Protein AF-A0A7V2NHL2-F1 (afdb_monomer_lit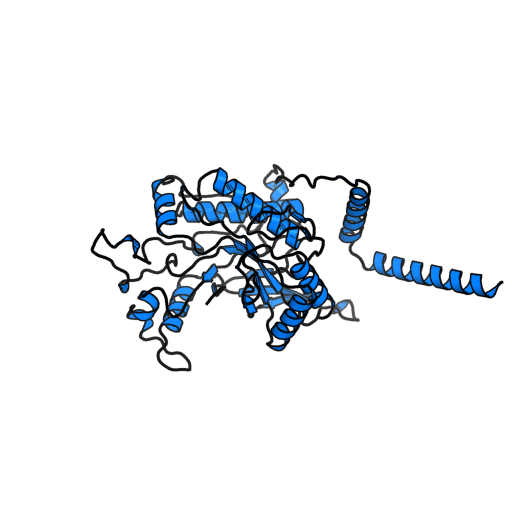e)

Foldseek 3Di:
DVVVVVVVVVVVVVVVVVVVVCVVPDDPVVVVVVVVVVVVVVDPDPPVPLDDQDPDDLVRLLVLLVQFAEAWAAFFQFIWGWDFDDDPPPVPTDIDTHTDDQDFEEDQQDDPPDDSLDRDDALVNLLVVQVVGVVVVGQEYEYQADYALSNLVSLLVNCVVVVVRHYAYAYHQEQDDDPDDACPDPVSLVVSLVSLSQSLCQLQQRDAADDDGSHHGGRRNRNNNNRYQEYAYYEEDQLVRQVVQCVVCVVQQWADASWKIQHGHGSVLNSVRVVVRSSQSSCSRPPSYAHEYHYEYEQLADPDDFPVLDDPDPVCCSVRSVNHHDYPVSMDTDPSRGNYYAYEYQYDCPDDPSLPPGPQQQPDADPVGRGSSVSVVVVSVVSDGRHHYHHPHD

Secondary structure (DSSP, 8-state):
-HHHHHHHHHHHHHHHHHHHHHHHHS-HHHHHHHHHHHHHTT-TT----PPPPP---HHHHHHHHHH-EESEEEETTEEEEEEEE--SSGGG-EEEEEE----EEEE-SPPTTS-TT-----HHHHHHHHHHHHHTT--EEEESSPPPHHHHHHHHHHHHH-TTSPPEEEEEEPPPP-SSS-TTSHHHHHHHHHHHHHHHHHHBT-EEE---TTS--EEE--B-GGGEEEEEE-----HHHHHHHHHH-TT---EE-SSEEESS--HHHHHHHHHHHHHHHHHHHHHSEE-EEEEEEEGGG-SS--GGG----GGGGGG-TTS----GGG-EE-TT--S-B-EEEE-BTTBSTHHHH-HHHHT-EETTEE-HHHHHHHHHHHHSTTS-EEEEE-

Structure (mmCIF, N/CA/C/O backbone):
data_AF-A0A7V2NHL2-F1
#
_entry.id   AF-A0A7V2NHL2-F1
#
loop_
_atom_site.group_PDB
_atom_site.id
_atom_site.type_symbol
_atom_site.label_atom_id
_atom_site.label_alt_id
_atom_site.label_comp_id
_atom_site.label_asym_id
_atom_site.label_entity_id
_atom_site.label_seq_id
_atom_site.pdbx_PDB_ins_code
_atom_site.Cartn_x
_atom_site.Cartn_y
_atom_site.Cartn_z
_atom_site.occupancy
_atom_site.B_iso_or_equiv
_atom_site.auth_seq_id
_atom_site.auth_comp_id
_atom_site.auth_asym_id
_atom_site.auth_atom_id
_atom_site.pdbx_PDB_model_num
ATOM 1 N N . MET A 1 1 ? -46.361 21.235 39.637 1.00 55.91 1 MET A N 1
ATOM 2 C CA . MET A 1 1 ? -44.879 21.254 39.729 1.00 55.91 1 MET A CA 1
ATOM 3 C C . MET A 1 1 ? -44.241 19.885 40.005 1.00 55.91 1 MET A C 1
ATOM 5 O O . MET A 1 1 ? -43.147 19.671 39.516 1.00 55.91 1 MET A O 1
ATOM 9 N N . LYS A 1 2 ? -44.884 18.934 40.708 1.00 56.03 2 LYS A N 1
ATOM 10 C CA . LYS A 1 2 ? -44.253 17.653 41.109 1.00 56.03 2 LYS A CA 1
ATOM 11 C C . LYS A 1 2 ? -43.974 16.641 39.975 1.00 56.03 2 LYS A C 1
ATOM 13 O O . LYS A 1 2 ? -43.009 15.897 40.071 1.00 56.03 2 LYS A O 1
ATOM 18 N N . GLY A 1 3 ? -44.750 16.649 38.887 1.00 65.44 3 GLY A N 1
ATOM 19 C CA . GLY A 1 3 ? -44.557 15.710 37.766 1.00 65.44 3 GLY A CA 1
ATOM 20 C C . GLY A 1 3 ? -43.307 15.968 36.913 1.00 65.44 3 GLY A C 1
ATOM 21 O O . GLY A 1 3 ? -42.711 15.025 36.411 1.00 65.44 3 GLY A O 1
ATOM 22 N N . LYS A 1 4 ? -42.858 17.227 36.798 1.00 61.69 4 LYS A N 1
ATOM 23 C CA . LYS A 1 4 ? -41.660 17.578 36.010 1.00 61.69 4 LYS A CA 1
ATOM 24 C C . LYS A 1 4 ? -40.377 17.045 36.652 1.00 61.69 4 LYS A C 1
ATOM 26 O O . LYS A 1 4 ? -39.519 16.530 35.950 1.00 61.69 4 LYS A O 1
ATOM 31 N N . TYR A 1 5 ? -40.284 17.104 37.981 1.00 77.00 5 TYR A N 1
ATOM 32 C CA . TYR A 1 5 ? -39.135 16.565 38.708 1.00 77.00 5 TYR A CA 1
ATOM 33 C C . TYR A 1 5 ? -39.067 15.039 38.622 1.00 77.00 5 TYR A C 1
ATOM 35 O O . TYR A 1 5 ? -37.983 14.510 38.444 1.00 77.00 5 TYR A O 1
ATOM 43 N N . LEU A 1 6 ? -40.210 14.341 38.637 1.00 80.25 6 LEU A N 1
ATOM 44 C CA . LEU A 1 6 ? -40.248 12.884 38.474 1.00 80.25 6 LEU A CA 1
ATOM 45 C C . LEU A 1 6 ? -39.692 12.440 37.110 1.00 80.25 6 LEU A C 1
ATOM 47 O O . LEU A 1 6 ? -38.892 11.514 37.052 1.00 80.25 6 LEU A O 1
ATOM 51 N N . VAL A 1 7 ? -40.082 13.126 36.029 1.00 81.19 7 VAL A N 1
ATOM 52 C CA . VAL A 1 7 ? -39.609 12.824 34.666 1.00 81.19 7 VAL A CA 1
ATOM 53 C C . VAL A 1 7 ? -38.116 13.119 34.522 1.00 81.19 7 VAL A C 1
ATOM 55 O O . VAL A 1 7 ? -37.387 12.296 33.980 1.00 81.19 7 VAL A O 1
ATOM 58 N N . ILE A 1 8 ? -37.640 14.246 35.060 1.00 79.06 8 ILE A N 1
ATOM 59 C CA . ILE A 1 8 ? -36.210 14.590 35.045 1.00 79.06 8 ILE A CA 1
ATOM 60 C C . ILE A 1 8 ? -35.401 13.548 35.823 1.00 79.06 8 ILE A C 1
ATOM 62 O O . ILE A 1 8 ? -34.383 13.077 35.331 1.00 79.06 8 ILE A O 1
ATOM 66 N N . THR A 1 9 ? -35.866 13.133 37.003 1.00 81.81 9 THR A N 1
ATOM 67 C CA . THR A 1 9 ? -35.193 12.096 37.793 1.00 81.81 9 THR A CA 1
ATOM 68 C C . THR A 1 9 ? -35.135 10.767 37.036 1.00 81.81 9 THR A C 1
ATOM 70 O O . THR A 1 9 ? -34.076 10.150 36.987 1.00 81.81 9 THR A O 1
ATOM 73 N N . LEU A 1 10 ? -36.225 10.357 36.380 1.00 82.69 10 LEU A N 1
ATOM 74 C CA . LEU A 1 10 ? -36.262 9.142 35.557 1.00 82.69 10 LEU A CA 1
ATOM 75 C C . LEU A 1 10 ? -35.280 9.199 34.381 1.00 82.69 10 LEU A C 1
ATOM 77 O O . LEU A 1 10 ? -34.568 8.229 34.142 1.00 82.69 10 LEU A O 1
ATOM 81 N N . LEU A 1 11 ? -35.193 10.339 33.692 1.00 73.81 11 LEU A N 1
ATOM 82 C CA . LEU A 1 11 ? -34.256 10.540 32.584 1.00 73.81 11 LEU A CA 1
ATOM 83 C C . LEU A 1 11 ? -32.795 10.533 33.050 1.00 73.81 11 LEU A C 1
ATOM 85 O O . LEU A 1 11 ? -31.953 9.946 32.379 1.00 73.81 11 LEU A O 1
ATOM 89 N N . VAL A 1 12 ? -32.492 11.118 34.213 1.00 81.75 12 VAL A N 1
ATOM 90 C CA . VAL A 1 12 ? -31.138 11.096 34.793 1.00 81.75 12 VAL A CA 1
ATOM 91 C C . VAL A 1 12 ? -30.730 9.679 35.195 1.00 81.75 12 VAL A C 1
ATOM 93 O O . VAL A 1 12 ? -29.604 9.275 34.919 1.00 81.75 12 VAL A O 1
ATOM 96 N N . PHE A 1 13 ? -31.632 8.894 35.794 1.00 83.56 13 PHE A N 1
ATOM 97 C CA . PHE A 1 13 ? -31.349 7.491 36.115 1.00 83.56 13 PHE A CA 1
ATOM 98 C C . PHE A 1 13 ? -31.206 6.625 34.866 1.00 83.56 13 PHE A C 1
ATOM 100 O O . PHE A 1 13 ? -30.344 5.750 34.839 1.00 83.56 13 PHE A O 1
ATOM 107 N N . MET A 1 14 ? -32.012 6.881 33.833 1.00 74.94 14 MET A N 1
ATOM 108 C CA . MET A 1 14 ? -31.895 6.178 32.561 1.00 74.94 14 MET A CA 1
ATOM 109 C C . MET A 1 14 ? -30.544 6.493 31.910 1.00 74.94 14 MET A C 1
ATOM 111 O O . MET A 1 14 ? -29.808 5.562 31.624 1.00 74.94 14 MET A O 1
ATOM 115 N N . LEU A 1 15 ? -30.160 7.773 31.815 1.00 71.50 15 LEU A N 1
ATOM 116 C CA . LEU A 1 15 ? -28.863 8.212 31.288 1.00 71.50 15 LEU A CA 1
ATOM 117 C C . LEU A 1 15 ? -27.683 7.641 32.087 1.00 71.50 15 LEU A C 1
ATOM 119 O O . LEU A 1 15 ? -26.737 7.132 31.497 1.00 71.50 15 LEU A O 1
ATOM 123 N N . ALA A 1 16 ? -27.740 7.677 33.420 1.00 72.25 16 ALA A N 1
ATOM 124 C CA . ALA A 1 16 ? -26.711 7.084 34.273 1.00 72.25 16 ALA A CA 1
ATOM 125 C C . ALA A 1 16 ? -26.619 5.563 34.076 1.00 72.25 16 ALA A C 1
ATOM 127 O O . ALA A 1 16 ? -25.520 5.008 34.066 1.00 72.25 16 ALA A O 1
ATOM 128 N N . GLY A 1 17 ? -27.759 4.896 33.871 1.00 79.44 17 GLY A N 1
ATOM 129 C CA . GLY A 1 17 ? -27.835 3.489 33.495 1.00 79.44 17 GLY A CA 1
ATOM 130 C C . GLY A 1 17 ? -27.153 3.220 32.157 1.00 79.44 17 GLY A C 1
ATOM 131 O O . GLY A 1 17 ? -26.291 2.349 32.097 1.00 79.44 17 GLY A O 1
ATOM 132 N N . THR A 1 18 ? -27.461 4.005 31.119 1.00 67.06 18 THR A N 1
ATOM 133 C CA . THR A 1 18 ? -26.853 3.873 29.786 1.00 67.06 18 THR A CA 1
ATOM 134 C C . THR A 1 18 ? -25.354 4.133 29.828 1.00 67.06 18 THR A C 1
ATOM 136 O O . THR A 1 18 ? -24.596 3.335 29.296 1.00 67.06 18 THR A O 1
ATOM 139 N N . VAL A 1 19 ? -24.906 5.185 30.519 1.00 64.19 19 VAL A N 1
ATOM 140 C CA . VAL A 1 19 ? -23.478 5.500 30.685 1.00 64.19 19 VAL A CA 1
ATOM 141 C C . VAL A 1 19 ? -22.766 4.392 31.452 1.00 64.19 19 VAL A C 1
ATOM 143 O O . VAL A 1 19 ? -21.692 3.974 31.050 1.00 64.19 19 VAL A O 1
ATOM 146 N N . THR A 1 20 ? -23.365 3.848 32.513 1.00 61.62 20 THR A N 1
ATOM 147 C CA . THR A 1 20 ? -22.765 2.731 33.261 1.00 61.62 20 THR A CA 1
ATOM 148 C C . THR A 1 20 ? -22.700 1.458 32.419 1.00 61.62 20 THR A C 1
ATOM 150 O O . THR A 1 20 ? -21.745 0.697 32.546 1.00 61.62 20 THR A O 1
ATOM 153 N N . LEU A 1 21 ? -23.692 1.223 31.554 1.00 62.06 21 LEU A N 1
ATOM 154 C CA . LEU A 1 21 ? -23.690 0.114 30.602 1.00 62.06 21 LEU A CA 1
ATOM 155 C C . LEU A 1 21 ? -22.569 0.313 29.577 1.00 62.06 21 LEU A C 1
ATOM 157 O O . LEU A 1 21 ? -21.704 -0.543 29.454 1.00 62.06 21 LEU A O 1
ATOM 161 N N . VAL A 1 22 ? -22.510 1.480 28.939 1.00 56.62 22 VAL A N 1
ATOM 162 C CA . VAL A 1 22 ? -21.466 1.854 27.978 1.00 56.62 22 VAL A CA 1
ATOM 163 C C . VAL A 1 22 ? -20.073 1.748 28.606 1.00 56.62 22 VAL A C 1
ATOM 165 O O . VAL A 1 22 ? -19.203 1.127 28.021 1.00 56.62 22 VAL A O 1
ATOM 168 N N . VAL A 1 23 ? -19.872 2.226 29.837 1.00 55.81 23 VAL A N 1
ATOM 169 C CA . VAL A 1 23 ? -18.597 2.134 30.577 1.00 55.81 23 VAL A CA 1
ATOM 170 C C . VAL A 1 23 ? -18.262 0.697 31.002 1.00 55.81 23 VAL A C 1
ATOM 172 O O . VAL A 1 23 ? -17.090 0.345 31.073 1.00 55.81 23 VAL A O 1
ATOM 175 N N . ARG A 1 24 ? -19.259 -0.155 31.281 1.00 56.88 24 ARG A N 1
ATOM 176 C CA . ARG A 1 24 ? -19.043 -1.590 31.559 1.00 56.88 24 ARG A CA 1
ATOM 177 C C . ARG A 1 24 ? -18.735 -2.407 30.306 1.00 56.88 24 ARG A C 1
ATOM 179 O O . ARG A 1 24 ? -18.129 -3.465 30.438 1.00 56.88 24 ARG A O 1
ATOM 186 N N . PHE A 1 25 ? -19.192 -1.950 29.142 1.00 55.31 25 PHE A N 1
ATOM 187 C CA . PHE A 1 25 ? -19.049 -2.635 27.856 1.00 55.31 25 PHE A CA 1
ATOM 188 C C . PHE A 1 25 ? -17.965 -2.027 26.951 1.00 55.31 25 PHE A C 1
ATOM 190 O O . PHE A 1 25 ? -17.611 -2.639 25.946 1.00 55.31 25 PHE A O 1
ATOM 197 N N . MET A 1 26 ? -17.418 -0.862 27.302 1.00 45.28 26 MET A N 1
ATOM 198 C CA . MET A 1 26 ? -16.240 -0.276 26.670 1.00 45.28 26 MET A CA 1
ATOM 199 C C . MET A 1 26 ? -14.964 -0.818 27.304 1.00 45.28 26 MET A C 1
ATOM 201 O O . MET A 1 26 ? -14.820 -0.877 28.525 1.00 45.28 26 MET A O 1
ATOM 205 N N . ASP A 1 27 ? -14.028 -1.176 26.435 1.00 56.56 27 ASP A N 1
ATOM 206 C CA . ASP A 1 27 ? -12.662 -1.532 26.785 1.00 56.56 27 ASP A CA 1
ATOM 207 C C . ASP A 1 27 ? -11.991 -0.394 27.589 1.00 56.56 27 ASP A C 1
ATOM 209 O O . ASP A 1 27 ? -12.213 0.794 27.330 1.00 56.56 27 ASP A O 1
ATOM 213 N N . ARG A 1 28 ? -11.166 -0.744 28.585 1.00 51.50 28 ARG A N 1
ATOM 214 C CA . ARG A 1 28 ? -10.428 0.232 29.411 1.00 51.50 28 ARG A CA 1
ATOM 215 C C . ARG A 1 28 ? -9.490 1.096 28.564 1.00 51.50 28 ARG A C 1
ATOM 217 O O . ARG A 1 28 ? -9.218 2.231 28.950 1.00 51.50 28 ARG A O 1
ATOM 224 N N . SER A 1 29 ? -9.057 0.586 27.411 1.00 46.56 29 SER A N 1
ATOM 225 C CA . SER A 1 29 ? -8.306 1.323 26.391 1.00 46.56 29 SER A CA 1
ATOM 226 C C . SER A 1 29 ? -9.085 2.535 25.857 1.00 46.56 29 SER A C 1
ATOM 228 O O . SER A 1 29 ? -8.548 3.638 25.828 1.00 46.56 29 SER A O 1
ATOM 230 N N . LEU A 1 30 ? -10.381 2.381 25.553 1.00 45.69 30 LEU A N 1
ATOM 231 C CA . LEU A 1 30 ? -11.233 3.454 25.027 1.00 45.69 30 LEU A CA 1
ATOM 232 C C . LEU A 1 30 ? -11.524 4.529 26.084 1.00 45.69 30 LEU A C 1
ATOM 234 O O . LEU A 1 30 ? -11.630 5.708 25.767 1.00 45.69 30 LEU A O 1
ATOM 238 N N . LEU A 1 31 ? -11.640 4.140 27.358 1.00 47.00 31 LEU A N 1
ATOM 239 C CA . LEU A 1 31 ? -11.819 5.091 28.463 1.00 47.00 31 LEU A CA 1
ATOM 240 C C . LEU A 1 31 ? -10.561 5.925 28.722 1.00 47.00 31 LEU A C 1
ATOM 242 O O . LEU A 1 31 ? -10.678 7.109 29.036 1.00 47.00 31 LEU A O 1
ATOM 246 N N . ASN A 1 32 ? -9.379 5.323 28.577 1.00 49.69 32 ASN A N 1
ATOM 247 C CA . ASN A 1 32 ? -8.117 6.055 28.632 1.00 49.69 32 ASN A CA 1
ATOM 248 C C . ASN A 1 32 ? -7.975 6.976 27.412 1.00 49.69 32 ASN A C 1
ATOM 250 O O . ASN A 1 32 ? -7.719 8.158 27.599 1.00 49.69 32 ASN A O 1
ATOM 254 N N . ALA A 1 33 ? -8.301 6.499 26.206 1.00 46.59 33 ALA A N 1
ATOM 255 C CA . ALA A 1 33 ? -8.308 7.318 24.994 1.00 46.59 33 ALA A CA 1
ATOM 256 C C . ALA A 1 33 ? -9.261 8.523 25.101 1.00 46.59 33 ALA A C 1
ATOM 258 O O . ALA A 1 33 ? -8.871 9.645 24.806 1.00 46.59 33 ALA A O 1
ATOM 259 N N . ILE A 1 34 ? -10.483 8.340 25.616 1.00 46.28 34 ILE A N 1
ATOM 260 C CA . ILE A 1 34 ? -11.432 9.447 25.842 1.00 46.28 34 ILE A CA 1
ATOM 261 C C . ILE A 1 34 ? -10.906 10.432 26.890 1.00 46.28 34 ILE A C 1
ATOM 263 O O . ILE A 1 34 ? -11.128 11.636 26.772 1.00 46.28 34 ILE A O 1
ATOM 267 N N . ARG A 1 35 ? -10.223 9.943 27.930 1.00 44.44 35 ARG A N 1
ATOM 268 C CA . ARG A 1 35 ? -9.617 10.797 28.957 1.00 44.44 35 ARG A CA 1
ATOM 269 C C . ARG A 1 35 ? -8.451 11.612 28.396 1.00 44.44 35 ARG A C 1
ATOM 271 O O . ARG A 1 35 ? -8.345 12.788 28.737 1.00 44.44 35 ARG A O 1
ATOM 278 N N . ASP A 1 36 ? -7.629 11.013 27.546 1.00 46.69 36 ASP A N 1
ATOM 279 C CA . ASP A 1 36 ? -6.490 11.675 26.913 1.00 46.69 36 ASP A CA 1
ATOM 280 C C . ASP A 1 36 ? -6.970 12.677 25.847 1.00 46.69 36 ASP A C 1
ATOM 282 O O . ASP A 1 36 ? -6.542 13.829 25.855 1.00 46.69 36 ASP A O 1
ATOM 286 N N . MET A 1 37 ? -7.993 12.327 25.055 1.00 45.56 37 MET A N 1
ATOM 287 C CA . MET A 1 37 ? -8.689 13.262 24.158 1.00 45.56 37 MET A CA 1
ATOM 288 C C . MET A 1 37 ? -9.327 14.431 24.924 1.00 45.56 37 MET A C 1
ATOM 290 O O . MET A 1 37 ? -9.249 15.579 24.495 1.00 45.56 37 MET A O 1
ATOM 294 N N . ALA A 1 38 ? -9.946 14.179 26.082 1.00 39.78 38 ALA A N 1
ATOM 295 C CA . ALA A 1 38 ? -10.534 15.236 26.906 1.00 39.78 38 ALA A CA 1
ATOM 296 C C . ALA A 1 38 ? -9.480 16.167 27.532 1.00 39.78 38 ALA A C 1
ATOM 298 O O . ALA A 1 38 ? -9.792 17.327 27.809 1.00 39.78 38 ALA A O 1
ATOM 299 N N . ALA A 1 39 ? -8.252 15.684 27.748 1.00 42.97 39 ALA A N 1
ATOM 300 C CA . ALA A 1 39 ? -7.135 16.526 28.160 1.00 42.97 39 ALA A CA 1
ATOM 301 C C . ALA A 1 39 ? -6.678 17.444 27.009 1.00 42.97 39 ALA A C 1
ATOM 303 O O . ALA A 1 39 ? -6.485 18.639 27.240 1.00 42.97 39 ALA A O 1
ATOM 304 N N . ASP A 1 40 ? -6.626 16.930 25.775 1.00 41.53 40 ASP A N 1
ATOM 305 C CA . ASP A 1 40 ? -6.198 17.674 24.577 1.00 41.53 40 ASP A CA 1
ATOM 306 C C . ASP A 1 40 ? -7.219 18.724 24.092 1.00 41.53 40 ASP A C 1
ATOM 308 O O . ASP A 1 40 ? -6.852 19.813 23.644 1.00 41.53 40 ASP A O 1
ATOM 312 N N . ILE A 1 41 ? -8.523 18.470 24.269 1.00 39.66 41 ILE A N 1
ATOM 313 C CA . ILE A 1 41 ? -9.607 19.394 23.869 1.00 39.66 41 ILE A CA 1
ATOM 314 C C . ILE A 1 41 ? -9.567 20.726 24.651 1.00 39.66 41 ILE A C 1
ATOM 316 O O . ILE A 1 41 ? -10.138 21.729 24.216 1.00 39.66 41 ILE A O 1
ATOM 320 N N . THR A 1 42 ? -8.874 20.789 25.795 1.00 35.62 42 THR A N 1
ATOM 321 C CA . THR A 1 42 ? -8.785 22.025 26.597 1.00 35.62 42 THR A CA 1
ATOM 322 C C . THR A 1 42 ? -7.723 23.023 26.127 1.00 35.62 42 THR A C 1
ATOM 324 O O . THR A 1 42 ? -7.652 24.130 26.668 1.00 35.62 42 THR A O 1
ATOM 327 N N . THR A 1 43 ? -6.959 22.702 25.081 1.00 32.53 43 THR A N 1
ATOM 328 C CA . THR A 1 43 ? -5.966 23.602 24.475 1.00 32.53 43 THR A CA 1
ATOM 329 C C . THR A 1 43 ? -6.340 23.953 23.032 1.00 32.53 43 THR A C 1
ATOM 331 O O . THR A 1 43 ? -6.049 23.183 22.124 1.00 32.53 43 THR A O 1
ATOM 334 N N . PRO A 1 44 ? -6.912 25.146 22.764 1.00 34.72 44 PRO A N 1
ATOM 335 C CA . PRO A 1 44 ? -7.358 25.557 21.424 1.00 34.72 44 PRO A CA 1
ATOM 336 C C . PRO A 1 44 ? -6.240 25.783 20.386 1.00 34.72 44 PRO A C 1
ATOM 338 O O . PRO A 1 44 ? -6.513 26.346 19.337 1.00 34.72 44 PRO A O 1
ATOM 341 N N . ASN A 1 45 ? -4.992 25.417 20.692 1.00 33.50 45 ASN A N 1
ATOM 342 C CA . ASN A 1 45 ? -3.797 25.641 19.871 1.00 33.50 45 ASN A CA 1
ATOM 343 C C . ASN A 1 45 ? -2.765 24.510 20.041 1.00 33.50 45 ASN A C 1
ATOM 345 O O . ASN A 1 45 ? -1.562 24.757 19.936 1.00 33.50 45 ASN A O 1
ATOM 349 N N . ALA A 1 46 ? -3.192 23.282 20.351 1.00 35.34 46 ALA A N 1
ATOM 350 C CA . ALA A 1 46 ? -2.282 22.149 20.261 1.00 35.34 46 ALA A CA 1
ATOM 351 C C . ALA A 1 46 ? -1.946 21.940 18.777 1.00 35.34 46 ALA A C 1
ATOM 353 O O . ALA A 1 46 ? -2.675 21.289 18.036 1.00 35.34 46 ALA A O 1
ATOM 354 N N . VAL A 1 47 ? -0.851 22.558 18.327 1.00 36.78 47 VAL A N 1
ATOM 355 C CA . VAL A 1 47 ? -0.094 22.058 17.183 1.00 36.78 47 VAL A CA 1
ATOM 356 C C . VAL A 1 47 ? 0.123 20.586 17.497 1.00 36.78 47 VAL A C 1
ATOM 358 O O . VAL A 1 47 ? 0.802 20.282 18.479 1.00 36.78 47 VAL A O 1
ATOM 361 N N . VAL A 1 48 ? -0.499 19.685 16.737 1.00 43.62 48 VAL A N 1
ATOM 362 C CA . VAL A 1 48 ? -0.160 18.266 16.803 1.00 43.62 48 VAL A CA 1
ATOM 363 C C . VAL A 1 48 ? 1.294 18.193 16.355 1.00 43.62 48 VAL A C 1
ATOM 365 O O . VAL A 1 48 ? 1.604 18.205 15.168 1.00 43.62 48 VAL A O 1
ATOM 368 N N . THR A 1 49 ? 2.223 18.258 17.308 1.00 46.72 49 THR A N 1
ATOM 369 C CA . THR A 1 49 ? 3.634 18.000 17.048 1.00 46.72 49 THR A CA 1
ATOM 370 C C . THR A 1 49 ? 3.698 16.601 16.466 1.00 46.72 49 THR A C 1
ATOM 372 O O . THR A 1 49 ? 3.386 15.647 17.183 1.00 46.72 49 THR A O 1
ATOM 375 N N . LYS A 1 50 ? 4.045 16.494 15.172 1.00 58.00 50 LYS A N 1
ATOM 376 C CA . LYS A 1 50 ? 4.223 15.207 14.491 1.00 58.00 50 LYS A CA 1
ATOM 377 C C . LYS A 1 50 ? 5.106 14.337 15.382 1.00 58.00 50 LYS A C 1
ATOM 379 O O . LYS A 1 50 ? 6.230 14.722 15.713 1.00 58.00 50 LYS A O 1
ATOM 384 N N . ARG A 1 51 ? 4.547 13.225 15.864 1.00 71.81 51 ARG A N 1
ATOM 385 C CA . ARG A 1 51 ? 5.222 12.347 16.824 1.00 71.81 51 ARG A CA 1
ATOM 386 C C . ARG A 1 51 ? 6.415 11.706 16.122 1.00 71.81 51 ARG A C 1
ATOM 388 O O . ARG A 1 51 ? 6.296 11.249 14.991 1.00 71.81 51 ARG A O 1
ATOM 395 N N . SER A 1 52 ? 7.574 11.704 16.766 1.00 80.69 52 SER A N 1
ATOM 396 C CA . SER A 1 52 ? 8.730 10.943 16.294 1.00 80.69 52 SER A CA 1
ATOM 397 C C . SER A 1 52 ? 8.642 9.513 16.813 1.00 80.69 52 SER A C 1
ATOM 399 O O . SER A 1 52 ? 8.168 9.297 17.931 1.00 80.69 52 SER A O 1
ATOM 401 N N . ILE A 1 53 ? 9.155 8.550 16.047 1.00 91.00 53 ILE A N 1
ATOM 402 C CA . ILE A 1 53 ? 9.338 7.185 16.549 1.00 91.00 53 ILE A CA 1
ATOM 403 C C . ILE A 1 53 ? 10.314 7.253 17.738 1.00 91.00 53 ILE A C 1
ATOM 405 O O . ILE A 1 53 ? 11.383 7.855 17.592 1.00 91.00 53 ILE A O 1
ATOM 409 N N . PRO A 1 54 ? 9.959 6.712 18.915 1.00 89.56 54 PRO A N 1
ATOM 410 C CA . PRO A 1 54 ? 10.859 6.692 20.059 1.00 89.56 54 PRO A CA 1
ATOM 411 C C . PRO A 1 54 ? 12.088 5.822 19.772 1.00 89.56 54 PRO A C 1
ATOM 413 O O . PRO A 1 54 ? 12.007 4.823 19.057 1.00 89.56 54 PRO A O 1
ATOM 416 N N . ASP A 1 55 ? 13.222 6.198 20.359 1.00 91.62 55 ASP A N 1
ATOM 417 C CA . ASP A 1 55 ? 14.419 5.359 20.371 1.00 91.62 55 ASP A CA 1
ATOM 418 C C . ASP A 1 55 ? 14.231 4.268 21.435 1.00 91.62 55 ASP A C 1
ATOM 420 O O . ASP A 1 55 ? 14.295 4.549 22.633 1.00 91.62 55 ASP A O 1
ATOM 424 N N . LEU A 1 56 ? 13.883 3.059 20.989 1.00 93.62 56 LEU A N 1
ATOM 425 C CA . LEU A 1 56 ? 13.576 1.906 21.836 1.00 93.62 56 LEU A CA 1
ATOM 426 C C . LEU A 1 56 ? 14.619 0.808 21.642 1.00 93.62 56 LEU A C 1
ATOM 428 O O . LEU A 1 56 ? 15.089 0.546 20.533 1.00 93.62 56 LEU A O 1
ATOM 432 N N . THR A 1 57 ? 14.929 0.114 22.728 1.00 94.25 57 THR A N 1
ATOM 433 C CA . THR A 1 57 ? 15.729 -1.110 22.714 1.00 94.25 57 THR A CA 1
ATOM 434 C C . THR A 1 57 ? 14.981 -2.264 22.039 1.00 94.25 57 THR A C 1
ATOM 436 O O . THR A 1 57 ? 13.761 -2.236 21.874 1.00 94.25 57 THR A O 1
ATOM 439 N N . THR A 1 58 ? 15.704 -3.327 21.675 1.00 92.06 58 THR A N 1
ATOM 440 C CA . THR A 1 58 ? 15.103 -4.546 21.108 1.00 92.06 58 THR A CA 1
ATOM 441 C C . THR A 1 58 ? 14.030 -5.137 22.025 1.00 92.06 58 THR A C 1
ATOM 443 O O . THR A 1 58 ? 12.947 -5.461 21.556 1.00 92.06 58 THR A O 1
ATOM 446 N N . GLU A 1 59 ? 14.291 -5.217 23.331 1.00 95.19 59 GLU A N 1
ATOM 447 C CA . GLU A 1 59 ? 13.358 -5.776 24.324 1.00 95.19 59 GLU A CA 1
ATOM 448 C C . GLU A 1 59 ? 12.072 -4.936 24.441 1.00 95.19 59 GLU A C 1
ATOM 450 O O . GLU A 1 59 ? 10.974 -5.474 24.590 1.00 95.19 59 GLU A O 1
ATOM 455 N N . GLU A 1 60 ? 12.189 -3.610 24.329 1.00 96.69 60 GLU A N 1
ATOM 456 C CA . GLU A 1 60 ? 11.037 -2.702 24.314 1.00 96.69 60 GLU A CA 1
ATOM 457 C C . GLU A 1 60 ? 10.205 -2.867 23.038 1.00 96.69 60 GLU A C 1
ATOM 459 O O . GLU A 1 60 ? 8.976 -2.913 23.122 1.00 96.69 60 GLU A O 1
ATOM 464 N N . TRP A 1 61 ? 10.848 -3.024 21.874 1.00 96.81 61 TRP A N 1
ATOM 465 C CA . TRP A 1 61 ? 10.150 -3.335 20.623 1.00 96.81 61 TRP A CA 1
ATOM 466 C C . TRP A 1 61 ? 9.448 -4.689 20.668 1.00 96.81 61 TRP A C 1
ATOM 468 O O . TRP A 1 61 ? 8.301 -4.786 20.238 1.00 96.81 61 TRP A O 1
ATOM 478 N N . GLU A 1 62 ? 10.096 -5.719 21.213 1.00 95.31 62 GLU A N 1
ATOM 479 C CA . GLU A 1 62 ? 9.492 -7.042 21.390 1.00 95.31 62 GLU A CA 1
ATOM 480 C C . GLU A 1 62 ? 8.239 -6.968 22.267 1.00 95.31 62 GLU A C 1
ATOM 482 O O . GLU A 1 62 ? 7.194 -7.504 21.894 1.00 95.31 62 GLU A O 1
ATOM 487 N N . SER A 1 63 ? 8.319 -6.262 23.401 1.00 95.88 63 SER A N 1
ATOM 488 C CA . SER A 1 63 ? 7.173 -6.064 24.291 1.00 95.88 63 SER A CA 1
ATOM 489 C C . SER A 1 63 ? 6.042 -5.329 23.577 1.00 95.88 63 SER A C 1
ATOM 491 O O . SER A 1 63 ? 4.904 -5.796 23.592 1.00 95.88 63 SER A O 1
ATOM 493 N N . LEU A 1 64 ? 6.345 -4.206 22.926 1.00 96.06 64 LEU A N 1
ATOM 494 C CA . LEU A 1 64 ? 5.339 -3.365 22.287 1.00 96.06 64 LEU A CA 1
ATOM 495 C C . LEU A 1 64 ? 4.662 -4.073 21.107 1.00 96.06 64 LEU A C 1
ATOM 497 O O . LEU A 1 64 ? 3.440 -4.079 21.003 1.00 96.06 64 LEU A O 1
ATOM 501 N N . ALA A 1 65 ? 5.442 -4.743 20.259 1.00 95.56 65 ALA A N 1
ATOM 502 C CA . ALA A 1 65 ? 4.921 -5.522 19.142 1.00 95.56 65 ALA A CA 1
ATOM 503 C C . ALA A 1 65 ? 4.088 -6.729 19.602 1.00 95.56 65 ALA A C 1
ATOM 505 O O . ALA A 1 65 ? 3.133 -7.114 18.930 1.00 95.56 65 ALA A O 1
ATOM 506 N N . SER A 1 66 ? 4.417 -7.329 20.753 1.00 93.06 66 SER A N 1
ATOM 507 C CA . SER A 1 66 ? 3.647 -8.455 21.297 1.00 93.06 66 SER A CA 1
ATOM 508 C C . SER A 1 66 ? 2.238 -8.061 21.755 1.00 93.06 66 SER A C 1
ATOM 510 O O . SER A 1 66 ? 1.316 -8.874 21.647 1.00 93.06 66 SER A O 1
ATOM 512 N N . ASP A 1 67 ? 2.072 -6.814 22.201 1.00 93.50 67 ASP A N 1
ATOM 513 C CA . ASP A 1 67 ? 0.805 -6.244 22.664 1.00 93.50 67 ASP A CA 1
ATOM 514 C C . ASP A 1 67 ? 0.040 -5.501 21.552 1.00 93.50 67 ASP A C 1
ATOM 516 O O . ASP A 1 67 ? -1.121 -5.115 21.749 1.00 93.50 67 ASP A O 1
ATOM 520 N N . ALA A 1 68 ? 0.661 -5.295 20.386 1.00 96.06 68 ALA A N 1
ATOM 521 C CA . ALA A 1 68 ? 0.056 -4.580 19.273 1.00 96.06 68 ALA A CA 1
ATOM 522 C C . ALA A 1 68 ? -1.126 -5.361 18.674 1.00 96.06 68 ALA A C 1
ATOM 524 O O . ALA A 1 68 ? -1.057 -6.562 18.391 1.00 96.06 68 ALA A O 1
ATOM 525 N N . GLY A 1 69 ? -2.250 -4.673 18.469 1.00 96.31 69 GLY A N 1
ATOM 526 C CA . GLY A 1 69 ? -3.420 -5.263 17.822 1.00 96.31 69 GLY A CA 1
ATOM 527 C C . GLY A 1 69 ? -3.284 -5.293 16.298 1.00 96.31 69 GLY A C 1
ATOM 528 O O . GLY A 1 69 ? -2.680 -4.412 15.703 1.00 96.31 69 GLY A O 1
ATOM 529 N N . TYR A 1 70 ? -3.904 -6.279 15.655 1.00 96.31 70 TYR A N 1
ATOM 530 C CA . TYR A 1 70 ? -3.937 -6.398 14.197 1.00 96.31 70 TYR A CA 1
ATOM 531 C C . TYR A 1 70 ? -5.256 -7.018 13.729 1.00 96.31 70 TYR A C 1
ATOM 533 O O . TYR A 1 70 ? -5.877 -7.808 14.455 1.00 96.31 70 TYR A O 1
ATOM 541 N N . LEU A 1 71 ? -5.719 -6.607 12.547 1.00 95.12 71 LEU A N 1
ATOM 542 C CA . LEU A 1 71 ? -6.982 -7.054 11.947 1.00 95.12 71 LEU A CA 1
ATOM 543 C C . LEU A 1 71 ? -6.782 -8.208 10.965 1.00 95.12 71 LEU A C 1
ATOM 545 O O . LEU A 1 71 ? -7.579 -9.143 10.948 1.00 95.12 71 LEU A O 1
ATOM 549 N N . THR A 1 72 ? -5.740 -8.128 10.151 1.00 96.44 72 THR A N 1
ATOM 550 C CA . THR A 1 72 ? -5.403 -9.093 9.106 1.00 96.44 72 THR A CA 1
ATOM 551 C C . THR A 1 72 ? -4.162 -9.867 9.501 1.00 96.44 72 THR A C 1
ATOM 553 O O . THR A 1 72 ? -3.400 -9.400 10.336 1.00 96.44 72 THR A O 1
ATOM 556 N N . ARG A 1 73 ? -3.972 -11.063 8.949 1.00 95.62 73 ARG A N 1
ATOM 557 C CA . ARG A 1 73 ? -2.702 -11.790 9.013 1.00 95.62 73 ARG A CA 1
ATOM 558 C C . ARG A 1 73 ? -2.436 -12.501 7.694 1.00 95.62 73 ARG A C 1
ATOM 560 O O . ARG A 1 73 ? -3.370 -13.061 7.118 1.00 95.62 73 ARG A O 1
ATOM 567 N N . VAL A 1 74 ? -1.183 -12.540 7.264 1.00 95.75 74 VAL A N 1
ATOM 568 C CA . VAL A 1 74 ? -0.739 -13.374 6.144 1.00 95.75 74 VAL A CA 1
ATOM 569 C C . VAL A 1 74 ? -0.238 -14.712 6.677 1.00 95.75 74 VAL A C 1
ATOM 571 O O . VAL A 1 74 ? 0.587 -14.763 7.588 1.00 95.75 74 VAL A O 1
ATOM 574 N N . ILE A 1 75 ? -0.762 -15.811 6.138 1.00 92.69 75 ILE A N 1
ATOM 575 C CA . ILE A 1 75 ? -0.262 -17.163 6.390 1.00 92.69 75 ILE A CA 1
ATOM 576 C C . ILE A 1 75 ? -0.135 -17.862 5.044 1.00 92.69 75 ILE A C 1
ATOM 578 O O . ILE A 1 75 ? -1.148 -18.119 4.396 1.00 92.69 75 ILE A O 1
ATOM 582 N N . GLN A 1 76 ? 1.099 -18.214 4.672 1.00 88.75 76 GLN A N 1
ATOM 583 C CA . GLN A 1 76 ? 1.404 -18.798 3.363 1.00 88.75 76 GLN A CA 1
ATOM 584 C C . GLN A 1 76 ? 0.867 -17.887 2.245 1.00 88.75 76 GLN A C 1
ATOM 586 O O . GLN A 1 76 ? 1.082 -16.682 2.278 1.00 88.75 76 GLN A O 1
ATOM 591 N N . ASP A 1 77 ? 0.118 -18.439 1.299 1.00 87.25 77 ASP A N 1
ATOM 592 C CA . ASP A 1 77 ? -0.502 -17.746 0.172 1.00 87.25 77 ASP A CA 1
ATOM 593 C C . ASP A 1 77 ? -1.865 -17.105 0.508 1.00 87.25 77 ASP A C 1
ATOM 595 O O . ASP A 1 77 ? -2.608 -16.718 -0.394 1.00 87.25 77 ASP A O 1
ATOM 599 N N . GLN A 1 78 ? -2.232 -16.988 1.792 1.00 93.19 78 GLN A N 1
ATOM 600 C CA . GLN A 1 78 ? -3.552 -16.507 2.207 1.00 93.19 78 GLN A CA 1
ATOM 601 C C . GLN A 1 78 ? -3.496 -15.296 3.132 1.00 93.19 78 GLN A C 1
ATOM 603 O O . GLN A 1 78 ? -2.829 -15.295 4.168 1.00 93.19 78 GLN A O 1
ATOM 608 N N . ILE A 1 79 ? -4.328 -14.306 2.813 1.00 96.44 79 ILE A N 1
ATOM 609 C CA . ILE A 1 79 ? -4.708 -13.237 3.734 1.00 96.44 79 ILE A CA 1
ATOM 610 C C . ILE A 1 79 ? -5.918 -13.720 4.535 1.00 96.44 79 ILE A C 1
ATOM 612 O O . ILE A 1 79 ? -6.915 -14.183 3.978 1.00 96.44 79 ILE A O 1
ATOM 616 N N . GLN A 1 80 ? -5.838 -13.626 5.858 1.00 96.69 80 GLN A N 1
ATOM 617 C CA . GLN A 1 80 ? -6.933 -13.938 6.771 1.00 96.69 80 GLN A CA 1
ATOM 618 C C . GLN A 1 80 ? -7.344 -12.692 7.537 1.00 96.69 80 GLN A C 1
ATOM 620 O O . GLN A 1 80 ? -6.501 -11.880 7.914 1.00 96.69 80 GLN A O 1
ATOM 625 N N . ILE A 1 81 ? -8.635 -12.577 7.826 1.00 94.81 81 ILE A N 1
ATOM 626 C CA . ILE A 1 81 ? -9.189 -11.482 8.610 1.00 94.81 81 ILE A CA 1
ATOM 627 C C . ILE A 1 81 ? -9.735 -11.973 9.943 1.00 94.81 81 ILE A C 1
ATOM 629 O O . ILE A 1 81 ? -10.246 -13.088 10.072 1.00 94.81 81 ILE A O 1
ATOM 633 N N . ARG A 1 82 ? -9.589 -11.133 10.963 1.00 92.88 82 ARG A N 1
ATOM 634 C CA . ARG A 1 82 ? -10.039 -11.414 12.316 1.00 92.88 82 ARG A CA 1
ATOM 635 C C . ARG A 1 82 ? -11.520 -11.091 12.467 1.00 92.88 82 ARG A C 1
ATOM 637 O O . ARG A 1 82 ? -11.891 -9.929 12.635 1.00 92.88 82 ARG A O 1
ATOM 644 N N . THR A 1 83 ? -12.352 -12.121 12.532 1.00 85.31 83 THR A N 1
ATOM 645 C CA . THR A 1 83 ? -13.792 -11.973 12.769 1.00 85.31 83 THR A CA 1
ATOM 646 C C . THR A 1 83 ? -14.099 -12.172 14.246 1.00 85.31 83 THR A C 1
ATOM 648 O O . THR A 1 83 ? -13.670 -13.149 14.863 1.00 85.31 83 THR A O 1
ATOM 651 N N . THR A 1 84 ? -14.852 -11.247 14.844 1.00 81.62 84 THR A N 1
ATOM 652 C CA . THR A 1 84 ? -15.343 -11.405 16.220 1.00 81.62 84 THR A CA 1
ATOM 653 C C . THR A 1 84 ? -16.797 -11.847 16.193 1.00 81.62 84 THR A C 1
ATOM 655 O O . THR A 1 84 ? -17.687 -11.062 15.874 1.00 81.62 84 THR A O 1
ATOM 658 N N . HIS A 1 85 ? -17.046 -13.084 16.601 1.00 75.50 85 HIS A N 1
ATOM 659 C CA . HIS A 1 85 ? -18.389 -13.631 16.732 1.00 75.50 85 HIS A CA 1
ATOM 660 C C . HIS A 1 85 ? -18.936 -13.287 18.110 1.00 75.50 85 HIS A C 1
ATOM 662 O O . HIS A 1 85 ? -18.342 -13.629 19.137 1.00 75.50 85 HIS A O 1
ATOM 668 N N . ARG A 1 86 ? -20.079 -12.599 18.146 1.00 70.69 86 ARG A N 1
ATOM 669 C CA . ARG A 1 86 ? -20.804 -12.311 19.387 1.00 70.69 86 ARG A CA 1
ATOM 670 C C . ARG A 1 86 ? -22.082 -13.130 19.422 1.00 70.69 86 ARG A C 1
ATOM 672 O O . ARG A 1 86 ? -22.943 -12.990 18.561 1.00 70.69 86 ARG A O 1
ATOM 679 N N . SER A 1 87 ? -22.210 -13.953 20.453 1.00 71.50 87 SER A N 1
ATOM 680 C CA . SER A 1 87 ? -23.406 -14.741 20.734 1.00 71.50 87 SER A CA 1
ATOM 681 C C . SER A 1 87 ? -24.019 -14.311 22.065 1.00 71.50 87 SER A C 1
ATOM 683 O O . SER A 1 87 ? -23.318 -13.853 22.968 1.00 71.50 87 SER A O 1
ATOM 685 N N . GLN A 1 88 ? -25.341 -14.464 22.202 1.00 75.94 88 GLN A N 1
ATOM 686 C CA . GLN A 1 88 ? -26.025 -14.274 23.489 1.00 75.94 88 GLN A CA 1
ATOM 687 C C . GLN A 1 88 ? -25.514 -15.258 24.549 1.00 75.94 88 GLN A C 1
ATOM 689 O O . GLN A 1 88 ? -25.519 -14.942 25.738 1.00 75.94 88 GLN A O 1
ATOM 694 N N . ASP A 1 89 ? -25.040 -16.428 24.117 1.00 77.56 89 ASP A N 1
ATOM 695 C CA . ASP A 1 89 ? -24.235 -17.306 24.951 1.00 77.56 89 ASP A CA 1
ATOM 696 C C . ASP A 1 89 ? -22.766 -16.864 24.871 1.00 77.56 89 ASP A C 1
ATOM 698 O O . ASP A 1 89 ? -22.097 -17.028 23.849 1.00 77.56 89 ASP A O 1
ATOM 702 N N . LEU A 1 90 ? -22.255 -16.296 25.966 1.00 71.31 90 LEU A N 1
ATOM 703 C CA . LEU A 1 90 ? -20.871 -15.825 26.059 1.00 71.31 90 LEU A CA 1
ATOM 704 C C . LEU A 1 90 ? -19.846 -16.946 25.830 1.00 71.31 90 LEU A C 1
ATOM 706 O O . LEU A 1 90 ? -18.735 -16.647 25.408 1.00 71.31 90 LEU A O 1
ATOM 710 N N . SER A 1 91 ? -20.207 -18.216 26.058 1.00 73.00 91 SER A N 1
ATOM 711 C CA . SER A 1 91 ? -19.326 -19.358 25.774 1.00 73.00 91 SER A CA 1
ATOM 712 C C . SER A 1 91 ? -19.159 -19.642 24.276 1.00 73.00 91 SER A C 1
ATOM 714 O O . SER A 1 91 ? -18.204 -20.308 23.885 1.00 73.00 91 SER A O 1
ATOM 716 N N . LEU A 1 92 ? -20.060 -19.107 23.444 1.00 68.25 92 LEU A N 1
ATOM 717 C CA . LEU A 1 92 ? -20.025 -19.193 21.982 1.00 68.25 92 LEU A CA 1
ATOM 718 C C . LEU A 1 92 ? -19.486 -17.912 21.330 1.00 68.25 92 LEU A C 1
ATOM 720 O O . LEU A 1 92 ? -19.388 -17.843 20.108 1.00 68.25 92 LEU A O 1
ATOM 724 N N . SER A 1 93 ? -19.168 -16.888 22.127 1.00 73.44 93 SER A N 1
ATOM 725 C CA . SER A 1 93 ? -18.487 -15.695 21.630 1.00 73.44 93 SER A CA 1
ATOM 726 C C . SER A 1 93 ? -16.994 -15.974 21.519 1.00 73.44 93 SER A C 1
ATOM 728 O O . SER A 1 93 ? -16.393 -16.554 22.423 1.00 73.44 93 SER A O 1
ATOM 730 N N . GLY A 1 94 ? -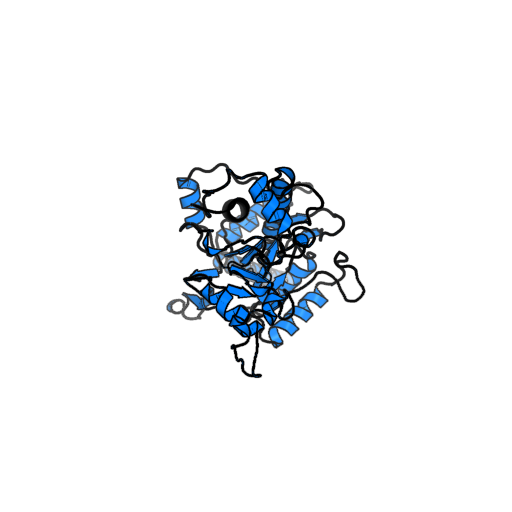16.382 -15.550 20.424 1.00 80.06 94 GLY A N 1
ATOM 731 C CA . GLY A 1 94 ? -14.981 -15.836 20.170 1.00 80.06 94 GLY A CA 1
ATOM 732 C C . GLY A 1 94 ? -14.454 -15.106 18.952 1.00 80.06 94 GLY A C 1
ATOM 733 O O . GLY A 1 94 ? -15.182 -14.393 18.263 1.00 80.06 94 GLY A O 1
ATOM 734 N N . THR A 1 95 ? -13.171 -15.306 18.700 1.00 85.94 95 THR A N 1
ATOM 735 C CA . THR A 1 95 ? -12.479 -14.734 17.553 1.00 85.94 95 THR A CA 1
ATOM 736 C C . THR A 1 95 ? -12.056 -15.860 16.625 1.00 85.94 95 THR A C 1
ATOM 738 O O . THR A 1 95 ? -11.428 -16.819 17.079 1.00 85.94 95 THR A O 1
ATOM 741 N N . SER A 1 96 ? -12.390 -15.745 15.344 1.00 90.44 96 SER A N 1
ATOM 742 C CA . SER A 1 96 ? -11.884 -16.615 14.282 1.00 90.44 96 SER A CA 1
ATOM 743 C C . SER A 1 96 ? -10.963 -15.839 13.349 1.00 90.44 96 SER A C 1
ATOM 745 O O . SER A 1 96 ? -10.948 -14.607 13.332 1.00 90.44 96 SER A O 1
ATOM 747 N N . TRP A 1 97 ? -10.174 -16.596 12.598 1.00 94.62 97 TRP A N 1
ATOM 748 C CA . TRP A 1 97 ? -9.383 -16.103 11.484 1.00 94.62 97 TRP A CA 1
ATOM 749 C C . TRP A 1 97 ? -9.922 -16.762 10.230 1.00 94.62 97 TRP A C 1
ATOM 751 O O . TRP A 1 97 ? -9.759 -17.971 10.060 1.00 94.62 97 TRP A O 1
ATOM 761 N N . ASP A 1 98 ? -10.588 -15.972 9.401 1.00 93.06 98 ASP A N 1
ATOM 762 C CA . ASP A 1 98 ? -11.284 -16.461 8.220 1.00 93.06 98 ASP A CA 1
ATOM 763 C C . ASP A 1 98 ? -10.507 -16.028 6.969 1.00 93.06 98 ASP A C 1
ATOM 765 O O . ASP A 1 98 ? -10.050 -14.882 6.914 1.00 93.06 98 ASP A O 1
ATOM 769 N N . PRO A 1 99 ? -10.309 -16.908 5.969 1.00 94.44 99 PRO A N 1
ATOM 770 C CA . PRO A 1 99 ? -9.696 -16.517 4.705 1.00 94.44 99 PRO A CA 1
ATOM 771 C C . PRO A 1 99 ? -10.456 -15.361 4.049 1.00 94.44 99 PRO A C 1
ATOM 773 O O . PRO A 1 99 ? -11.678 -15.412 3.906 1.00 94.44 99 PRO A O 1
ATOM 776 N N . MET A 1 100 ? -9.723 -14.335 3.625 1.00 93.69 100 MET A N 1
ATOM 777 C CA . MET A 1 100 ? -10.253 -13.178 2.920 1.00 93.69 100 MET A CA 1
ATOM 778 C C . MET A 1 100 ? -9.690 -13.156 1.503 1.00 93.69 100 MET A C 1
ATOM 780 O O . MET A 1 100 ? -8.525 -12.838 1.283 1.00 93.69 100 MET A O 1
ATOM 784 N N . PHE A 1 101 ? -10.546 -13.454 0.530 1.00 95.56 101 PHE A N 1
ATOM 785 C CA . PHE A 1 101 ? -10.258 -13.120 -0.859 1.00 95.56 101 PHE A CA 1
ATOM 786 C C . PHE A 1 101 ? -10.589 -11.642 -1.071 1.00 95.56 101 PHE A C 1
ATOM 788 O O . PHE A 1 101 ? -11.754 -11.257 -0.944 1.00 95.56 101 PHE A O 1
ATOM 795 N N . ILE A 1 102 ? -9.577 -10.816 -1.336 1.00 96.44 102 ILE A N 1
ATOM 796 C CA . ILE A 1 102 ? -9.757 -9.382 -1.586 1.00 96.44 102 ILE A CA 1
ATOM 797 C C . ILE A 1 102 ? -10.499 -9.214 -2.914 1.00 96.44 102 ILE A C 1
ATOM 799 O O . ILE A 1 102 ? -10.015 -9.636 -3.962 1.00 96.44 102 ILE A O 1
ATOM 803 N N . LYS A 1 103 ? -11.681 -8.601 -2.865 1.00 95.94 103 LYS A N 1
ATOM 804 C CA . LYS A 1 103 ? -12.484 -8.267 -4.043 1.00 95.94 103 LYS A CA 1
ATOM 805 C C . LYS A 1 103 ? -13.079 -6.883 -3.852 1.00 95.94 103 LYS A C 1
ATOM 807 O O . LYS A 1 103 ? -13.901 -6.670 -2.962 1.00 95.94 103 LYS A O 1
ATOM 812 N N . GLY A 1 104 ? -12.677 -5.945 -4.699 1.00 96.88 104 GLY A N 1
ATOM 813 C CA . GLY A 1 104 ? -13.162 -4.588 -4.557 1.00 96.88 104 GLY A CA 1
ATOM 814 C C . GLY A 1 104 ? -12.716 -3.630 -5.634 1.00 96.88 104 GLY A C 1
ATOM 815 O O . GLY A 1 104 ? -12.356 -4.032 -6.737 1.00 96.88 104 GLY A O 1
ATOM 816 N N . PHE A 1 105 ? -12.793 -2.348 -5.294 1.00 97.56 105 PHE A N 1
ATOM 817 C CA . PHE A 1 105 ? -12.639 -1.248 -6.235 1.00 97.56 105 PHE A CA 1
ATOM 818 C C . PHE A 1 105 ? -11.472 -0.348 -5.844 1.00 97.56 105 PHE A C 1
ATOM 820 O O . PHE A 1 105 ? -11.284 -0.046 -4.665 1.00 97.56 105 PHE A O 1
ATOM 827 N N . ASN A 1 106 ? -10.738 0.135 -6.844 1.00 97.12 106 ASN A N 1
ATOM 828 C CA . ASN A 1 106 ? -9.867 1.295 -6.693 1.00 97.12 106 ASN A CA 1
ATOM 829 C C . ASN A 1 106 ? -10.703 2.573 -6.791 1.00 97.12 106 ASN A C 1
ATOM 831 O O . ASN A 1 106 ? -11.489 2.737 -7.726 1.00 97.12 106 ASN A O 1
ATOM 835 N N . LEU A 1 107 ? -10.524 3.488 -5.842 1.00 95.56 107 LEU A N 1
ATOM 836 C CA . LEU A 1 107 ? -11.203 4.775 -5.801 1.00 95.56 107 LEU A CA 1
ATOM 837 C C . LEU A 1 107 ? -10.191 5.913 -5.965 1.00 95.56 107 LEU A C 1
ATOM 839 O O . LEU A 1 107 ? -9.381 6.197 -5.080 1.00 95.56 107 LEU A O 1
ATOM 843 N N . GLY A 1 108 ? -10.272 6.582 -7.114 1.00 91.00 108 GLY A N 1
ATOM 844 C CA . GLY A 1 108 ? -9.571 7.836 -7.370 1.00 91.00 108 GLY A CA 1
ATOM 845 C C . GLY A 1 108 ? -10.233 9.036 -6.680 1.00 91.00 108 GLY A C 1
ATOM 846 O O . GLY A 1 108 ? -11.366 8.971 -6.208 1.00 91.00 108 GLY A O 1
ATOM 847 N N . ALA A 1 109 ? -9.523 10.163 -6.645 1.00 88.31 109 ALA A N 1
ATOM 848 C CA . ALA A 1 109 ? -9.956 11.362 -5.924 1.00 88.31 109 ALA A CA 1
ATOM 849 C C . ALA A 1 109 ? -10.983 12.238 -6.668 1.00 88.31 109 ALA A C 1
ATOM 851 O O . ALA A 1 109 ? -11.755 12.965 -6.037 1.00 88.31 109 ALA A O 1
ATOM 852 N N . ALA A 1 110 ? -10.968 12.218 -8.001 1.00 89.88 110 ALA A N 1
ATOM 853 C CA . ALA A 1 110 ? -11.653 13.217 -8.813 1.00 89.88 110 ALA A CA 1
ATOM 854 C C . ALA A 1 110 ? -13.006 12.744 -9.346 1.00 89.88 110 ALA A C 1
ATOM 856 O O . ALA A 1 110 ? -13.162 11.622 -9.825 1.00 89.88 110 ALA A O 1
ATOM 857 N N . LEU A 1 111 ? -13.971 13.664 -9.346 1.00 93.44 111 LEU A N 1
ATOM 858 C CA . LEU A 1 111 ? -15.228 13.483 -10.065 1.00 93.44 111 LEU A CA 1
ATOM 859 C C . LEU A 1 111 ? -15.018 13.599 -11.583 1.00 93.44 111 LEU A C 1
ATOM 861 O O . LEU A 1 111 ? -14.130 14.338 -12.023 1.00 93.44 111 LEU A O 1
ATOM 865 N N . PRO A 1 112 ? -15.876 12.964 -12.406 1.00 91.81 112 PRO A N 1
ATOM 866 C CA . PRO A 1 112 ? -15.870 13.173 -13.848 1.00 91.81 112 PRO A CA 1
ATOM 867 C C . PRO A 1 112 ? -15.880 14.665 -14.217 1.00 91.81 112 PRO A C 1
ATOM 869 O O . PRO A 1 112 ? -16.717 15.435 -13.743 1.00 91.81 112 PRO A O 1
ATOM 872 N N . GLY A 1 113 ? -14.937 15.074 -15.069 1.00 92.75 113 GLY A N 1
ATOM 873 C CA . GLY A 1 113 ? -14.761 16.471 -15.481 1.00 92.75 113 GLY A CA 1
ATOM 874 C C . GLY A 1 113 ? -13.927 17.339 -14.530 1.00 92.75 113 GLY A C 1
ATOM 875 O O . GLY A 1 113 ? -13.820 18.540 -14.771 1.00 92.75 113 GLY A O 1
ATOM 876 N N . CYS A 1 114 ? -13.334 16.762 -13.481 1.00 91.62 114 CYS A N 1
ATOM 877 C CA . CYS A 1 114 ? -12.400 17.438 -12.577 1.00 91.62 114 CYS A CA 1
ATOM 878 C C . CYS A 1 114 ? -10.968 16.915 -12.767 1.00 91.62 114 CYS A C 1
ATOM 880 O O . CYS A 1 114 ? -10.760 15.792 -13.228 1.00 91.62 114 CYS A O 1
ATOM 882 N N . PHE A 1 115 ? -9.971 17.723 -12.406 1.00 89.69 115 PHE A N 1
ATOM 883 C CA . PHE A 1 115 ? -8.581 17.266 -12.362 1.00 89.69 115 PHE A CA 1
ATOM 884 C C . PHE A 1 115 ? -8.369 16.258 -11.219 1.00 89.69 115 PHE A C 1
ATOM 886 O O . PHE A 1 115 ? -9.044 16.372 -10.197 1.00 89.69 115 PHE A O 1
ATOM 893 N N . PRO A 1 116 ? -7.385 15.339 -11.317 1.00 84.38 116 PRO A N 1
ATOM 894 C CA . PRO A 1 116 ? -7.065 14.364 -10.262 1.00 84.38 116 PRO A CA 1
ATOM 895 C C . PRO A 1 116 ? -6.810 14.963 -8.868 1.00 84.38 116 PRO A C 1
ATOM 897 O O . PRO A 1 116 ? -6.962 14.280 -7.866 1.00 84.38 116 PRO A O 1
ATOM 900 N N . SER A 1 117 ? -6.446 16.245 -8.802 1.00 83.62 117 SER A N 1
ATOM 901 C CA . SER A 1 117 ? -6.194 17.001 -7.572 1.00 83.62 117 SER A CA 1
ATOM 902 C C . SER A 1 117 ? -7.401 17.785 -7.038 1.00 83.62 117 SER A C 1
ATOM 904 O O . SER A 1 117 ? -7.266 18.534 -6.069 1.00 83.62 117 SER A O 1
ATOM 906 N N . GLU A 1 118 ? -8.565 17.682 -7.682 1.00 87.19 118 GLU A N 1
ATOM 907 C CA . GLU A 1 118 ? -9.788 18.384 -7.294 1.00 87.19 118 GLU A CA 1
ATOM 908 C C . GLU A 1 118 ? -10.734 17.470 -6.512 1.00 87.19 118 GLU A C 1
ATOM 910 O O . GLU A 1 118 ? -11.581 16.762 -7.061 1.00 87.19 118 GLU A O 1
ATOM 915 N N . PHE A 1 119 ? -10.627 17.566 -5.194 1.00 90.81 119 PHE A N 1
ATOM 916 C CA . PHE A 1 119 ? -11.413 16.809 -4.234 1.00 90.81 119 PHE A CA 1
ATOM 917 C C . PHE A 1 119 ? -12.813 17.411 -4.022 1.00 90.81 119 PHE A C 1
ATOM 919 O O . PHE A 1 119 ? -13.012 18.254 -3.148 1.00 90.81 119 PHE A O 1
ATOM 926 N N . LYS A 1 120 ? -13.783 17.034 -4.865 1.00 92.69 120 LYS A N 1
ATOM 927 C CA . LYS A 1 120 ? -15.146 17.616 -4.859 1.00 92.69 120 LYS A CA 1
ATOM 928 C C . LYS A 1 120 ? -16.266 16.661 -4.439 1.00 92.69 120 LYS A C 1
ATOM 930 O O . LYS A 1 120 ? -17.411 17.100 -4.356 1.00 92.69 120 LYS A O 1
ATOM 935 N N . ALA A 1 121 ? -15.971 15.381 -4.234 1.00 96.00 121 ALA A N 1
ATOM 936 C CA . ALA A 1 121 ? -16.966 14.419 -3.768 1.00 96.00 121 ALA A CA 1
ATOM 937 C C . ALA A 1 121 ? -17.377 14.729 -2.317 1.00 96.00 121 ALA A C 1
ATOM 939 O O . ALA A 1 121 ? -16.531 15.096 -1.501 1.00 96.00 121 ALA A O 1
ATOM 940 N N . THR A 1 122 ? -18.671 14.611 -2.012 1.00 96.94 122 THR A N 1
ATOM 941 C CA . THR A 1 122 ? -19.208 14.826 -0.657 1.00 96.94 122 THR A CA 1
ATOM 942 C C . THR A 1 122 ? -19.287 13.513 0.121 1.00 96.94 122 THR A C 1
ATOM 944 O O . THR A 1 122 ? -19.197 12.433 -0.465 1.00 96.94 122 THR A O 1
ATOM 947 N N . GLU A 1 123 ? -19.497 13.593 1.439 1.00 97.75 123 GLU A N 1
ATOM 948 C CA . GLU A 1 123 ? -19.694 12.412 2.293 1.00 97.75 123 GLU A CA 1
ATOM 949 C C . GLU A 1 123 ? -20.865 11.549 1.797 1.00 97.75 123 GLU A C 1
ATOM 951 O O . GLU A 1 123 ? -20.742 10.330 1.720 1.00 97.75 123 GLU A O 1
ATOM 956 N N . GLU A 1 124 ? -21.973 12.169 1.377 1.00 98.50 124 GLU A N 1
ATOM 957 C CA . GLU A 1 124 ? -23.141 11.450 0.857 1.00 98.50 124 GLU A CA 1
ATOM 958 C C . GLU A 1 124 ? -22.824 10.687 -0.430 1.00 98.50 124 GLU A C 1
ATOM 960 O O . GLU A 1 124 ? -23.290 9.564 -0.601 1.00 98.50 124 GLU A O 1
ATOM 965 N N . MET A 1 125 ? -22.010 11.269 -1.318 1.00 98.25 125 MET A N 1
ATOM 966 C CA . MET A 1 125 ? -21.595 10.599 -2.553 1.00 98.25 125 MET A CA 1
ATOM 967 C C . MET A 1 125 ? -20.717 9.385 -2.251 1.00 98.25 125 MET A C 1
ATOM 969 O O . MET A 1 125 ? -20.936 8.317 -2.816 1.00 98.25 125 MET A O 1
ATOM 973 N N . TYR A 1 126 ? -19.749 9.530 -1.340 1.00 98.38 126 TYR A N 1
ATOM 974 C CA . TYR A 1 126 ? -18.915 8.407 -0.914 1.00 98.38 126 TYR A CA 1
ATOM 975 C C . TYR A 1 126 ? -19.743 7.307 -0.245 1.00 98.38 126 TYR A C 1
ATOM 977 O O . TYR A 1 126 ? -19.528 6.133 -0.535 1.00 98.38 126 TYR A O 1
ATOM 985 N N . TYR A 1 127 ? -20.701 7.669 0.612 1.00 98.56 127 TYR A N 1
ATOM 986 C CA . TYR A 1 127 ? -21.586 6.706 1.265 1.00 98.56 127 TYR A CA 1
ATOM 987 C C . TYR A 1 127 ? -22.431 5.938 0.240 1.00 98.56 127 TYR A C 1
ATOM 989 O O . TYR A 1 127 ? -22.474 4.712 0.286 1.00 98.56 127 TYR A O 1
ATOM 997 N N . GLU A 1 128 ? -23.035 6.638 -0.726 1.00 98.31 128 GLU A N 1
ATOM 998 C CA . GLU A 1 128 ? -23.812 6.013 -1.804 1.00 98.31 128 GLU A CA 1
ATOM 999 C C . GLU A 1 128 ? -22.949 5.048 -2.635 1.00 98.31 128 GLU A C 1
ATOM 1001 O O . GLU A 1 128 ? -23.383 3.945 -2.963 1.00 98.31 128 GLU A O 1
ATOM 1006 N N . TRP A 1 129 ? -21.705 5.419 -2.955 1.00 98.25 129 TRP A N 1
ATOM 1007 C CA . TRP A 1 129 ? -20.798 4.520 -3.672 1.00 98.25 129 TRP A CA 1
ATOM 1008 C C . TRP A 1 129 ? -20.412 3.294 -2.848 1.00 98.25 129 TRP A C 1
ATOM 1010 O O . TRP A 1 129 ? -20.338 2.208 -3.411 1.00 98.25 129 TRP A O 1
ATOM 1020 N N . LEU A 1 130 ? -20.200 3.432 -1.536 1.00 98.44 130 LEU A N 1
ATOM 1021 C CA . LEU A 1 130 ? -19.938 2.290 -0.656 1.00 98.44 130 LEU A CA 1
ATOM 1022 C C . LEU A 1 130 ? -21.127 1.318 -0.634 1.00 98.44 130 LEU A C 1
ATOM 1024 O O . LEU A 1 130 ? -20.912 0.113 -0.747 1.00 98.44 130 LEU A O 1
ATOM 1028 N N . GLU A 1 131 ? -22.366 1.819 -0.585 1.00 97.94 131 GLU A N 1
ATOM 1029 C CA . GLU A 1 131 ? -23.566 0.978 -0.718 1.00 97.94 131 GLU A CA 1
ATOM 1030 C C . GLU A 1 131 ? -23.592 0.242 -2.066 1.00 97.94 131 GLU A C 1
ATOM 1032 O O . GLU A 1 131 ? -23.761 -0.974 -2.103 1.00 97.94 131 GLU A O 1
ATOM 1037 N N . GLN A 1 132 ? -23.322 0.942 -3.172 1.00 97.94 132 GLN A N 1
ATOM 1038 C CA . GLN A 1 132 ? -23.275 0.325 -4.504 1.00 97.94 132 GLN A CA 1
ATOM 1039 C C . GLN A 1 132 ? -22.169 -0.735 -4.631 1.00 97.94 132 GLN A C 1
ATOM 1041 O O . GLN A 1 132 ? -22.361 -1.760 -5.284 1.00 97.94 132 GLN A O 1
ATOM 1046 N N . MET A 1 133 ? -21.003 -0.509 -4.021 1.00 97.38 133 MET A N 1
ATOM 1047 C CA . MET A 1 133 ? -19.913 -1.487 -4.003 1.00 97.38 133 MET A CA 1
ATOM 1048 C C . MET A 1 133 ? -20.300 -2.733 -3.199 1.00 97.38 133 MET A C 1
ATOM 1050 O O . MET A 1 133 ? -20.004 -3.849 -3.627 1.00 97.38 133 MET A O 1
ATOM 1054 N N . ALA A 1 134 ? -20.975 -2.558 -2.063 1.00 96.19 134 ALA A N 1
ATOM 1055 C CA . ALA A 1 134 ? -21.458 -3.661 -1.242 1.00 96.19 134 ALA A CA 1
ATOM 1056 C C . ALA A 1 134 ? -22.564 -4.472 -1.928 1.00 96.19 134 ALA A C 1
ATOM 1058 O O . ALA A 1 134 ? -22.534 -5.699 -1.867 1.00 96.19 134 ALA A O 1
ATOM 1059 N N . ASP A 1 135 ? -23.472 -3.815 -2.656 1.00 96.94 135 ASP A N 1
ATOM 1060 C CA . ASP A 1 135 ? -24.490 -4.475 -3.487 1.00 96.94 135 ASP A CA 1
ATOM 1061 C C . ASP A 1 135 ? -23.868 -5.365 -4.584 1.00 96.94 135 ASP A C 1
ATOM 1063 O O . ASP A 1 135 ? -24.493 -6.314 -5.064 1.00 96.94 135 ASP A O 1
ATOM 1067 N N . LEU A 1 136 ? -22.620 -5.079 -4.975 1.00 96.69 136 LEU A N 1
ATOM 1068 C CA . LEU A 1 136 ? -21.805 -5.893 -5.885 1.00 96.69 136 LEU A CA 1
ATOM 1069 C C . LEU A 1 136 ? -20.935 -6.926 -5.152 1.00 96.69 136 LEU A C 1
ATOM 1071 O O . LEU A 1 136 ? -20.032 -7.512 -5.751 1.00 96.69 136 LEU A O 1
ATOM 1075 N N . GLU A 1 137 ? -21.209 -7.169 -3.870 1.00 95.94 137 GLU A N 1
ATOM 1076 C CA . GLU A 1 137 ? -20.500 -8.113 -3.007 1.00 95.94 137 GLU A CA 1
ATOM 1077 C C . GLU A 1 137 ? -19.011 -7.766 -2.825 1.00 95.94 137 GLU A C 1
ATOM 1079 O O . GLU A 1 137 ? -18.192 -8.658 -2.573 1.00 95.94 137 GLU A O 1
ATOM 1084 N N . SER A 1 138 ? -18.633 -6.490 -2.964 1.00 96.88 138 SER A N 1
ATOM 1085 C CA . SER A 1 138 ? -17.287 -6.019 -2.626 1.00 96.88 138 SER A CA 1
ATOM 1086 C C . SER A 1 138 ? -17.046 -6.119 -1.126 1.00 96.88 138 SER A C 1
ATOM 1088 O O . SER A 1 138 ? -17.910 -5.766 -0.327 1.00 96.88 138 SER A O 1
ATOM 1090 N N . ASN A 1 139 ? -15.850 -6.555 -0.737 1.00 96.81 139 ASN A N 1
ATOM 1091 C CA . ASN A 1 139 ? -15.411 -6.532 0.659 1.00 96.81 139 ASN A CA 1
ATOM 1092 C C . ASN A 1 139 ? -14.282 -5.531 0.907 1.00 96.81 139 ASN A C 1
ATOM 1094 O O . ASN A 1 139 ? -13.826 -5.403 2.042 1.00 96.81 139 ASN A O 1
ATOM 1098 N N . SER A 1 140 ? -13.821 -4.827 -0.127 1.00 97.94 140 SER A N 1
ATOM 1099 C CA . SER A 1 140 ? -12.704 -3.904 0.005 1.00 97.94 140 SER A CA 1
ATOM 1100 C C . SER A 1 140 ? -12.812 -2.676 -0.887 1.00 97.94 140 SER A C 1
ATOM 1102 O O . SER A 1 140 ? -13.439 -2.684 -1.946 1.00 97.94 140 SER A O 1
ATOM 1104 N N . ILE A 1 141 ? -12.132 -1.616 -0.478 1.00 98.50 141 ILE A N 1
ATOM 1105 C CA . ILE A 1 141 ? -11.910 -0.423 -1.285 1.00 98.50 141 ILE A CA 1
ATOM 1106 C C . ILE A 1 141 ? -10.454 0.002 -1.150 1.00 98.50 141 ILE A C 1
ATOM 1108 O O . ILE A 1 141 ? -9.938 0.098 -0.039 1.00 98.50 141 ILE A O 1
ATOM 1112 N N . ARG A 1 142 ? -9.783 0.244 -2.275 1.00 98.44 142 ARG A N 1
ATOM 1113 C CA . ARG A 1 142 ? -8.421 0.776 -2.297 1.00 98.44 142 ARG A CA 1
ATOM 1114 C C . ARG A 1 142 ? -8.442 2.257 -2.636 1.00 98.44 142 ARG A C 1
ATOM 1116 O O . ARG A 1 142 ? -9.091 2.667 -3.594 1.00 98.44 142 ARG A O 1
ATOM 1123 N N . THR A 1 143 ? -7.701 3.051 -1.877 1.00 98.00 143 THR A N 1
ATOM 1124 C CA . THR A 1 143 ? -7.399 4.449 -2.205 1.00 98.00 143 THR A CA 1
ATOM 1125 C C . THR A 1 143 ? -5.907 4.576 -2.486 1.00 98.00 143 THR A C 1
ATOM 1127 O O . THR A 1 143 ? -5.096 3.900 -1.866 1.00 98.00 143 THR A O 1
ATOM 1130 N N . TYR A 1 144 ? -5.521 5.429 -3.432 1.00 96.12 144 TYR A N 1
ATOM 1131 C CA . TYR A 1 144 ? -4.112 5.605 -3.822 1.00 96.12 144 TYR A CA 1
ATOM 1132 C C . TYR A 1 144 ? -3.320 6.496 -2.861 1.00 96.12 144 TYR A C 1
ATOM 1134 O O . TYR A 1 144 ? -2.098 6.428 -2.779 1.00 96.12 144 TYR A O 1
ATOM 1142 N N . THR A 1 145 ? -4.032 7.390 -2.184 1.00 95.88 145 THR A N 1
ATOM 1143 C CA . THR A 1 145 ? -3.498 8.471 -1.360 1.00 95.88 145 THR A CA 1
ATOM 1144 C C . THR A 1 145 ? -4.541 8.842 -0.304 1.00 95.88 145 THR A C 1
ATOM 1146 O O . THR A 1 145 ? -5.613 8.228 -0.222 1.00 95.88 145 THR A O 1
ATOM 1149 N N . ILE A 1 146 ? -4.245 9.855 0.502 1.00 97.44 146 ILE A N 1
ATOM 1150 C CA . ILE A 1 146 ? -5.188 10.450 1.441 1.00 97.44 146 ILE A CA 1
ATOM 1151 C C . ILE A 1 146 ? -6.328 11.114 0.653 1.00 97.44 146 ILE A C 1
ATOM 1153 O O . ILE A 1 146 ? -6.103 11.990 -0.185 1.00 97.44 146 ILE A O 1
ATOM 1157 N N . LEU A 1 147 ? -7.563 10.691 0.924 1.00 97.50 147 LEU A N 1
ATOM 1158 C CA . LEU A 1 147 ? -8.777 11.342 0.420 1.00 97.50 147 LEU A CA 1
ATOM 1159 C C . LEU A 1 147 ? -9.269 12.420 1.405 1.00 97.50 147 LEU A C 1
ATOM 1161 O O . LEU A 1 147 ? -8.722 12.550 2.493 1.00 97.50 147 LEU A O 1
ATOM 1165 N N . PRO A 1 148 ? -10.274 13.241 1.066 1.00 97.25 148 PRO A N 1
ATOM 1166 C CA . PRO A 1 148 ? -10.816 14.230 1.997 1.00 97.25 148 PRO A CA 1
ATOM 1167 C C . PRO A 1 148 ? -11.428 13.586 3.248 1.00 97.25 148 PRO A C 1
ATOM 1169 O O . PRO A 1 148 ? -11.861 12.430 3.181 1.00 97.25 148 PRO A O 1
ATOM 1172 N N . PRO A 1 149 ? -11.538 14.316 4.376 1.00 98.38 149 PRO A N 1
ATOM 1173 C CA . PRO A 1 149 ? -12.167 13.809 5.599 1.00 98.38 149 PRO A CA 1
ATOM 1174 C C . PRO A 1 149 ? -13.555 13.182 5.382 1.00 98.38 149 PRO A C 1
ATOM 1176 O O . PRO A 1 149 ? -13.908 12.221 6.066 1.00 98.38 149 PRO A O 1
ATOM 1179 N N . GLU A 1 150 ? -14.315 13.689 4.410 1.00 98.31 150 GLU A N 1
ATOM 1180 C CA . GLU A 1 150 ? -15.627 13.199 3.986 1.00 98.31 150 GLU A CA 1
ATOM 1181 C C . GLU A 1 150 ? -15.614 11.709 3.614 1.00 98.31 150 GLU A C 1
ATOM 1183 O O . GLU A 1 150 ? -16.544 10.984 3.961 1.00 98.31 150 GLU A O 1
ATOM 1188 N N . PHE A 1 151 ? -14.554 11.225 2.959 1.00 98.69 151 PHE A N 1
ATOM 1189 C CA . PHE A 1 151 ? -14.421 9.810 2.604 1.00 98.69 151 PHE A CA 1
ATOM 1190 C C . PHE A 1 151 ? -14.333 8.925 3.851 1.00 98.69 151 PHE A C 1
ATOM 1192 O O . PHE A 1 151 ? -15.051 7.933 3.980 1.00 98.69 151 PHE A O 1
ATOM 1199 N N . TYR A 1 152 ? -13.470 9.299 4.798 1.00 98.75 152 TYR A N 1
ATOM 1200 C CA . TYR A 1 152 ? -13.248 8.519 6.014 1.00 98.75 152 TYR A CA 1
ATOM 1201 C C . TYR A 1 152 ? -14.476 8.538 6.931 1.00 98.75 152 TYR A C 1
ATOM 1203 O O . TYR A 1 152 ? -14.788 7.526 7.563 1.00 98.75 152 TYR A O 1
ATOM 1211 N N . GLN A 1 153 ? -15.219 9.652 6.965 1.00 98.75 153 GLN A N 1
ATOM 1212 C CA . GLN A 1 153 ? -16.506 9.711 7.661 1.00 98.75 153 GLN A CA 1
ATOM 1213 C C . GLN A 1 153 ? -17.550 8.810 7.003 1.00 98.75 153 GLN A C 1
ATOM 1215 O O . GLN A 1 153 ? -18.193 8.032 7.710 1.00 98.75 153 GLN A O 1
ATOM 1220 N N . ALA A 1 154 ? -17.666 8.832 5.673 1.00 98.75 154 ALA A N 1
ATOM 1221 C CA . ALA A 1 154 ? -18.565 7.940 4.948 1.00 98.75 154 ALA A CA 1
ATOM 1222 C C . ALA A 1 154 ? -18.234 6.464 5.211 1.00 98.75 154 ALA A C 1
ATOM 1224 O O . ALA A 1 154 ? -19.131 5.696 5.555 1.00 98.75 154 ALA A O 1
ATOM 1225 N N . LEU A 1 155 ? -16.955 6.076 5.144 1.00 98.75 155 LEU A N 1
ATOM 1226 C CA . LEU A 1 155 ? -16.503 4.706 5.410 1.00 98.75 155 LEU A CA 1
ATOM 1227 C C . LEU A 1 155 ? -16.827 4.259 6.840 1.00 98.75 155 LEU A C 1
ATOM 1229 O O . LEU A 1 155 ? -17.364 3.169 7.056 1.00 98.75 155 LEU A O 1
ATOM 1233 N N . LYS A 1 156 ? -16.540 5.113 7.829 1.00 98.44 156 LYS A N 1
ATOM 1234 C CA . LYS A 1 156 ? -16.867 4.850 9.234 1.00 98.44 156 LYS A CA 1
ATOM 1235 C C . LYS A 1 156 ? -18.373 4.690 9.438 1.00 98.44 156 LYS A C 1
ATOM 1237 O O . LYS A 1 156 ? -18.797 3.747 10.107 1.00 98.44 156 LYS A O 1
ATOM 1242 N N . SER A 1 157 ? -19.168 5.599 8.873 1.00 98.31 157 SER A N 1
ATOM 1243 C CA . SER A 1 157 ? -20.632 5.595 8.962 1.00 98.31 157 SER A CA 1
ATOM 1244 C C . SER A 1 157 ? -21.230 4.354 8.305 1.00 98.31 157 SER A C 1
ATOM 1246 O O . SER A 1 157 ? -22.070 3.686 8.907 1.00 98.31 157 SER A O 1
ATOM 1248 N N . TYR A 1 158 ? -20.757 4.011 7.105 1.00 98.50 158 TYR A N 1
ATOM 1249 C CA . TYR A 1 158 ? -21.185 2.832 6.358 1.00 98.50 158 TYR A CA 1
ATOM 1250 C C . TYR A 1 158 ? -20.922 1.551 7.159 1.00 98.50 158 TYR A C 1
ATOM 1252 O O . TYR A 1 158 ? -21.855 0.796 7.430 1.00 98.50 158 TYR A O 1
ATOM 1260 N N . ASN A 1 159 ? -19.689 1.335 7.627 1.00 97.56 159 ASN A N 1
ATOM 1261 C CA . ASN A 1 159 ? -19.333 0.116 8.358 1.00 97.56 159 ASN A CA 1
ATOM 1262 C C . ASN A 1 159 ? -19.977 0.035 9.752 1.00 97.56 159 ASN A C 1
ATOM 1264 O O . ASN A 1 159 ? -20.238 -1.056 10.256 1.00 97.56 159 ASN A O 1
ATOM 1268 N N . PHE A 1 160 ? -20.265 1.174 10.390 1.00 95.44 160 PHE A N 1
ATOM 1269 C CA . PHE A 1 160 ? -21.037 1.193 11.635 1.00 95.44 160 PHE A CA 1
ATOM 1270 C C . PHE A 1 160 ? -22.475 0.694 11.426 1.00 95.44 160 PHE A C 1
ATOM 1272 O O . PHE A 1 160 ? -23.009 -0.006 12.289 1.00 95.44 160 PHE A O 1
ATOM 1279 N N . ASN A 1 161 ? -23.085 1.036 10.288 1.00 96.06 161 ASN A N 1
ATOM 1280 C CA . ASN A 1 161 ? -24.446 0.629 9.941 1.00 96.06 161 ASN A CA 1
ATOM 1281 C C . ASN A 1 161 ? -24.524 -0.790 9.346 1.00 96.06 161 ASN A C 1
ATOM 1283 O O . ASN A 1 161 ? -25.575 -1.415 9.461 1.00 96.06 161 ASN A O 1
ATOM 1287 N N . ASN A 1 162 ? -23.428 -1.304 8.774 1.00 94.25 162 ASN A N 1
ATOM 1288 C CA . ASN A 1 162 ? -23.351 -2.587 8.060 1.00 94.25 162 ASN A CA 1
ATOM 1289 C C . ASN A 1 162 ? -22.253 -3.492 8.651 1.00 94.25 162 ASN A C 1
ATOM 1291 O O . ASN A 1 162 ? -21.289 -3.870 7.987 1.00 94.25 162 ASN A O 1
ATOM 1295 N N . ASN A 1 163 ? -22.357 -3.796 9.945 1.00 86.88 163 ASN A N 1
ATOM 1296 C CA . ASN A 1 163 ? -21.306 -4.502 10.689 1.00 86.88 163 ASN A CA 1
ATOM 1297 C C . ASN A 1 163 ? -21.143 -5.993 10.328 1.00 86.88 163 ASN A C 1
ATOM 1299 O O . ASN A 1 163 ? -20.144 -6.604 10.706 1.00 86.88 163 ASN A O 1
ATOM 1303 N N . ASP A 1 164 ? -22.122 -6.573 9.644 1.00 86.75 164 ASP A N 1
ATOM 1304 C CA . ASP A 1 164 ? -22.132 -7.931 9.104 1.00 86.75 164 ASP A CA 1
ATOM 1305 C C . ASP A 1 164 ? -21.506 -8.014 7.703 1.00 86.75 164 ASP A C 1
ATOM 1307 O O . ASP A 1 164 ? -21.001 -9.073 7.328 1.00 86.75 164 ASP A O 1
ATOM 1311 N N . HIS A 1 165 ? -21.460 -6.892 6.978 1.00 90.88 165 HIS A N 1
ATOM 1312 C CA . HIS A 1 165 ? -20.882 -6.768 5.638 1.00 90.88 165 HIS A CA 1
ATOM 1313 C C . HIS A 1 165 ? -19.978 -5.523 5.515 1.00 90.88 165 HIS A C 1
ATOM 1315 O O . HIS A 1 165 ? -20.273 -4.609 4.735 1.00 90.88 165 HIS A O 1
ATOM 1321 N N . PRO A 1 166 ? -18.876 -5.452 6.289 1.00 94.88 166 PRO A N 1
ATOM 1322 C CA . PRO A 1 166 ? -17.976 -4.311 6.236 1.00 94.88 166 PRO A CA 1
ATOM 1323 C C . PRO A 1 166 ? -17.203 -4.256 4.911 1.00 94.88 166 PRO A C 1
ATOM 1325 O O . PRO A 1 166 ? -16.784 -5.281 4.371 1.00 94.88 166 PRO A O 1
ATOM 1328 N N . ILE A 1 167 ? -16.943 -3.037 4.441 1.00 97.94 167 ILE A N 1
ATOM 1329 C CA . ILE A 1 167 ? -15.965 -2.756 3.389 1.00 97.94 167 ILE A CA 1
ATOM 1330 C C . ILE A 1 167 ? -14.647 -2.380 4.062 1.00 97.94 167 ILE A C 1
ATOM 1332 O O . ILE A 1 167 ? -14.575 -1.400 4.810 1.00 97.94 167 ILE A O 1
ATOM 1336 N N . TYR A 1 168 ? -13.598 -3.148 3.778 1.00 98.25 168 TYR A N 1
ATOM 1337 C CA . TYR A 1 168 ? -12.264 -2.909 4.311 1.00 98.25 168 TYR A CA 1
ATOM 1338 C C . TYR A 1 168 ? -11.440 -1.981 3.415 1.00 98.25 168 TYR A C 1
ATOM 1340 O O . TYR A 1 168 ? -11.316 -2.188 2.210 1.00 98.25 168 TYR A O 1
ATOM 1348 N N . LEU A 1 169 ? -10.830 -0.967 4.013 1.00 98.81 169 LEU A N 1
ATOM 1349 C CA . LEU A 1 169 ? -9.912 -0.057 3.352 1.00 98.81 169 LEU A CA 1
ATOM 1350 C C . LEU A 1 169 ? -8.549 -0.720 3.135 1.00 98.81 169 LEU A C 1
ATOM 1352 O O . LEU A 1 169 ? -7.950 -1.264 4.062 1.00 98.81 169 LEU A O 1
ATOM 1356 N N . ILE A 1 170 ? -8.033 -0.614 1.918 1.00 98.81 170 ILE A N 1
ATOM 1357 C CA . ILE A 1 170 ? -6.621 -0.806 1.599 1.00 98.81 170 ILE A CA 1
ATOM 1358 C C . ILE A 1 170 ? -6.067 0.577 1.266 1.00 98.81 170 ILE A C 1
ATOM 1360 O O . ILE A 1 170 ? -6.361 1.145 0.215 1.00 98.81 170 ILE A O 1
ATOM 1364 N N . GLN A 1 171 ? -5.328 1.159 2.203 1.00 98.81 171 GLN A N 1
ATOM 1365 C CA . GLN A 1 171 ? -4.920 2.556 2.117 1.00 98.81 171 GLN A CA 1
ATOM 1366 C C . GLN A 1 171 ? -3.554 2.676 1.437 1.00 98.81 171 GLN A C 1
ATOM 1368 O O . GLN A 1 171 ? -2.551 2.146 1.911 1.00 98.81 171 GLN A O 1
ATOM 1373 N N . GLY A 1 172 ? -3.508 3.405 0.330 1.00 98.50 172 GLY A N 1
ATOM 1374 C CA . GLY A 1 172 ? -2.273 3.748 -0.358 1.00 98.50 172 GLY A CA 1
ATOM 1375 C C . GLY A 1 172 ? -1.498 4.840 0.374 1.00 98.50 172 GLY A C 1
ATOM 1376 O O . GLY A 1 172 ? -2.095 5.790 0.895 1.00 98.50 172 GLY A O 1
ATOM 1377 N N . VAL A 1 173 ? -0.172 4.716 0.385 1.00 98.25 173 VAL A N 1
ATOM 1378 C CA . VAL A 1 173 ? 0.757 5.784 0.772 1.00 98.25 173 VAL A CA 1
ATOM 1379 C C . VAL A 1 173 ? 1.417 6.302 -0.495 1.00 98.25 173 VAL A C 1
ATOM 1381 O O . VAL A 1 173 ? 2.226 5.606 -1.102 1.00 98.25 173 VAL A O 1
ATOM 1384 N N . TRP A 1 174 ? 1.063 7.511 -0.917 1.00 95.12 174 TRP A N 1
ATOM 1385 C CA . TRP A 1 174 ? 1.490 8.018 -2.215 1.00 95.12 174 TRP A CA 1
ATOM 1386 C C . TRP A 1 174 ? 2.964 8.433 -2.212 1.00 95.12 174 TRP A C 1
ATOM 1388 O O . TRP A 1 174 ? 3.368 9.329 -1.474 1.00 95.12 174 TRP A O 1
ATOM 1398 N N . ALA A 1 175 ? 3.761 7.820 -3.082 1.00 93.38 175 ALA A N 1
ATOM 1399 C CA . ALA A 1 175 ? 5.094 8.312 -3.407 1.00 93.38 175 ALA A CA 1
ATOM 1400 C C . ALA A 1 175 ? 4.985 9.377 -4.507 1.00 93.38 175 ALA A C 1
ATOM 1402 O O . ALA A 1 175 ? 4.374 9.142 -5.553 1.00 93.38 175 ALA A O 1
ATOM 1403 N N . TYR A 1 176 ? 5.556 10.562 -4.275 1.00 88.44 176 TYR A N 1
ATOM 1404 C CA . TYR A 1 176 ? 5.553 11.612 -5.288 1.00 88.44 176 TYR A CA 1
ATOM 1405 C C . TYR A 1 176 ? 6.469 11.243 -6.461 1.00 88.44 176 TYR A C 1
ATOM 1407 O O . TYR A 1 176 ? 7.449 10.520 -6.302 1.00 88.44 176 TYR A O 1
ATOM 1415 N N . VAL A 1 177 ? 6.141 11.745 -7.654 1.00 85.50 177 VAL A N 1
ATOM 1416 C CA . VAL A 1 177 ? 6.951 11.501 -8.854 1.00 85.50 177 VAL A CA 1
ATOM 1417 C C . VAL A 1 177 ? 8.274 12.244 -8.720 1.00 85.50 177 VAL A C 1
ATOM 1419 O O . VAL A 1 177 ? 8.293 13.460 -8.513 1.00 85.50 177 VAL A O 1
ATOM 1422 N N . LEU A 1 178 ? 9.370 11.507 -8.844 1.00 85.00 178 LEU A N 1
ATOM 1423 C CA . LEU A 1 178 ? 10.716 12.049 -8.795 1.00 85.00 178 LEU A CA 1
ATOM 1424 C C . LEU A 1 178 ? 11.067 12.656 -10.163 1.00 85.00 178 LEU A C 1
ATOM 1426 O O . LEU A 1 178 ? 11.236 11.928 -11.134 1.00 85.00 178 LEU A O 1
ATOM 1430 N N . GLU A 1 179 ? 11.141 13.988 -10.255 1.00 82.19 179 GLU A N 1
ATOM 1431 C CA . GLU A 1 179 ? 11.565 14.667 -11.496 1.00 82.19 179 GLU A CA 1
ATOM 1432 C C . GLU A 1 179 ? 13.086 14.577 -11.705 1.00 82.19 179 GLU A C 1
ATOM 1434 O O . GLU A 1 179 ? 13.552 14.379 -12.824 1.00 82.19 179 GLU A O 1
ATOM 1439 N N . GLU A 1 180 ? 13.854 14.718 -10.623 1.00 81.88 180 GLU A N 1
ATOM 1440 C CA . GLU A 1 180 ? 15.314 14.617 -10.581 1.00 81.88 180 GLU A CA 1
ATOM 1441 C C . GLU A 1 180 ? 15.742 14.025 -9.229 1.00 81.88 180 GLU A C 1
ATOM 1443 O O . GLU A 1 180 ? 15.064 14.230 -8.219 1.00 81.88 180 GLU A O 1
ATOM 1448 N N . GLY A 1 181 ? 16.896 13.354 -9.194 1.00 87.06 181 GLY A N 1
ATOM 1449 C CA . GLY A 1 181 ? 17.496 12.816 -7.969 1.00 87.06 181 GLY A CA 1
ATOM 1450 C C . GLY A 1 181 ? 17.317 11.309 -7.831 1.00 87.06 181 GLY A C 1
ATOM 1451 O O . GLY A 1 181 ? 17.266 10.587 -8.824 1.00 87.06 181 GLY A O 1
ATOM 1452 N N . SER A 1 182 ? 17.251 10.836 -6.591 1.00 91.69 182 SER A N 1
ATOM 1453 C CA . SER A 1 182 ? 17.160 9.418 -6.252 1.00 91.69 182 SER A CA 1
ATOM 1454 C C . SER A 1 182 ? 16.156 9.166 -5.123 1.00 91.69 182 SER A C 1
ATOM 1456 O O . SER A 1 182 ? 16.027 9.972 -4.202 1.00 91.69 182 SER A O 1
ATOM 1458 N N . TYR A 1 183 ? 15.497 8.000 -5.118 1.00 92.62 183 TYR A N 1
ATOM 1459 C CA . TYR A 1 183 ? 14.672 7.575 -3.976 1.00 92.62 183 TYR A CA 1
ATOM 1460 C C . TYR A 1 183 ? 15.487 7.429 -2.677 1.00 92.62 183 TYR A C 1
ATOM 1462 O O . TYR A 1 183 ? 14.947 7.549 -1.578 1.00 92.62 183 TYR A O 1
ATOM 1470 N N . GLY A 1 184 ? 16.798 7.201 -2.796 1.00 91.81 184 GLY A N 1
ATOM 1471 C CA . GLY A 1 184 ? 17.745 7.137 -1.687 1.00 91.81 184 GLY A CA 1
ATOM 1472 C C . GLY A 1 184 ? 18.154 8.502 -1.122 1.00 91.81 184 GLY A C 1
ATOM 1473 O O . GLY A 1 184 ? 18.875 8.544 -0.123 1.00 91.81 184 GLY A O 1
ATOM 1474 N N . ASP A 1 185 ? 17.718 9.611 -1.726 1.00 93.38 185 ASP A N 1
ATOM 1475 C CA . ASP A 1 185 ? 18.009 10.946 -1.214 1.00 93.38 185 ASP A CA 1
ATOM 1476 C C . ASP A 1 185 ? 17.289 11.189 0.113 1.00 93.38 185 ASP A C 1
ATOM 1478 O O . ASP A 1 185 ? 16.100 10.911 0.276 1.00 93.38 185 ASP A O 1
ATOM 1482 N N . SER A 1 186 ? 18.001 11.774 1.079 1.00 91.81 186 SER A N 1
ATOM 1483 C CA . SER A 1 186 ? 17.468 11.986 2.430 1.00 91.81 186 SER A CA 1
ATOM 1484 C C . SER A 1 186 ? 16.212 12.858 2.458 1.00 91.81 186 SER A C 1
ATOM 1486 O O . SER A 1 186 ? 15.359 12.668 3.322 1.00 91.81 186 SER A O 1
ATOM 1488 N N . THR A 1 187 ? 16.075 13.791 1.512 1.00 92.56 187 THR A N 1
ATOM 1489 C CA . THR A 1 187 ? 14.866 14.607 1.351 1.00 92.56 187 THR A CA 1
ATOM 1490 C C . THR A 1 187 ? 13.687 13.780 0.858 1.00 92.56 187 THR A C 1
ATOM 1492 O O . THR A 1 187 ? 12.604 13.912 1.414 1.00 92.56 187 THR A O 1
ATOM 1495 N N . TYR A 1 188 ? 13.903 12.892 -0.119 1.00 93.75 188 TYR A N 1
ATOM 1496 C CA . TYR A 1 188 ? 12.857 12.003 -0.628 1.00 93.75 188 TYR A CA 1
ATOM 1497 C C . TYR A 1 188 ? 12.375 11.046 0.465 1.00 93.75 188 TYR A C 1
ATOM 1499 O O . TYR A 1 188 ? 11.175 10.904 0.691 1.00 93.75 188 TYR A O 1
ATOM 1507 N N . ILE A 1 189 ? 13.321 10.443 1.193 1.00 94.50 189 ILE A N 1
ATOM 1508 C CA . ILE A 1 189 ? 13.032 9.548 2.318 1.00 94.50 189 ILE A CA 1
ATOM 1509 C C . ILE A 1 189 ? 12.207 10.271 3.388 1.00 94.50 189 ILE A C 1
ATOM 1511 O O . ILE A 1 189 ? 11.188 9.745 3.829 1.00 94.50 189 ILE A O 1
ATOM 1515 N N . GLU A 1 190 ? 12.608 11.477 3.805 1.00 94.00 190 GLU A N 1
ATOM 1516 C CA . GLU A 1 190 ? 11.864 12.211 4.835 1.00 94.00 190 GLU A CA 1
ATOM 1517 C C . GLU A 1 190 ? 10.476 12.645 4.354 1.00 94.00 190 GLU A C 1
ATOM 1519 O O . GLU A 1 190 ? 9.517 12.539 5.118 1.00 94.00 190 GLU A O 1
ATOM 1524 N N . ASP A 1 191 ? 10.337 13.079 3.100 1.00 93.69 191 ASP A N 1
ATOM 1525 C CA . ASP A 1 191 ? 9.041 13.450 2.529 1.00 93.69 191 ASP A CA 1
ATOM 1526 C C . ASP A 1 191 ? 8.099 12.238 2.456 1.00 93.69 191 ASP A C 1
ATOM 1528 O O . ASP A 1 191 ? 6.927 12.337 2.830 1.00 93.69 191 ASP A O 1
ATOM 1532 N N . PHE A 1 192 ? 8.604 11.066 2.062 1.00 96.12 192 PHE A N 1
ATOM 1533 C CA . PHE A 1 192 ? 7.800 9.846 2.017 1.00 96.12 192 PHE A CA 1
ATOM 1534 C C . PHE A 1 192 ? 7.470 9.306 3.417 1.00 96.12 192 PHE A C 1
ATOM 1536 O O . PHE A 1 192 ? 6.342 8.877 3.670 1.00 96.12 192 PHE A O 1
ATOM 1543 N N . HIS A 1 193 ? 8.396 9.408 4.375 1.00 96.38 193 HIS A N 1
ATOM 1544 C CA . HIS A 1 193 ? 8.107 9.151 5.787 1.00 96.38 193 HIS A CA 1
ATOM 1545 C C . HIS A 1 193 ? 7.059 10.125 6.340 1.00 96.38 193 HIS A C 1
ATOM 1547 O O . HIS A 1 193 ? 6.211 9.723 7.136 1.00 96.38 193 HIS A O 1
ATOM 1553 N N . ALA A 1 194 ? 7.080 11.397 5.933 1.00 95.31 194 ALA A N 1
ATOM 1554 C CA . ALA A 1 194 ? 6.076 12.375 6.333 1.00 95.31 194 ALA A CA 1
ATOM 1555 C C . ALA A 1 194 ? 4.686 12.025 5.795 1.00 95.31 194 ALA A C 1
ATOM 1557 O O . ALA A 1 194 ? 3.733 12.065 6.572 1.00 95.31 194 ALA A O 1
ATOM 1558 N N . GLU A 1 195 ? 4.586 11.630 4.525 1.00 96.62 195 GLU A N 1
ATOM 1559 C CA . GLU A 1 195 ? 3.336 11.145 3.929 1.00 96.62 195 GLU A CA 1
ATOM 1560 C C . GLU A 1 195 ? 2.849 9.865 4.628 1.00 96.62 195 GLU A C 1
ATOM 1562 O O . GLU A 1 195 ? 1.678 9.750 4.974 1.00 96.62 195 GLU A O 1
ATOM 1567 N N . THR A 1 196 ? 3.759 8.934 4.934 1.00 98.00 196 THR A N 1
ATOM 1568 C CA . THR A 1 196 ? 3.456 7.697 5.676 1.00 98.00 196 THR A CA 1
ATOM 1569 C C . THR A 1 196 ? 2.845 7.993 7.048 1.00 98.00 196 THR A C 1
ATOM 1571 O O . THR A 1 196 ? 1.830 7.400 7.417 1.00 98.00 196 THR A O 1
ATOM 1574 N N . ARG A 1 197 ? 3.432 8.932 7.805 1.00 97.81 197 ARG A N 1
ATOM 1575 C CA . ARG A 1 197 ? 2.886 9.367 9.101 1.00 97.81 197 ARG A CA 1
ATOM 1576 C C . ARG A 1 197 ? 1.496 9.970 8.942 1.00 97.81 197 ARG A C 1
ATOM 1578 O O . ARG A 1 197 ? 0.602 9.603 9.694 1.00 97.81 197 ARG A O 1
ATOM 1585 N N . ASP A 1 198 ? 1.316 10.845 7.953 1.00 97.88 198 ASP A N 1
ATOM 1586 C CA . ASP A 1 198 ? 0.033 11.504 7.705 1.00 97.88 198 ASP A CA 1
ATOM 1587 C C . ASP A 1 198 ? -1.048 10.473 7.339 1.00 97.88 198 ASP A C 1
ATOM 1589 O O . ASP A 1 198 ? -2.150 10.536 7.876 1.00 97.88 198 ASP A O 1
ATOM 1593 N N . VAL A 1 199 ? -0.728 9.464 6.520 1.00 98.62 199 VAL A N 1
ATOM 1594 C CA . VAL A 1 199 ? -1.644 8.357 6.200 1.00 98.62 199 VAL A CA 1
ATOM 1595 C C . VAL A 1 199 ? -2.042 7.573 7.450 1.00 98.62 199 VAL A C 1
ATOM 1597 O O . VAL A 1 199 ? -3.232 7.327 7.661 1.00 98.62 199 VAL A O 1
ATOM 1600 N N . ILE A 1 200 ? -1.069 7.187 8.280 1.00 98.69 200 ILE A N 1
ATOM 1601 C CA . ILE A 1 200 ? -1.334 6.438 9.514 1.00 98.69 200 ILE A CA 1
ATOM 1602 C C . ILE A 1 200 ? -2.208 7.285 10.449 1.00 98.69 200 ILE A C 1
ATOM 1604 O O . ILE A 1 200 ? -3.274 6.844 10.874 1.00 98.69 200 ILE A O 1
ATOM 1608 N N . ASP A 1 201 ? -1.834 8.535 10.708 1.00 98.56 201 ASP A N 1
ATOM 1609 C CA . ASP A 1 201 ? -2.607 9.432 11.569 1.00 98.56 201 ASP A CA 1
ATOM 1610 C C . ASP A 1 201 ? -4.039 9.655 11.045 1.00 98.56 201 ASP A C 1
ATOM 1612 O O . ASP A 1 201 ? -4.986 9.720 11.834 1.00 98.56 201 ASP A O 1
ATOM 1616 N N . VAL A 1 202 ? -4.229 9.717 9.721 1.00 98.75 202 VAL A N 1
ATOM 1617 C CA . VAL A 1 202 ? -5.548 9.835 9.084 1.00 98.75 202 VAL A CA 1
ATOM 1618 C C . VAL A 1 202 ? -6.416 8.607 9.342 1.00 98.75 202 VAL A C 1
ATOM 1620 O O . VAL A 1 202 ? -7.560 8.772 9.773 1.00 98.75 202 VAL A O 1
ATOM 1623 N N . ILE A 1 203 ? -5.907 7.387 9.123 1.00 98.75 203 ILE A N 1
ATOM 1624 C CA . ILE A 1 203 ? -6.717 6.172 9.328 1.00 98.75 203 ILE A CA 1
ATOM 1625 C C . ILE A 1 203 ? -7.079 5.957 10.802 1.00 98.75 203 ILE A C 1
ATOM 1627 O O . ILE A 1 203 ? -8.120 5.372 11.093 1.00 98.75 203 ILE A O 1
ATOM 1631 N N . HIS A 1 204 ? -6.270 6.473 11.732 1.00 98.62 204 HIS A N 1
ATOM 1632 C CA . HIS A 1 204 ? -6.559 6.470 13.172 1.00 98.62 204 HIS A CA 1
ATOM 1633 C C . HIS A 1 204 ? -7.437 7.653 13.615 1.00 98.62 204 HIS A C 1
ATOM 1635 O O . HIS A 1 204 ? -7.755 7.779 14.797 1.00 98.62 204 HIS A O 1
ATOM 1641 N N . GLY A 1 205 ? -7.870 8.522 12.692 1.00 98.06 205 GLY A N 1
ATOM 1642 C CA . GLY A 1 205 ? -8.720 9.674 13.002 1.00 98.06 205 GLY A CA 1
ATOM 1643 C C . GLY A 1 205 ? -8.042 10.695 13.918 1.00 98.06 205 GLY A C 1
ATOM 1644 O O . GLY A 1 205 ? -8.706 11.290 14.770 1.00 98.06 205 GLY A O 1
ATOM 1645 N N . ASN A 1 206 ? -6.729 10.860 13.772 1.00 97.06 206 ASN A N 1
ATOM 1646 C CA . ASN A 1 206 ? -5.886 11.699 14.615 1.00 97.06 206 ASN A CA 1
ATOM 1647 C C . ASN A 1 206 ? -4.947 12.591 13.777 1.00 97.06 206 ASN A C 1
ATOM 1649 O O . ASN A 1 206 ? -3.778 12.769 14.114 1.00 97.06 206 ASN A O 1
ATOM 1653 N N . ALA A 1 207 ? -5.458 13.170 12.685 1.00 96.50 207 ALA A N 1
ATOM 1654 C CA . ALA A 1 207 ? -4.670 14.028 11.800 1.00 96.50 207 ALA A CA 1
ATOM 1655 C C . ALA A 1 207 ? -5.297 15.409 11.582 1.00 96.50 207 ALA A C 1
ATOM 1657 O O . ALA A 1 207 ? -6.513 15.569 11.448 1.00 96.50 207 ALA A O 1
ATOM 1658 N N . VAL A 1 208 ? -4.427 16.412 11.463 1.00 96.25 208 VAL A N 1
ATOM 1659 C CA . VAL A 1 208 ? -4.743 17.732 10.911 1.00 96.25 208 VAL A CA 1
ATOM 1660 C C . VAL A 1 208 ? -3.741 17.996 9.797 1.00 96.25 208 VAL A C 1
ATOM 1662 O O . VAL A 1 208 ? -2.552 18.162 10.063 1.00 96.25 208 VAL A O 1
ATOM 1665 N N . ILE A 1 209 ? -4.220 18.009 8.555 1.00 95.19 209 ILE A N 1
ATOM 1666 C CA . ILE A 1 209 ? -3.383 18.219 7.371 1.00 95.19 209 ILE A CA 1
ATOM 1667 C C . ILE A 1 209 ? -3.677 19.604 6.813 1.00 95.19 209 ILE A C 1
ATOM 1669 O O . ILE A 1 209 ? -4.814 19.910 6.446 1.00 95.19 209 ILE A O 1
ATOM 1673 N N . GLU A 1 210 ? -2.639 20.431 6.741 1.00 93.25 210 GLU A N 1
ATOM 1674 C CA . GLU A 1 210 ? -2.722 21.766 6.158 1.00 93.25 210 GLU A CA 1
ATOM 1675 C C . GLU A 1 210 ? -2.905 21.703 4.630 1.00 93.25 210 GLU A C 1
ATOM 1677 O O . GLU A 1 210 ? -2.342 20.822 3.973 1.00 93.25 210 GLU A O 1
ATOM 1682 N N . PRO A 1 211 ? -3.651 22.645 4.024 1.00 93.00 211 PRO A N 1
ATOM 1683 C CA . PRO A 1 211 ? -3.847 22.681 2.580 1.00 93.00 211 PRO A CA 1
ATOM 1684 C C . PRO A 1 211 ? -2.536 22.758 1.787 1.00 93.00 211 PRO A C 1
ATOM 1686 O O . PRO A 1 211 ? -1.777 23.725 1.886 1.00 93.00 211 PRO A O 1
ATOM 1689 N N . ARG A 1 212 ? -2.320 21.773 0.910 1.00 90.38 212 ARG A N 1
ATOM 1690 C CA . ARG A 1 212 ? -1.227 21.731 -0.070 1.00 90.38 212 ARG A CA 1
ATOM 1691 C C . ARG A 1 212 ? -1.798 21.421 -1.448 1.00 90.38 212 ARG A C 1
ATOM 1693 O O . ARG A 1 212 ? -2.674 20.577 -1.603 1.00 90.38 212 ARG A O 1
ATOM 1700 N N . ARG A 1 213 ? -1.301 22.104 -2.484 1.00 86.31 213 ARG A N 1
ATOM 1701 C CA . ARG A 1 213 ? -1.741 21.856 -3.866 1.00 86.31 213 ARG A CA 1
ATOM 1702 C C . ARG A 1 213 ? -1.556 20.374 -4.209 1.00 86.31 213 ARG A C 1
ATOM 1704 O O . ARG A 1 213 ? -0.490 19.818 -3.959 1.00 86.31 213 ARG A O 1
ATOM 1711 N N . GLY A 1 214 ? -2.577 19.761 -4.801 1.00 85.31 214 GLY A N 1
ATOM 1712 C CA . GLY A 1 214 ? -2.514 18.352 -5.195 1.00 85.31 214 GLY A CA 1
ATOM 1713 C C . GLY A 1 214 ? -2.836 17.350 -4.090 1.00 85.31 214 GLY A C 1
ATOM 1714 O O . GLY A 1 214 ? -2.872 16.169 -4.394 1.00 85.31 214 GLY A O 1
ATOM 1715 N N . HIS A 1 21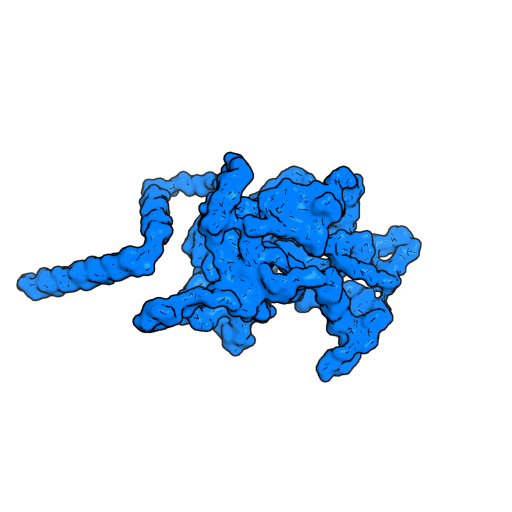5 ? -3.085 17.797 -2.856 1.00 91.50 215 HIS A N 1
ATOM 1716 C CA . HIS A 1 215 ? -3.251 16.917 -1.701 1.00 91.50 215 HIS A CA 1
ATOM 1717 C C . HIS A 1 215 ? -4.553 17.221 -0.967 1.00 91.50 215 HIS A C 1
ATOM 1719 O O . HIS A 1 215 ? -4.962 18.383 -0.865 1.00 91.50 215 HIS A O 1
ATOM 1725 N N . ALA A 1 216 ? -5.198 16.173 -0.455 1.00 94.12 216 ALA A N 1
ATOM 1726 C CA . ALA A 1 216 ? -6.323 16.335 0.447 1.00 94.12 216 ALA A CA 1
ATOM 1727 C C . ALA A 1 216 ? -5.847 16.986 1.753 1.00 94.12 216 ALA A C 1
ATOM 1729 O O . ALA A 1 216 ? -4.703 16.831 2.180 1.00 94.12 216 ALA A O 1
ATOM 1730 N N . SER A 1 217 ? -6.731 17.743 2.392 1.00 95.50 217 SER A N 1
ATOM 1731 C CA . SER A 1 217 ? -6.423 18.492 3.609 1.00 95.50 217 SER A CA 1
ATOM 1732 C C . SER A 1 217 ? -7.662 18.614 4.475 1.00 95.50 217 SER A C 1
ATOM 1734 O O . SER A 1 217 ? -8.778 18.542 3.962 1.00 95.50 217 SER A O 1
ATOM 1736 N N . GLY A 1 218 ? -7.474 18.862 5.765 1.00 96.25 218 GLY A N 1
ATOM 1737 C CA . GLY A 1 218 ? -8.570 19.026 6.705 1.00 96.25 218 GLY A CA 1
ATOM 1738 C C . GLY A 1 218 ? -8.283 18.374 8.048 1.00 96.25 218 GLY A C 1
ATOM 1739 O O . GLY A 1 218 ? -7.146 18.034 8.375 1.00 96.25 218 GLY A O 1
ATOM 1740 N N . VAL A 1 219 ? -9.346 18.224 8.834 1.00 97.81 219 VAL A N 1
ATOM 1741 C CA . VAL A 1 219 ? -9.304 17.606 10.160 1.00 97.81 219 VAL A CA 1
ATOM 1742 C C . VAL A 1 219 ? -9.915 16.214 10.063 1.00 97.81 219 VAL A C 1
ATOM 1744 O O . VAL A 1 219 ? -11.108 16.072 9.794 1.00 97.81 219 VAL A O 1
ATOM 1747 N N . TYR A 1 220 ? -9.107 15.192 10.311 1.00 98.12 220 TYR A N 1
ATOM 1748 C CA . TYR A 1 220 ? -9.499 13.792 10.227 1.00 98.12 220 TYR A CA 1
ATOM 1749 C C . TYR A 1 220 ? -9.777 13.280 11.632 1.00 98.12 220 TYR A C 1
ATOM 1751 O O . TYR A 1 220 ? -8.866 13.137 12.437 1.00 98.12 220 TYR A O 1
ATOM 1759 N N . THR A 1 221 ? -11.054 13.032 11.927 1.00 97.69 221 THR A N 1
ATOM 1760 C CA . THR A 1 221 ? -11.527 12.531 13.237 1.00 97.69 221 THR A CA 1
ATOM 1761 C C . THR A 1 221 ? -12.182 11.150 13.145 1.00 97.69 221 THR A C 1
ATOM 1763 O O . THR A 1 221 ? -12.652 10.580 14.136 1.00 97.69 221 THR A O 1
ATOM 1766 N N . ALA A 1 222 ? -12.255 10.607 11.931 1.00 98.19 222 ALA A N 1
ATOM 1767 C CA . ALA A 1 222 ? -12.839 9.313 11.648 1.00 98.19 222 ALA A CA 1
ATOM 1768 C C . ALA A 1 222 ? -11.785 8.217 11.834 1.00 98.19 222 ALA A C 1
ATOM 1770 O O . ALA A 1 222 ? -11.046 7.913 10.909 1.00 98.19 222 ALA A O 1
ATOM 1771 N N . ASP A 1 223 ? -11.725 7.620 13.026 1.00 98.44 223 ASP A N 1
ATOM 1772 C CA . ASP A 1 223 ? -10.962 6.382 13.217 1.00 98.44 223 ASP A CA 1
ATOM 1773 C C . ASP A 1 223 ? -11.604 5.248 12.401 1.00 98.44 223 ASP A C 1
ATOM 1775 O O . ASP A 1 223 ? -12.703 4.775 12.724 1.00 98.44 223 ASP A O 1
ATOM 1779 N N . VAL A 1 224 ? -10.920 4.861 11.325 1.00 98.56 224 VAL A N 1
ATOM 1780 C CA . VAL A 1 224 ? -11.255 3.743 10.437 1.00 98.56 224 VAL A CA 1
ATOM 1781 C C . VAL A 1 224 ? -10.231 2.613 10.530 1.00 98.56 224 VAL A C 1
ATOM 1783 O O . VAL A 1 224 ? -10.362 1.644 9.794 1.00 98.56 224 VAL A O 1
ATOM 1786 N N . SER A 1 225 ? -9.264 2.677 11.452 1.00 98.19 225 SER A N 1
ATOM 1787 C CA . SER A 1 225 ? -8.195 1.677 11.608 1.00 98.19 225 SER A CA 1
ATOM 1788 C C . SER A 1 225 ? -8.743 0.250 11.726 1.00 98.19 225 SER A C 1
ATOM 1790 O O . SER A 1 225 ? -8.268 -0.679 11.089 1.00 98.19 225 SER A O 1
ATOM 1792 N N . ARG A 1 226 ? -9.854 0.060 12.445 1.00 94.44 226 ARG A N 1
ATOM 1793 C CA . ARG A 1 226 ? -10.528 -1.249 12.581 1.00 94.44 226 ARG A CA 1
ATOM 1794 C C . ARG A 1 226 ? -11.150 -1.783 11.290 1.00 94.44 226 ARG A C 1
ATOM 1796 O O . ARG A 1 226 ? -11.538 -2.949 11.253 1.00 94.44 226 ARG A O 1
ATOM 1803 N N . TYR A 1 227 ? -11.284 -0.930 10.286 1.00 97.12 227 TYR A N 1
ATOM 1804 C CA . TYR A 1 227 ? -11.754 -1.253 8.950 1.00 97.12 227 TYR A CA 1
ATOM 1805 C C . TYR A 1 227 ? -10.637 -1.125 7.911 1.00 97.12 227 TYR A C 1
ATOM 1807 O O . TYR A 1 227 ? -10.922 -1.278 6.733 1.00 97.12 227 TYR A O 1
ATOM 1815 N N . THR A 1 228 ? -9.385 -0.894 8.304 1.00 98.56 228 THR A N 1
ATOM 1816 C CA . THR A 1 228 ? -8.238 -0.916 7.393 1.00 98.56 228 THR A CA 1
ATOM 1817 C C . THR A 1 228 ? -7.642 -2.320 7.384 1.00 98.56 228 THR A C 1
ATOM 1819 O O . THR A 1 228 ? -7.250 -2.847 8.418 1.00 98.56 228 THR A O 1
ATOM 1822 N N . ALA A 1 229 ? -7.600 -2.968 6.223 1.00 98.06 229 ALA A N 1
ATOM 1823 C CA . ALA A 1 229 ? -7.020 -4.300 6.068 1.00 98.06 229 ALA A CA 1
ATOM 1824 C C . ALA A 1 229 ? -5.505 -4.252 5.834 1.00 98.06 229 ALA A C 1
ATOM 1826 O O . ALA A 1 229 ? -4.786 -5.125 6.324 1.00 98.06 229 ALA A O 1
ATOM 1827 N N . ALA A 1 230 ? -5.030 -3.254 5.087 1.00 98.69 230 ALA A N 1
ATOM 1828 C CA . ALA A 1 230 ? -3.629 -3.133 4.706 1.00 98.69 230 ALA A CA 1
ATOM 1829 C C . ALA A 1 230 ? -3.245 -1.698 4.323 1.00 98.69 230 ALA A C 1
ATOM 1831 O O . ALA A 1 230 ? -4.111 -0.899 3.951 1.00 98.69 230 ALA A O 1
ATOM 1832 N N . LEU A 1 231 ? -1.940 -1.417 4.345 1.00 98.88 231 LEU A N 1
ATOM 1833 C CA . LEU A 1 231 ? -1.331 -0.265 3.682 1.00 98.88 231 LEU A CA 1
ATOM 1834 C C . LEU A 1 231 ? -0.492 -0.739 2.490 1.00 98.88 231 LEU A C 1
ATOM 1836 O O . LEU A 1 231 ? 0.258 -1.708 2.610 1.00 98.88 231 LEU A O 1
ATOM 1840 N N . ILE A 1 232 ? -0.600 -0.050 1.353 1.00 98.81 232 ILE A N 1
ATOM 1841 C CA . ILE A 1 232 ? 0.231 -0.311 0.168 1.00 98.81 232 ILE A CA 1
ATOM 1842 C C . ILE A 1 232 ? 1.069 0.932 -0.118 1.00 98.81 232 ILE A C 1
ATOM 1844 O O . ILE A 1 232 ? 0.533 2.008 -0.378 1.00 98.81 232 ILE A O 1
ATOM 1848 N N . LEU A 1 233 ? 2.387 0.787 -0.043 1.00 98.69 233 LEU A N 1
ATOM 1849 C CA . LEU A 1 233 ? 3.323 1.899 -0.133 1.00 98.69 233 LEU A CA 1
ATOM 1850 C C . LEU A 1 233 ? 3.748 2.158 -1.579 1.00 98.69 233 LEU A C 1
ATOM 1852 O O . LEU A 1 233 ? 4.153 1.249 -2.301 1.00 98.69 233 LEU A O 1
ATOM 1856 N N . GLY A 1 234 ? 3.731 3.426 -1.967 1.00 96.38 234 GLY A N 1
ATOM 1857 C CA . GLY A 1 234 ? 4.304 3.912 -3.209 1.00 96.38 234 GLY A CA 1
ATOM 1858 C C . GLY A 1 234 ? 3.337 3.953 -4.384 1.00 96.38 234 GLY A C 1
ATOM 1859 O O . GLY A 1 234 ? 2.115 3.990 -4.237 1.00 96.38 234 GLY A O 1
ATOM 1860 N N . ARG A 1 235 ? 3.933 3.989 -5.572 1.00 92.56 235 ARG A N 1
ATOM 1861 C CA . ARG A 1 235 ? 3.271 3.936 -6.877 1.00 92.56 235 ARG A CA 1
ATOM 1862 C C . ARG A 1 235 ? 4.114 3.083 -7.822 1.00 92.56 235 ARG A C 1
ATOM 1864 O O . ARG A 1 235 ? 5.147 2.571 -7.410 1.00 92.56 235 ARG A O 1
ATOM 1871 N N . GLU A 1 236 ? 3.686 2.960 -9.073 1.00 94.38 236 GLU A N 1
ATOM 1872 C CA . GLU A 1 236 ? 4.486 2.350 -10.142 1.00 94.38 236 GLU A CA 1
ATOM 1873 C C . GLU A 1 236 ? 5.861 3.037 -10.218 1.00 94.38 236 GLU A C 1
ATOM 1875 O O . GLU A 1 236 ? 5.949 4.204 -10.609 1.00 94.38 236 GLU A O 1
ATOM 1880 N N . TRP A 1 237 ? 6.908 2.344 -9.760 1.00 94.12 237 TRP A N 1
ATOM 1881 C CA . TRP A 1 237 ? 8.280 2.854 -9.731 1.00 94.12 237 TRP A CA 1
ATOM 1882 C C . TRP A 1 237 ? 8.878 2.844 -11.135 1.00 94.12 237 TRP A C 1
ATOM 1884 O O . TRP A 1 237 ? 8.710 1.878 -11.875 1.00 94.12 237 TRP A O 1
ATOM 1894 N N . GLU A 1 238 ? 9.609 3.889 -11.505 1.00 91.75 238 GLU A N 1
ATOM 1895 C CA . GLU A 1 238 ? 10.253 3.961 -12.815 1.00 91.75 238 GLU A CA 1
ATOM 1896 C C . GLU A 1 238 ? 11.488 3.036 -12.900 1.00 91.75 238 GLU A C 1
ATOM 1898 O O . GLU A 1 238 ? 12.429 3.237 -12.126 1.00 91.75 238 GLU A O 1
ATOM 1903 N N . PRO A 1 239 ? 11.568 2.092 -13.867 1.00 91.44 239 PRO A N 1
ATOM 1904 C CA . PRO A 1 239 ? 12.710 1.180 -14.003 1.00 91.44 239 PRO A CA 1
ATOM 1905 C C . PRO A 1 239 ? 14.062 1.884 -14.118 1.00 91.44 239 PRO A C 1
ATOM 1907 O O . PRO A 1 239 ? 15.037 1.469 -13.495 1.00 91.44 239 PRO A O 1
ATOM 1910 N N . ASN A 1 240 ? 14.119 3.011 -14.832 1.00 89.25 240 ASN A N 1
ATOM 1911 C CA . ASN A 1 240 ? 15.341 3.810 -14.934 1.00 89.25 240 ASN A CA 1
ATOM 1912 C C . ASN A 1 240 ? 15.794 4.357 -13.571 1.00 89.25 240 ASN A C 1
ATOM 1914 O O . ASN A 1 240 ? 16.975 4.278 -13.244 1.00 89.25 240 ASN A O 1
ATOM 1918 N N . THR A 1 241 ? 14.865 4.832 -12.738 1.00 90.69 241 THR A N 1
ATOM 1919 C CA . THR A 1 241 ? 15.181 5.318 -11.385 1.00 90.69 241 THR A CA 1
ATOM 1920 C C . THR A 1 241 ? 15.610 4.172 -10.462 1.00 90.69 241 THR A C 1
ATOM 1922 O O . THR A 1 241 ? 16.485 4.346 -9.613 1.00 90.69 241 THR A O 1
ATOM 1925 N N . VAL A 1 242 ? 15.046 2.972 -10.644 1.00 93.44 242 VAL A N 1
ATOM 1926 C CA . VAL A 1 242 ? 15.490 1.751 -9.946 1.00 93.44 242 VAL A CA 1
ATOM 1927 C C . VAL A 1 242 ? 16.918 1.366 -10.362 1.00 93.44 242 VAL A C 1
ATOM 1929 O O . VAL A 1 242 ? 17.748 1.066 -9.501 1.00 93.44 242 VAL A O 1
ATOM 1932 N N . SER A 1 243 ? 17.248 1.453 -11.652 1.00 92.56 243 SER A N 1
ATOM 1933 C CA . SER A 1 243 ? 18.619 1.264 -12.149 1.00 92.56 243 SER A CA 1
ATOM 1934 C C . SER A 1 243 ? 19.565 2.320 -11.563 1.00 92.56 243 SER A C 1
ATOM 1936 O O . SER A 1 243 ? 20.644 1.993 -11.066 1.00 92.56 243 SER A O 1
ATOM 1938 N N . ASP A 1 244 ? 19.158 3.589 -11.522 1.00 91.94 244 ASP A N 1
ATOM 1939 C CA . ASP A 1 244 ? 19.960 4.661 -10.925 1.00 91.94 244 ASP A CA 1
ATOM 1940 C C . ASP A 1 244 ? 20.251 4.411 -9.440 1.00 91.94 244 ASP A C 1
ATOM 1942 O O . ASP A 1 244 ? 21.384 4.612 -8.996 1.00 91.94 244 ASP A O 1
ATOM 1946 N N . MET A 1 245 ? 19.282 3.889 -8.679 1.00 93.88 245 MET A N 1
ATOM 1947 C CA . MET A 1 245 ? 19.495 3.448 -7.295 1.00 93.88 245 MET A CA 1
ATOM 1948 C C . MET A 1 245 ? 20.606 2.395 -7.194 1.00 93.88 245 MET A C 1
ATOM 1950 O O . MET A 1 245 ? 21.457 2.479 -6.303 1.00 93.88 245 MET A O 1
ATOM 1954 N N . ARG A 1 246 ? 20.643 1.424 -8.117 1.00 93.25 246 ARG A N 1
ATOM 1955 C CA . ARG A 1 246 ? 21.707 0.409 -8.174 1.00 93.25 246 ARG A CA 1
ATOM 1956 C C . ARG A 1 246 ? 23.086 1.038 -8.393 1.00 93.25 246 ARG A C 1
ATOM 1958 O O . ARG A 1 246 ? 24.049 0.616 -7.753 1.00 93.25 246 ARG A O 1
ATOM 1965 N N . TRP A 1 247 ? 23.195 2.035 -9.269 1.00 93.50 247 TRP A N 1
ATOM 1966 C CA . TRP A 1 247 ? 24.473 2.685 -9.583 1.00 93.50 247 TRP A CA 1
ATOM 1967 C C . TRP A 1 247 ? 24.943 3.670 -8.515 1.00 93.50 247 TRP A C 1
ATOM 1969 O O . TRP A 1 247 ? 26.149 3.800 -8.295 1.00 93.50 247 TRP A O 1
ATOM 1979 N N . GLN A 1 248 ? 24.012 4.370 -7.871 1.00 95.25 248 GLN A N 1
ATOM 1980 C CA . GLN A 1 248 ? 24.320 5.401 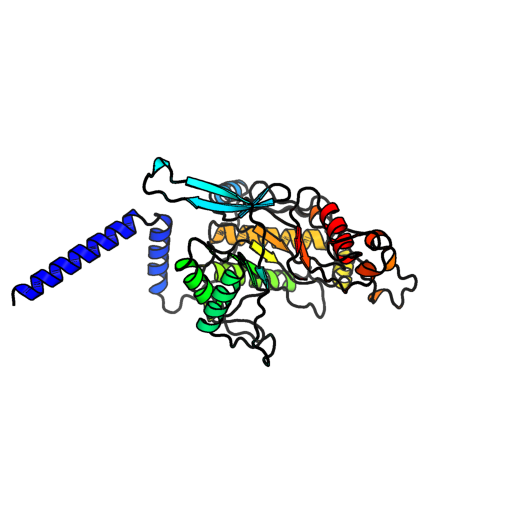-6.882 1.00 95.25 248 GLN A CA 1
ATOM 1981 C C . GLN A 1 248 ? 24.616 4.827 -5.491 1.00 95.25 248 GLN A C 1
ATOM 1983 O O . GLN A 1 248 ? 25.446 5.395 -4.783 1.00 95.25 248 GLN A O 1
ATOM 1988 N N . TYR A 1 249 ? 23.998 3.697 -5.121 1.00 95.56 249 TYR A N 1
ATOM 1989 C CA . TYR A 1 249 ? 24.164 3.059 -3.804 1.00 95.56 249 TYR A CA 1
ATOM 1990 C C . TYR A 1 249 ? 24.550 1.572 -3.918 1.00 95.56 249 TYR A C 1
ATOM 1992 O O . TYR A 1 249 ? 23.885 0.718 -3.323 1.00 95.56 249 TYR A O 1
ATOM 2000 N N . PRO A 1 250 ? 25.608 1.212 -4.669 1.00 95.94 250 PRO A N 1
ATOM 2001 C CA . PRO A 1 250 ? 25.958 -0.185 -4.949 1.00 95.94 250 PRO A CA 1
ATOM 2002 C C . PRO A 1 250 ? 26.314 -0.995 -3.693 1.00 95.94 250 PRO A C 1
ATOM 2004 O O . PRO A 1 250 ? 26.277 -2.223 -3.708 1.00 95.94 250 PRO A O 1
ATOM 2007 N N . GLU A 1 251 ? 26.674 -0.334 -2.594 1.00 96.50 251 GLU A N 1
ATOM 2008 C CA . GLU A 1 251 ? 26.952 -0.961 -1.304 1.00 96.50 251 GLU A CA 1
ATOM 2009 C C . GLU A 1 251 ? 25.692 -1.355 -0.520 1.00 96.50 251 GLU A C 1
ATOM 2011 O O . GLU A 1 251 ? 25.777 -2.176 0.398 1.00 96.50 251 GLU A O 1
ATOM 2016 N N . ARG A 1 252 ? 24.520 -0.806 -0.871 1.00 96.31 252 ARG A N 1
ATOM 2017 C CA . ARG A 1 252 ? 23.249 -1.052 -0.181 1.00 96.31 252 ARG A CA 1
ATOM 2018 C C . ARG A 1 252 ? 22.644 -2.387 -0.623 1.00 96.31 252 ARG A C 1
ATOM 2020 O O . ARG A 1 252 ? 21.666 -2.440 -1.353 1.00 96.31 252 ARG A O 1
ATOM 2027 N N . THR A 1 253 ? 23.253 -3.473 -0.165 1.00 97.00 253 THR A N 1
ATOM 2028 C CA . THR A 1 253 ? 22.902 -4.853 -0.557 1.00 97.00 253 THR A CA 1
ATOM 2029 C C . THR A 1 253 ? 22.199 -5.646 0.541 1.00 97.00 253 THR A C 1
ATOM 2031 O O . THR A 1 253 ? 21.805 -6.791 0.336 1.00 97.00 253 THR A O 1
ATOM 2034 N N . SER A 1 254 ? 22.038 -5.047 1.720 1.00 98.31 254 SER A N 1
ATOM 2035 C CA . SER A 1 254 ? 21.306 -5.642 2.833 1.00 98.31 254 SER A CA 1
ATOM 2036 C C . SER A 1 254 ? 20.665 -4.570 3.710 1.00 98.31 254 SER A C 1
ATOM 2038 O O . SER A 1 254 ? 21.218 -3.477 3.853 1.00 98.31 254 SER A O 1
ATOM 2040 N N . TYR A 1 255 ? 19.554 -4.908 4.358 1.00 98.44 255 TYR A N 1
ATOM 2041 C CA . TYR A 1 255 ? 18.870 -4.085 5.351 1.00 98.44 255 TYR A CA 1
ATOM 2042 C C . TYR A 1 255 ? 18.407 -4.950 6.531 1.00 98.44 255 TYR A C 1
ATOM 2044 O O . TYR A 1 255 ? 17.951 -6.074 6.340 1.00 98.44 255 TYR A O 1
ATOM 2052 N N . GLN A 1 256 ? 18.501 -4.433 7.757 1.00 98.25 256 GLN A N 1
ATOM 2053 C CA . GLN A 1 256 ? 18.003 -5.109 8.956 1.00 98.25 256 GLN A CA 1
ATOM 2054 C C . GLN A 1 256 ? 17.295 -4.101 9.863 1.00 98.25 256 GLN A C 1
ATOM 2056 O O . GLN A 1 256 ? 17.946 -3.332 10.570 1.00 98.25 256 GLN A O 1
ATOM 2061 N N . GLY A 1 257 ? 15.965 -4.134 9.843 1.00 97.44 257 GLY A N 1
ATOM 2062 C CA . GLY A 1 257 ? 15.088 -3.387 10.736 1.00 97.44 257 GLY A CA 1
ATOM 2063 C C . GLY A 1 257 ? 14.572 -4.230 11.905 1.00 97.44 257 GLY A C 1
ATOM 2064 O O . GLY A 1 257 ? 15.098 -5.306 12.212 1.00 97.44 257 GLY A O 1
ATOM 2065 N N . VAL A 1 258 ? 13.528 -3.725 12.563 1.00 97.44 258 VAL A N 1
ATOM 2066 C CA . VAL A 1 258 ? 12.800 -4.399 13.655 1.00 97.44 258 VAL A CA 1
ATOM 2067 C C . VAL A 1 258 ? 11.773 -5.386 13.090 1.00 97.44 258 VAL A C 1
ATOM 2069 O O . VAL A 1 258 ? 11.639 -6.516 13.567 1.00 97.44 258 VAL A O 1
ATOM 2072 N N . PHE A 1 259 ? 11.046 -4.950 12.065 1.00 98.31 259 PHE A N 1
ATOM 2073 C CA . PHE A 1 259 ? 9.942 -5.663 11.438 1.00 98.31 259 PHE A CA 1
ATOM 2074 C C . PHE A 1 259 ? 10.285 -6.185 10.051 1.00 98.31 259 PHE A C 1
ATOM 2076 O O . PHE A 1 259 ? 9.716 -7.200 9.682 1.00 98.31 259 PHE A O 1
ATOM 2083 N N . PHE A 1 260 ? 11.205 -5.555 9.314 1.00 98.69 260 PHE A N 1
ATOM 2084 C CA . PHE A 1 260 ? 11.585 -6.002 7.968 1.00 98.69 260 PHE A CA 1
ATOM 2085 C C . PHE A 1 260 ? 13.096 -6.121 7.785 1.00 98.69 260 PHE A C 1
ATOM 2087 O O . PHE A 1 260 ? 13.879 -5.387 8.393 1.00 98.69 260 PHE A O 1
ATOM 2094 N N . SER A 1 261 ? 13.520 -7.040 6.922 1.00 98.56 261 SER A N 1
ATOM 2095 C CA . SER A 1 261 ? 14.916 -7.207 6.530 1.00 98.56 261 SER A CA 1
ATOM 2096 C C . SER A 1 261 ? 15.068 -7.655 5.079 1.00 98.56 261 SER A C 1
ATOM 2098 O O . SER A 1 261 ? 14.159 -8.213 4.472 1.00 98.56 261 SER A O 1
ATOM 2100 N N . VAL A 1 262 ? 16.258 -7.401 4.541 1.00 98.62 262 VAL A N 1
ATOM 2101 C CA . VAL A 1 262 ? 16.749 -7.882 3.248 1.00 98.62 262 VAL A CA 1
ATOM 2102 C C . VAL A 1 262 ? 18.163 -8.406 3.503 1.00 98.62 262 VAL A C 1
ATOM 2104 O O . VAL A 1 262 ? 19.083 -7.606 3.667 1.00 98.62 262 VAL A O 1
ATOM 2107 N N . PRO A 1 263 ? 18.376 -9.725 3.627 1.00 97.62 263 PRO A N 1
ATOM 2108 C CA . PRO A 1 263 ? 19.700 -10.284 3.903 1.00 97.62 263 PRO A CA 1
ATOM 2109 C C . PRO A 1 263 ? 20.678 -10.113 2.738 1.00 97.62 263 PRO A C 1
ATOM 2111 O O . PRO A 1 263 ? 21.875 -9.940 2.958 1.00 97.62 263 PRO A O 1
ATOM 2114 N N . ASN A 1 264 ? 20.161 -10.199 1.512 1.00 96.31 264 ASN A N 1
ATOM 2115 C CA . ASN A 1 264 ? 20.896 -10.029 0.269 1.00 96.31 264 ASN A CA 1
ATOM 2116 C C . ASN A 1 264 ? 19.910 -9.605 -0.821 1.00 96.31 264 ASN A C 1
ATOM 2118 O O . ASN A 1 264 ? 19.077 -10.413 -1.220 1.00 96.31 264 ASN A O 1
ATOM 2122 N N . GLY A 1 265 ? 20.012 -8.368 -1.286 1.00 95.06 265 GLY A N 1
ATOM 2123 C CA . GLY A 1 265 ? 19.115 -7.820 -2.294 1.00 95.06 265 GLY A CA 1
ATOM 2124 C C . GLY A 1 265 ? 19.687 -6.578 -2.960 1.00 95.06 265 GLY A C 1
ATOM 2125 O O . GLY A 1 265 ? 20.851 -6.214 -2.773 1.00 95.06 265 GLY A O 1
ATOM 2126 N N . GLN A 1 266 ? 18.858 -5.929 -3.760 1.00 95.94 266 GLN A N 1
ATOM 2127 C CA . GLN A 1 266 ? 19.198 -4.717 -4.488 1.00 95.94 266 GLN A CA 1
ATOM 2128 C C . GLN A 1 266 ? 18.981 -3.459 -3.631 1.00 95.94 266 GLN A C 1
ATOM 2130 O O . GLN A 1 266 ? 18.185 -3.481 -2.684 1.00 95.94 266 GLN A O 1
ATOM 2135 N N . PRO A 1 267 ? 19.620 -2.322 -3.972 1.00 97.06 267 PRO A N 1
ATOM 2136 C CA . PRO A 1 267 ? 19.423 -1.068 -3.244 1.00 97.06 267 PRO A CA 1
ATOM 2137 C C . PRO A 1 267 ? 17.962 -0.631 -3.134 1.00 97.06 267 PRO A C 1
ATOM 2139 O O . PRO A 1 267 ? 17.558 -0.148 -2.076 1.00 97.06 267 PRO A O 1
ATOM 2142 N N . MET A 1 268 ? 17.163 -0.857 -4.182 1.00 96.69 268 MET A N 1
ATOM 2143 C CA . MET A 1 268 ? 15.733 -0.551 -4.167 1.00 96.69 268 MET A CA 1
ATOM 2144 C C . MET A 1 268 ? 14.955 -1.442 -3.187 1.00 96.69 268 MET A C 1
ATOM 2146 O O . MET A 1 268 ? 14.178 -0.929 -2.390 1.00 96.69 268 MET A O 1
ATOM 2150 N N . GLU A 1 269 ? 15.216 -2.751 -3.153 1.00 98.06 269 GLU A N 1
ATOM 2151 C CA . GLU A 1 269 ? 14.583 -3.675 -2.196 1.00 98.06 269 GLU A CA 1
ATOM 2152 C C . GLU A 1 269 ? 14.942 -3.305 -0.750 1.00 98.06 269 GLU A C 1
ATOM 2154 O O . GLU A 1 269 ? 14.080 -3.258 0.127 1.00 98.06 269 GLU A O 1
ATOM 2159 N N . CYS A 1 270 ? 16.206 -2.945 -0.501 1.00 98.38 270 CYS A N 1
ATOM 2160 C CA . CYS A 1 270 ? 16.654 -2.468 0.807 1.00 98.38 270 CYS A CA 1
ATOM 2161 C C . CYS A 1 270 ? 15.997 -1.136 1.210 1.00 98.38 270 CYS A C 1
ATOM 2163 O O . CYS A 1 270 ? 15.845 -0.868 2.402 1.00 98.38 270 CYS A O 1
ATOM 2165 N N . TRP A 1 271 ? 15.674 -0.267 0.249 1.00 97.62 271 TRP A N 1
ATOM 2166 C CA . TRP A 1 271 ? 14.972 1.003 0.471 1.00 97.62 271 TRP A CA 1
ATOM 2167 C C . TRP A 1 271 ? 13.481 0.803 0.757 1.00 97.62 271 TRP A C 1
ATOM 2169 O O . TRP A 1 271 ? 12.945 1.384 1.705 1.00 97.62 271 TRP A O 1
ATOM 2179 N N . ILE A 1 272 ? 12.831 -0.096 0.020 1.00 98.38 272 ILE A N 1
ATOM 2180 C CA . ILE A 1 272 ? 11.447 -0.499 0.279 1.00 98.38 272 ILE A CA 1
ATOM 2181 C C . ILE A 1 272 ? 11.340 -1.128 1.672 1.00 98.38 272 ILE A C 1
ATOM 2183 O O . ILE A 1 272 ? 10.489 -0.718 2.459 1.00 98.38 272 ILE A O 1
ATOM 2187 N N . ALA A 1 273 ? 12.231 -2.063 2.017 1.00 98.69 273 ALA A N 1
ATOM 2188 C CA . ALA A 1 273 ? 12.235 -2.709 3.328 1.00 98.69 273 ALA A CA 1
ATOM 2189 C C . ALA A 1 273 ? 12.433 -1.712 4.480 1.00 98.69 273 ALA A C 1
ATOM 2191 O O . ALA A 1 273 ? 11.781 -1.840 5.515 1.00 98.69 273 ALA A O 1
ATOM 2192 N N . GLU A 1 274 ? 13.273 -0.688 4.294 1.00 98.31 274 GLU A N 1
ATOM 2193 C CA . GLU A 1 274 ? 13.428 0.395 5.272 1.00 98.31 274 GLU A CA 1
ATOM 2194 C C . GLU A 1 274 ? 12.130 1.181 5.474 1.00 98.31 274 GLU A C 1
ATOM 2196 O O . GLU A 1 274 ? 11.763 1.493 6.609 1.00 98.31 274 GLU A O 1
ATOM 2201 N N . THR A 1 275 ? 11.408 1.461 4.392 1.00 98.06 275 THR A N 1
ATOM 2202 C CA . THR A 1 275 ? 10.153 2.214 4.454 1.00 98.06 275 THR A CA 1
ATOM 2203 C C . THR A 1 275 ? 9.018 1.370 5.057 1.00 98.06 275 THR A C 1
ATOM 2205 O O . THR A 1 275 ? 8.237 1.864 5.876 1.00 98.06 275 THR A O 1
ATOM 2208 N N . LEU A 1 276 ? 8.938 0.076 4.730 1.00 98.81 276 LEU A N 1
ATOM 2209 C CA . LEU A 1 276 ? 8.009 -0.868 5.366 1.00 98.81 276 LEU A CA 1
ATOM 2210 C C . LEU A 1 276 ? 8.281 -0.971 6.875 1.00 98.81 276 LEU A C 1
ATOM 2212 O O . LEU A 1 276 ? 7.359 -0.867 7.687 1.00 98.81 276 LEU A O 1
ATOM 2216 N N . ASP A 1 277 ? 9.554 -1.084 7.264 1.00 98.75 277 ASP A N 1
ATOM 2217 C CA . ASP A 1 277 ? 9.975 -1.097 8.665 1.00 98.75 277 ASP A CA 1
ATOM 2218 C C . ASP A 1 277 ? 9.618 0.203 9.393 1.00 98.75 277 ASP A C 1
ATOM 2220 O O . ASP A 1 277 ? 9.081 0.171 10.502 1.00 98.75 277 ASP A O 1
ATOM 2224 N N . TYR A 1 278 ? 9.862 1.353 8.757 1.00 98.62 278 TYR A N 1
ATOM 2225 C CA . TYR A 1 278 ? 9.463 2.660 9.272 1.00 98.62 278 TYR A CA 1
ATOM 2226 C C . TYR A 1 278 ? 7.953 2.737 9.528 1.00 98.62 278 TYR A C 1
ATOM 2228 O O . TYR A 1 278 ? 7.530 3.149 10.611 1.00 98.62 278 TYR A O 1
ATOM 2236 N N . THR A 1 279 ? 7.152 2.296 8.557 1.00 98.75 279 THR A N 1
ATOM 2237 C CA . THR A 1 279 ? 5.684 2.281 8.619 1.00 98.75 279 THR A CA 1
ATOM 2238 C C . THR A 1 279 ? 5.200 1.451 9.808 1.00 98.75 279 THR A C 1
ATOM 2240 O O . THR A 1 279 ? 4.457 1.951 10.657 1.00 98.75 279 THR A O 1
ATOM 2243 N N . ALA A 1 280 ? 5.693 0.213 9.929 1.00 98.62 280 ALA A N 1
ATOM 2244 C CA . ALA A 1 280 ? 5.341 -0.686 11.023 1.00 98.62 280 ALA A CA 1
ATOM 2245 C C . ALA A 1 280 ? 5.774 -0.133 12.392 1.00 98.62 280 ALA A C 1
ATOM 2247 O O . ALA A 1 280 ? 4.996 -0.178 13.349 1.00 98.62 280 ALA A O 1
ATOM 2248 N N . ARG A 1 281 ? 6.983 0.440 12.500 1.00 98.44 281 ARG A N 1
ATOM 2249 C CA . ARG A 1 281 ? 7.468 1.071 13.740 1.00 98.44 281 ARG A CA 1
ATOM 2250 C C . ARG A 1 281 ? 6.625 2.265 14.152 1.00 98.44 281 ARG A C 1
ATOM 2252 O O . ARG A 1 281 ? 6.295 2.378 15.332 1.00 98.44 281 ARG A O 1
ATOM 2259 N N . TYR A 1 282 ? 6.282 3.143 13.213 1.00 98.50 282 TYR A N 1
ATOM 2260 C CA . TYR A 1 282 ? 5.494 4.331 13.517 1.00 98.50 282 TYR A CA 1
ATOM 2261 C C . TYR A 1 282 ? 4.113 3.967 14.057 1.00 98.50 282 TYR A C 1
ATOM 2263 O O . TYR A 1 282 ? 3.719 4.466 15.114 1.00 98.50 282 TYR A O 1
ATOM 2271 N N . GLU A 1 283 ? 3.407 3.064 13.376 1.00 98.38 283 GLU A N 1
ATOM 2272 C CA . GLU A 1 283 ? 2.074 2.647 13.799 1.00 98.38 283 GLU A CA 1
ATOM 2273 C C . GLU A 1 283 ? 2.105 1.904 15.139 1.00 98.38 283 GLU A C 1
ATOM 2275 O O . GLU A 1 283 ? 1.350 2.239 16.058 1.00 98.38 283 GLU A O 1
ATOM 2280 N N . THR A 1 284 ? 3.046 0.966 15.290 1.00 98.19 284 THR A N 1
ATOM 2281 C CA . THR A 1 284 ? 3.211 0.191 16.526 1.00 98.19 284 THR A CA 1
ATOM 2282 C C . THR A 1 284 ? 3.485 1.117 17.712 1.00 98.19 284 THR A C 1
ATOM 2284 O O . THR A 1 284 ? 2.819 1.017 18.741 1.00 98.19 284 THR A O 1
ATOM 2287 N N . ALA A 1 285 ? 4.423 2.059 17.567 1.00 97.25 285 ALA A N 1
ATOM 2288 C CA . ALA A 1 285 ? 4.800 2.967 18.647 1.00 97.25 285 ALA A CA 1
ATOM 2289 C C . ALA A 1 285 ? 3.733 4.009 18.988 1.00 97.25 285 ALA A C 1
ATOM 2291 O O . ALA A 1 285 ? 3.623 4.420 20.144 1.00 97.25 285 ALA A O 1
ATOM 2292 N N . THR A 1 286 ? 2.963 4.453 17.996 1.00 96.81 286 THR A N 1
ATOM 2293 C CA . THR A 1 286 ? 2.027 5.570 18.167 1.00 96.81 286 THR A CA 1
ATOM 2294 C C . THR A 1 286 ? 0.629 5.104 18.561 1.00 96.81 286 THR A C 1
ATOM 2296 O O . THR A 1 286 ? -0.025 5.766 19.370 1.00 96.81 286 THR A O 1
ATOM 2299 N N . TYR A 1 287 ? 0.185 3.969 18.015 1.00 97.06 287 TYR A N 1
ATOM 2300 C CA . TYR A 1 287 ? -1.196 3.493 18.115 1.00 97.06 287 TYR A CA 1
ATOM 2301 C C . TYR A 1 287 ? -1.326 2.097 18.734 1.00 97.06 287 TYR A C 1
ATOM 2303 O O . TYR A 1 287 ? -2.447 1.658 18.987 1.00 97.06 287 TYR A O 1
ATOM 2311 N N . ASN A 1 288 ? -0.212 1.405 19.018 1.00 97.00 288 ASN A N 1
ATOM 2312 C CA . ASN A 1 288 ? -0.214 0.013 19.486 1.00 97.00 288 ASN A CA 1
ATOM 2313 C C . ASN A 1 288 ? -1.059 -0.899 18.569 1.00 97.00 288 ASN A C 1
ATOM 2315 O O . ASN A 1 288 ? -1.800 -1.782 19.017 1.00 97.00 288 ASN A O 1
ATOM 2319 N N . LEU A 1 289 ? -0.982 -0.627 17.267 1.00 97.75 289 LEU A N 1
ATOM 2320 C CA . LEU A 1 289 ? -1.662 -1.342 16.197 1.00 97.75 289 LEU A CA 1
ATOM 2321 C C . LEU A 1 289 ? -0.673 -1.604 15.059 1.00 97.75 289 LEU A C 1
ATOM 2323 O O . LEU A 1 289 ? 0.347 -0.927 14.947 1.00 97.75 289 LEU A O 1
ATOM 2327 N N . GLN A 1 290 ? -0.975 -2.613 14.251 1.00 98.25 290 GLN A N 1
ATOM 2328 C CA . GLN A 1 290 ? -0.264 -2.936 13.022 1.00 98.25 290 GLN A CA 1
ATOM 2329 C C . GLN A 1 290 ? -1.281 -3.349 11.950 1.00 98.25 290 GLN A C 1
ATOM 2331 O O . GLN A 1 290 ? -2.166 -4.174 12.213 1.00 98.25 290 GLN A O 1
ATOM 2336 N N . HIS A 1 291 ? -1.125 -2.830 10.737 1.00 98.62 291 HIS A N 1
ATOM 2337 C CA . HIS A 1 291 ? -1.813 -3.315 9.536 1.00 98.62 291 HIS A CA 1
ATOM 2338 C C . HIS A 1 291 ? -0.876 -4.107 8.633 1.00 98.62 291 HIS A C 1
ATOM 2340 O O . HIS A 1 291 ? 0.331 -3.892 8.669 1.00 98.62 291 HIS A O 1
ATOM 2346 N N . ALA A 1 292 ? -1.429 -5.016 7.819 1.00 98.50 292 ALA A N 1
ATOM 2347 C CA . ALA A 1 292 ? -0.651 -5.699 6.786 1.00 98.50 292 ALA A CA 1
ATOM 2348 C C . ALA A 1 292 ? -0.026 -4.672 5.848 1.00 98.50 292 ALA A C 1
ATOM 2350 O O . ALA A 1 292 ? -0.643 -3.651 5.539 1.00 98.50 292 ALA A O 1
ATOM 2351 N N . LEU A 1 293 ? 1.200 -4.938 5.417 1.00 98.81 293 LEU A N 1
ATOM 2352 C CA . LEU A 1 293 ? 1.938 -4.028 4.556 1.00 98.81 293 LEU A CA 1
ATOM 2353 C C . LEU A 1 293 ? 2.233 -4.685 3.217 1.00 98.81 293 LEU A C 1
ATOM 2355 O O . LEU A 1 293 ? 2.383 -5.900 3.112 1.00 98.81 293 LEU A O 1
ATOM 2359 N N . SER A 1 294 ? 2.327 -3.847 2.200 1.00 98.62 294 SER A N 1
ATOM 2360 C CA . SER A 1 294 ? 2.846 -4.182 0.886 1.00 98.62 294 SER A CA 1
ATOM 2361 C C . SER A 1 294 ? 3.388 -2.909 0.240 1.00 98.62 294 SER A C 1
ATOM 2363 O O . SER A 1 294 ? 3.286 -1.815 0.803 1.00 98.62 294 SER A O 1
ATOM 2365 N N . PHE A 1 295 ? 3.946 -3.032 -0.951 1.00 98.69 295 PHE A N 1
ATOM 2366 C CA . PHE A 1 295 ? 4.325 -1.906 -1.786 1.00 98.69 295 PHE A CA 1
ATOM 2367 C C . PHE A 1 295 ? 3.757 -2.107 -3.189 1.00 98.69 295 PHE A C 1
ATOM 2369 O O . PHE A 1 295 ? 3.474 -3.232 -3.595 1.00 98.69 295 PHE A O 1
ATOM 2376 N N . VAL A 1 296 ? 3.557 -1.017 -3.925 1.00 98.31 296 VAL A N 1
ATOM 2377 C CA . VAL A 1 296 ? 3.156 -1.111 -5.328 1.00 98.31 296 VAL A CA 1
ATOM 2378 C C . VAL A 1 296 ? 4.324 -1.673 -6.126 1.00 98.31 296 VAL A C 1
ATOM 2380 O O . VAL A 1 296 ? 5.356 -1.019 -6.240 1.00 98.31 296 VAL A O 1
ATOM 2383 N N . ASN A 1 297 ? 4.154 -2.860 -6.695 1.00 97.81 297 ASN A N 1
ATOM 2384 C CA . ASN A 1 297 ? 4.958 -3.331 -7.811 1.00 97.81 297 ASN A CA 1
ATOM 2385 C C . ASN A 1 297 ? 4.108 -3.328 -9.091 1.00 97.81 297 ASN A C 1
ATOM 2387 O O . ASN A 1 297 ? 2.886 -3.167 -9.041 1.00 97.81 297 ASN A O 1
ATOM 2391 N N . TRP A 1 298 ? 4.740 -3.471 -10.245 1.00 97.12 298 TRP A N 1
ATOM 2392 C CA . TRP A 1 298 ? 4.068 -3.499 -11.539 1.00 97.12 298 TRP A CA 1
ATOM 2393 C C . TRP A 1 298 ? 4.916 -4.256 -12.554 1.00 97.12 298 TRP A C 1
ATOM 2395 O O . TRP A 1 298 ? 6.088 -4.514 -12.301 1.00 97.12 298 TRP A O 1
ATOM 2405 N N . LEU A 1 299 ? 4.303 -4.644 -13.670 1.00 95.81 299 LEU A N 1
ATOM 2406 C CA . LEU A 1 299 ? 4.884 -5.605 -14.609 1.00 95.81 299 LEU A CA 1
ATOM 2407 C C . LEU A 1 299 ? 6.328 -5.276 -15.056 1.00 95.81 299 LEU A C 1
ATOM 2409 O O . LEU A 1 299 ? 7.143 -6.183 -15.040 1.00 95.81 299 LEU A O 1
ATOM 2413 N N . PRO A 1 300 ? 6.710 -4.016 -15.356 1.00 95.31 300 PRO A N 1
ATOM 2414 C CA . PRO A 1 300 ? 8.088 -3.691 -15.737 1.00 95.31 300 PRO A CA 1
ATOM 2415 C C . PRO A 1 300 ? 9.179 -3.913 -14.683 1.00 95.31 300 PRO A C 1
ATOM 2417 O O . PRO A 1 300 ? 10.346 -3.641 -14.945 1.00 95.31 300 PRO A O 1
ATOM 2420 N N . LEU A 1 301 ? 8.789 -4.271 -13.461 1.00 96.19 301 LEU A N 1
ATOM 2421 C CA . LEU A 1 301 ? 9.666 -4.540 -12.323 1.00 96.19 301 LEU A CA 1
ATOM 2422 C C . LEU A 1 301 ? 9.308 -5.868 -11.649 1.00 96.19 301 LEU A C 1
ATOM 2424 O O . LEU A 1 301 ? 9.679 -6.102 -10.492 1.00 96.19 301 LEU A O 1
ATOM 2428 N N . ASP A 1 302 ? 8.533 -6.711 -12.331 1.00 96.50 302 ASP A N 1
ATOM 2429 C CA . ASP A 1 302 ? 8.210 -8.034 -11.828 1.00 96.50 302 ASP A CA 1
ATOM 2430 C C . ASP A 1 302 ? 9.463 -8.941 -11.805 1.00 96.50 302 ASP A C 1
ATOM 2432 O O . ASP A 1 302 ? 10.510 -8.573 -12.334 1.00 96.50 302 ASP A O 1
ATOM 2436 N N . PRO A 1 303 ? 9.442 -10.070 -11.074 1.00 95.62 303 PRO A N 1
ATOM 2437 C CA . PRO A 1 303 ? 10.632 -10.895 -10.884 1.00 95.62 303 PRO A CA 1
ATOM 2438 C C . PRO A 1 303 ? 10.898 -11.877 -12.028 1.00 95.62 303 PRO A C 1
ATOM 2440 O O . PRO A 1 303 ? 11.841 -12.671 -11.935 1.00 95.62 303 PRO A O 1
ATOM 2443 N N . MET A 1 304 ? 10.062 -11.891 -13.068 1.00 94.88 304 MET A N 1
ATOM 2444 C CA . MET A 1 304 ? 10.238 -12.788 -14.198 1.00 94.88 304 MET A CA 1
ATOM 2445 C C . MET A 1 304 ? 11.176 -12.170 -15.237 1.00 94.88 304 MET A C 1
ATOM 2447 O O . MET A 1 304 ? 11.429 -10.978 -15.253 1.00 94.88 304 MET A O 1
ATOM 2451 N N . TYR A 1 305 ? 11.723 -13.024 -16.102 1.00 92.38 305 TYR A N 1
ATOM 2452 C CA . TYR A 1 305 ? 12.470 -12.595 -17.283 1.00 92.38 305 TYR A CA 1
ATOM 2453 C C . TYR A 1 305 ? 11.602 -12.757 -18.534 1.00 92.38 305 TYR A C 1
ATOM 2455 O O . TYR A 1 305 ? 10.905 -13.779 -18.681 1.00 92.38 305 TYR A O 1
ATOM 2463 N N . HIS A 1 306 ? 11.681 -11.780 -19.434 1.00 92.88 306 HIS A N 1
ATOM 2464 C CA . HIS A 1 306 ? 10.831 -11.628 -20.608 1.00 92.88 306 HIS A CA 1
ATOM 2465 C C . HIS A 1 306 ? 11.658 -11.510 -21.894 1.00 92.88 306 HIS A C 1
ATOM 2467 O O . HIS A 1 306 ? 12.037 -10.429 -22.340 1.00 92.88 306 HIS A O 1
ATOM 2473 N N . ASP A 1 307 ? 11.877 -12.652 -22.557 1.00 87.31 307 ASP A N 1
ATOM 2474 C CA . ASP A 1 307 ? 12.656 -12.745 -23.803 1.00 87.31 307 ASP A CA 1
ATOM 2475 C C . ASP A 1 307 ? 12.172 -11.772 -24.898 1.00 87.31 307 ASP A C 1
ATOM 2477 O O . ASP A 1 307 ? 12.967 -11.335 -25.734 1.00 87.31 307 ASP A O 1
ATOM 2481 N N . SER A 1 308 ? 10.869 -11.460 -24.944 1.00 87.81 308 SER A N 1
ATOM 2482 C CA . SER A 1 308 ? 10.304 -10.606 -25.994 1.00 87.81 308 SER A CA 1
ATOM 2483 C C . SER A 1 308 ? 10.517 -9.101 -25.796 1.00 87.81 308 SER A C 1
ATOM 2485 O O . SER A 1 308 ? 10.362 -8.371 -26.776 1.00 87.81 308 SER A O 1
ATOM 2487 N N . GLU A 1 309 ? 10.933 -8.642 -24.609 1.00 84.38 309 GLU A N 1
ATOM 2488 C CA . GLU A 1 309 ? 11.364 -7.248 -24.381 1.00 84.38 309 GLU A CA 1
ATOM 2489 C C . GLU A 1 309 ? 12.846 -7.033 -24.679 1.00 84.38 309 GLU A C 1
ATOM 2491 O O . GLU A 1 309 ? 13.334 -5.915 -24.566 1.00 84.38 309 GLU A O 1
ATOM 2496 N N . TRP A 1 310 ? 13.594 -8.066 -25.078 1.00 75.44 310 TRP A N 1
ATOM 2497 C CA . TRP A 1 310 ? 15.020 -7.902 -25.330 1.00 75.44 310 TRP A CA 1
ATOM 2498 C C . TRP A 1 310 ? 15.294 -6.862 -26.431 1.00 75.44 310 TRP A C 1
ATOM 2500 O O . TRP A 1 310 ? 15.017 -7.079 -27.618 1.00 75.44 310 TRP A O 1
ATOM 2510 N N . ILE A 1 311 ? 15.932 -5.755 -26.048 1.00 73.12 311 ILE A N 1
ATOM 2511 C CA . ILE A 1 311 ? 16.359 -4.691 -26.957 1.00 73.12 311 ILE A CA 1
ATOM 2512 C C . ILE A 1 311 ? 17.879 -4.774 -27.188 1.00 73.12 311 ILE A C 1
ATOM 2514 O O . ILE A 1 311 ? 18.681 -4.565 -26.283 1.00 73.12 311 ILE A O 1
ATOM 2518 N N . GLU A 1 312 ? 18.295 -5.039 -28.435 1.00 66.00 312 GLU A N 1
ATOM 2519 C CA . GLU A 1 312 ? 19.721 -5.121 -28.822 1.00 66.00 312 GLU A CA 1
ATOM 2520 C C . GLU A 1 312 ? 20.406 -3.743 -28.930 1.00 66.00 312 GLU A C 1
ATOM 2522 O O . GLU A 1 312 ? 21.621 -3.640 -28.758 1.00 66.00 312 GLU A O 1
ATOM 2527 N N . TRP A 1 313 ? 19.649 -2.685 -29.238 1.00 70.69 313 TRP A N 1
ATOM 2528 C CA . TRP A 1 313 ? 20.186 -1.351 -29.526 1.00 70.69 313 TRP A CA 1
ATOM 2529 C C . TRP A 1 313 ? 20.126 -0.442 -28.297 1.00 70.69 313 TRP A C 1
ATOM 2531 O O . TRP A 1 313 ? 19.039 -0.114 -27.818 1.00 70.69 313 TRP A O 1
ATOM 2541 N N . ASP A 1 314 ? 21.287 0.032 -27.838 1.00 67.75 314 ASP A N 1
ATOM 2542 C CA . ASP A 1 314 ? 21.399 0.926 -26.676 1.00 67.75 314 ASP A CA 1
ATOM 2543 C C . ASP A 1 314 ? 20.557 2.212 -26.830 1.00 67.75 314 ASP A C 1
ATOM 2545 O O . ASP A 1 314 ? 20.099 2.766 -25.834 1.00 67.75 314 ASP A O 1
ATOM 2549 N N . GLU A 1 315 ? 20.305 2.686 -28.058 1.00 65.44 315 GLU A N 1
ATOM 2550 C CA . GLU A 1 315 ? 19.556 3.925 -28.315 1.00 65.44 315 GLU A CA 1
ATOM 2551 C C . GLU A 1 315 ? 18.051 3.849 -28.014 1.00 65.44 315 GLU A C 1
ATOM 2553 O O . GLU A 1 315 ? 17.405 4.891 -27.951 1.00 65.44 315 GLU A O 1
ATOM 2558 N N . VAL A 1 316 ? 17.483 2.649 -27.861 1.00 66.62 316 VAL A N 1
ATOM 2559 C CA . VAL A 1 3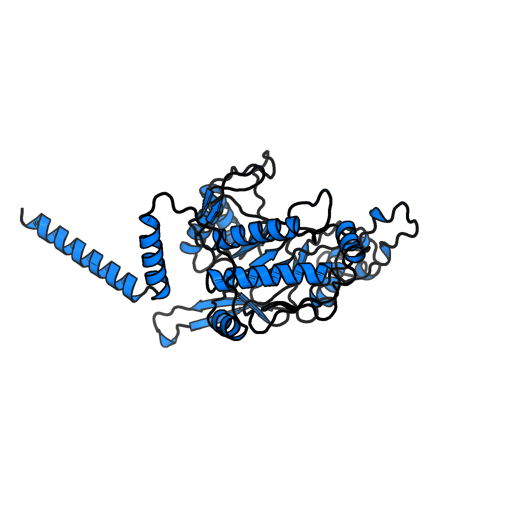16 ? 16.056 2.441 -27.537 1.00 66.62 316 VAL A CA 1
ATOM 2560 C C . VAL A 1 316 ? 15.859 1.643 -26.249 1.00 66.62 316 VAL A C 1
ATOM 2562 O O . VAL A 1 316 ? 14.732 1.307 -25.897 1.00 66.62 316 VAL A O 1
ATOM 2565 N N . ARG A 1 317 ? 16.941 1.386 -25.506 1.00 64.81 317 ARG A N 1
ATOM 2566 C CA . ARG A 1 317 ? 16.904 0.665 -24.228 1.00 64.81 317 ARG A CA 1
ATOM 2567 C C . ARG A 1 317 ? 16.084 1.381 -23.149 1.00 64.81 317 ARG A C 1
ATOM 2569 O O . ARG A 1 317 ? 15.651 0.754 -22.197 1.00 64.81 317 ARG A O 1
ATOM 2576 N N . GLU A 1 318 ? 15.808 2.675 -23.314 1.00 57.09 318 GLU A N 1
ATOM 2577 C CA . GLU A 1 318 ? 14.883 3.417 -22.442 1.00 57.09 318 GLU A CA 1
ATOM 2578 C C . GLU A 1 318 ? 13.435 2.887 -22.473 1.00 57.09 318 GLU A C 1
ATOM 2580 O O . GLU A 1 318 ? 12.661 3.205 -21.573 1.00 57.09 318 GLU A O 1
ATOM 2585 N N . PHE A 1 319 ? 13.075 2.090 -23.488 1.00 69.69 319 PHE A N 1
ATOM 2586 C CA . PHE A 1 319 ? 11.771 1.434 -23.628 1.00 69.69 319 PHE A CA 1
ATOM 2587 C C . PHE A 1 319 ? 11.774 -0.030 -23.164 1.00 69.69 319 PHE A C 1
ATOM 2589 O O . PHE A 1 319 ? 10.768 -0.709 -23.349 1.00 69.69 319 PHE A O 1
ATOM 2596 N N . ASP A 1 320 ? 12.890 -0.514 -22.611 1.00 81.00 320 ASP A N 1
ATOM 2597 C CA . ASP A 1 320 ? 13.020 -1.872 -22.085 1.00 81.00 320 ASP A CA 1
ATOM 2598 C C . ASP A 1 320 ? 12.193 -2.006 -20.799 1.00 81.00 320 ASP A C 1
ATOM 2600 O O . ASP A 1 320 ? 12.526 -1.425 -19.761 1.00 81.00 320 ASP A O 1
ATOM 2604 N N . ASN A 1 321 ? 11.082 -2.742 -20.887 1.00 86.69 321 ASN A N 1
ATOM 2605 C CA . ASN A 1 321 ? 10.205 -3.003 -19.748 1.00 86.69 321 ASN A CA 1
ATOM 2606 C C . ASN A 1 321 ? 10.645 -4.236 -18.943 1.00 86.69 321 ASN A C 1
ATOM 2608 O O . ASN A 1 321 ? 9.878 -4.691 -18.112 1.00 86.69 321 ASN A O 1
ATOM 2612 N N . ASP A 1 322 ? 11.843 -4.775 -19.178 1.00 90.06 322 ASP A N 1
ATOM 2613 C CA . ASP A 1 322 ? 12.461 -5.859 -18.398 1.00 90.06 322 ASP A CA 1
ATOM 2614 C C . ASP A 1 322 ? 13.877 -5.449 -17.919 1.00 90.06 322 ASP A C 1
ATOM 2616 O O . ASP A 1 322 ? 14.790 -6.257 -17.739 1.00 90.06 322 ASP A O 1
ATOM 2620 N N . LEU A 1 323 ? 14.092 -4.133 -17.756 1.00 89.00 323 LEU A N 1
ATOM 2621 C CA . LEU A 1 323 ? 15.399 -3.537 -17.455 1.00 89.00 323 LEU A CA 1
ATOM 2622 C C . LEU A 1 323 ? 15.891 -3.837 -16.032 1.00 89.00 323 LEU A C 1
ATOM 2624 O O . LEU A 1 323 ? 17.093 -4.014 -15.807 1.00 89.00 323 LEU A O 1
ATOM 2628 N N . GLU A 1 324 ? 14.979 -3.812 -15.063 1.00 93.06 324 GLU A N 1
ATOM 2629 C CA . GLU A 1 324 ? 15.260 -4.012 -13.646 1.00 93.06 324 GLU A CA 1
ATOM 2630 C C . GLU A 1 324 ? 14.158 -4.839 -12.996 1.00 93.06 324 GLU A C 1
ATOM 2632 O O . GLU A 1 324 ? 13.036 -4.901 -13.478 1.00 93.06 324 GLU A O 1
ATOM 2637 N N . ILE A 1 325 ? 14.489 -5.437 -11.856 1.00 94.81 325 ILE A N 1
ATOM 2638 C CA . ILE A 1 325 ? 13.587 -6.299 -11.095 1.00 94.81 325 ILE A CA 1
ATOM 2639 C C . ILE A 1 325 ? 13.497 -5.778 -9.667 1.00 94.81 325 ILE A C 1
ATOM 2641 O O . ILE A 1 325 ? 14.519 -5.458 -9.049 1.00 94.81 325 ILE A O 1
ATOM 2645 N N . ILE A 1 326 ? 12.285 -5.770 -9.117 1.00 96.88 326 ILE A N 1
ATOM 2646 C CA . ILE A 1 326 ? 12.057 -5.707 -7.676 1.00 96.88 326 ILE A CA 1
ATOM 2647 C C . ILE A 1 326 ? 11.316 -6.981 -7.285 1.00 96.88 326 ILE A C 1
ATOM 2649 O O . ILE A 1 326 ? 10.156 -7.153 -7.651 1.00 96.88 326 ILE A O 1
ATOM 2653 N N . ASP A 1 327 ? 11.957 -7.860 -6.516 1.00 96.75 327 ASP A N 1
ATOM 2654 C CA . ASP A 1 327 ? 11.329 -9.099 -6.064 1.00 96.75 327 ASP A CA 1
ATOM 2655 C C . ASP A 1 327 ? 10.819 -8.949 -4.617 1.00 96.75 327 ASP A C 1
ATOM 2657 O O . ASP A 1 327 ? 11.620 -8.919 -3.673 1.00 96.75 327 ASP A O 1
ATOM 2661 N N . PRO A 1 328 ? 9.487 -8.873 -4.396 1.00 97.00 328 PRO A N 1
ATOM 2662 C CA . PRO A 1 328 ? 8.896 -8.932 -3.065 1.00 97.00 328 PRO A CA 1
ATOM 2663 C C . PRO A 1 328 ? 9.433 -10.065 -2.184 1.00 97.00 328 PRO A C 1
ATOM 2665 O O . PRO A 1 328 ? 9.524 -9.869 -0.973 1.00 97.00 328 PRO A O 1
ATOM 2668 N N . GLY A 1 329 ? 9.809 -11.210 -2.766 1.00 96.00 329 GLY A N 1
ATOM 2669 C CA . GLY A 1 329 ? 10.345 -12.379 -2.069 1.00 96.00 329 GLY A CA 1
ATOM 2670 C C . GLY A 1 329 ? 11.711 -12.164 -1.409 1.00 96.00 329 GLY A C 1
ATOM 2671 O O . GLY A 1 329 ? 12.042 -12.883 -0.463 1.00 96.00 329 GLY A O 1
ATOM 2672 N N . ASN A 1 330 ? 12.474 -11.148 -1.826 1.00 96.94 330 ASN A N 1
ATOM 2673 C CA . ASN A 1 330 ? 13.743 -10.771 -1.190 1.00 96.94 330 ASN A CA 1
ATOM 2674 C C . ASN A 1 330 ? 13.558 -9.964 0.108 1.00 96.94 330 ASN A C 1
ATOM 2676 O O . ASN A 1 330 ? 14.521 -9.754 0.853 1.00 96.94 330 ASN A O 1
ATOM 2680 N N . ILE A 1 331 ? 12.334 -9.506 0.393 1.00 98.06 331 ILE A N 1
ATOM 2681 C CA . ILE A 1 331 ? 11.984 -8.760 1.602 1.00 98.06 331 ILE A CA 1
ATOM 2682 C C . ILE A 1 331 ? 11.301 -9.708 2.589 1.00 98.06 331 ILE A C 1
ATOM 2684 O O . ILE A 1 331 ? 10.313 -10.365 2.267 1.00 98.06 331 ILE A O 1
ATOM 2688 N N . HIS A 1 332 ? 11.807 -9.760 3.819 1.00 97.44 332 HIS A N 1
ATOM 2689 C CA . HIS A 1 332 ? 11.289 -10.645 4.858 1.00 97.44 332 HIS A CA 1
ATOM 2690 C C . HIS A 1 332 ? 10.743 -9.853 6.037 1.00 97.44 332 HIS A C 1
ATOM 2692 O O . HIS A 1 332 ? 11.419 -8.964 6.560 1.00 97.44 332 HIS A O 1
ATOM 2698 N N . ASP A 1 333 ? 9.547 -10.211 6.493 1.00 96.56 333 ASP A N 1
ATOM 2699 C CA . ASP A 1 333 ? 8.995 -9.732 7.748 1.00 96.56 333 ASP A CA 1
ATOM 2700 C C . ASP A 1 333 ? 9.502 -10.564 8.940 1.00 96.56 333 ASP A C 1
ATOM 2702 O O . ASP A 1 333 ? 9.816 -11.754 8.852 1.00 96.56 333 ASP A O 1
ATOM 2706 N N . SER A 1 334 ? 9.632 -9.914 10.092 1.00 96.12 334 SER A N 1
ATOM 2707 C CA . SER A 1 334 ? 10.064 -10.550 11.330 1.00 96.12 334 SER A CA 1
ATOM 2708 C C . SER A 1 334 ? 8.866 -11.148 12.072 1.00 96.12 334 SER A C 1
ATOM 2710 O O . SER A 1 334 ? 7.744 -10.655 11.952 1.00 96.12 334 SER A O 1
ATOM 2712 N N . PRO A 1 335 ? 9.067 -12.142 12.959 1.00 95.50 335 PRO A N 1
ATOM 2713 C CA . PRO A 1 335 ? 7.985 -12.675 13.787 1.00 95.50 335 PRO A CA 1
ATOM 2714 C C . PRO A 1 335 ? 7.295 -11.641 14.690 1.00 95.50 335 PRO A C 1
ATOM 2716 O O . PRO A 1 335 ? 6.260 -11.962 15.279 1.00 95.50 335 PRO A O 1
ATOM 2719 N N . LEU A 1 336 ? 7.868 -10.444 14.865 1.00 96.94 336 LEU A N 1
ATOM 2720 C CA . LEU A 1 336 ? 7.250 -9.340 15.603 1.00 96.94 336 LEU A CA 1
ATOM 2721 C C . LEU A 1 336 ? 6.157 -8.639 14.792 1.00 96.94 336 LEU A C 1
ATOM 2723 O O . LEU A 1 336 ? 5.267 -8.036 15.385 1.00 96.94 336 LEU A O 1
ATOM 2727 N N . PHE A 1 337 ? 6.191 -8.740 13.465 1.00 98.00 337 PHE A N 1
ATOM 2728 C CA . PHE A 1 337 ? 5.181 -8.179 12.585 1.00 98.00 337 PHE A CA 1
ATOM 2729 C C . PHE A 1 337 ? 4.060 -9.199 12.365 1.00 98.00 337 PHE A C 1
ATOM 2731 O O . PHE A 1 337 ? 4.187 -10.161 11.616 1.00 98.00 337 PHE A O 1
ATOM 2738 N N . LYS A 1 338 ? 2.954 -9.045 13.095 1.00 96.56 338 LYS A N 1
ATOM 2739 C CA . LYS A 1 338 ? 1.859 -10.033 13.094 1.00 96.56 338 LYS A CA 1
ATOM 2740 C C . LYS A 1 338 ? 0.901 -9.964 11.900 1.00 96.56 338 LYS A C 1
ATOM 2742 O O . LYS A 1 338 ? 0.370 -11.023 11.549 1.00 96.56 338 LYS A O 1
ATOM 2747 N N . PRO A 1 339 ? 0.636 -8.790 11.295 1.00 97.25 339 PRO A N 1
ATOM 2748 C CA . PRO A 1 339 ? -0.285 -8.722 10.169 1.00 97.25 339 PRO A CA 1
ATOM 2749 C C . PRO A 1 339 ? 0.239 -9.353 8.881 1.00 97.25 339 PRO A C 1
ATOM 2751 O O . PRO A 1 339 ? -0.545 -9.741 8.017 1.00 97.25 339 PRO A O 1
ATOM 2754 N N . GLY A 1 340 ? 1.556 -9.483 8.765 1.00 96.00 340 GLY A N 1
ATOM 2755 C CA . GLY A 1 340 ? 2.209 -10.087 7.620 1.00 96.00 340 GLY A CA 1
ATOM 2756 C C . GLY A 1 340 ? 2.251 -9.198 6.378 1.00 96.00 340 GLY A C 1
ATOM 2757 O O . GLY A 1 340 ? 1.659 -8.116 6.305 1.00 96.00 340 GLY A O 1
ATOM 2758 N N . TYR A 1 341 ? 3.012 -9.682 5.410 1.00 97.94 341 TYR A N 1
ATOM 2759 C CA . TYR A 1 341 ? 3.421 -8.977 4.205 1.00 97.94 341 TYR A CA 1
ATOM 2760 C C . TYR A 1 341 ? 3.002 -9.769 2.960 1.00 97.94 341 TYR A C 1
ATOM 2762 O O . TYR A 1 341 ? 2.968 -11.000 2.984 1.00 97.94 341 TYR A O 1
ATOM 2770 N N . PHE A 1 342 ? 2.612 -9.070 1.895 1.00 98.25 342 PHE A N 1
ATOM 2771 C CA . PHE A 1 342 ? 2.109 -9.684 0.664 1.00 98.25 342 PHE A CA 1
ATOM 2772 C C . PHE A 1 342 ? 2.613 -8.947 -0.574 1.00 98.25 342 PHE A C 1
ATOM 2774 O O . PHE A 1 342 ? 2.965 -7.768 -0.497 1.00 98.25 342 PHE A O 1
ATOM 2781 N N . ALA A 1 343 ? 2.607 -9.617 -1.724 1.00 98.19 343 ALA A N 1
ATOM 2782 C CA . ALA A 1 343 ? 2.989 -9.012 -2.990 1.00 98.19 343 ALA A CA 1
ATOM 2783 C C . ALA A 1 343 ? 1.783 -8.301 -3.619 1.00 98.19 343 ALA A C 1
ATOM 2785 O O . ALA A 1 343 ? 0.707 -8.887 -3.752 1.00 98.19 343 ALA A O 1
ATOM 2786 N N . SER A 1 344 ? 1.953 -7.039 -4.010 1.00 98.06 344 SER A N 1
ATOM 2787 C CA . SER A 1 344 ? 0.909 -6.234 -4.644 1.00 98.06 344 SER A CA 1
ATOM 2788 C C . SER A 1 344 ? 1.365 -5.775 -6.022 1.00 98.06 344 SER A C 1
ATOM 2790 O O . SER A 1 344 ? 2.366 -5.072 -6.131 1.00 98.06 344 SER A O 1
ATOM 2792 N N . TYR A 1 345 ? 0.593 -6.106 -7.055 1.00 98.25 345 TYR A N 1
ATOM 2793 C CA . TYR A 1 345 ? 0.907 -5.754 -8.439 1.00 98.25 345 TYR A CA 1
ATOM 2794 C C . TYR A 1 345 ? -0.179 -4.904 -9.085 1.00 98.25 345 TYR A C 1
ATOM 2796 O O . TYR A 1 345 ? -1.371 -5.188 -8.954 1.00 98.25 345 TYR A O 1
ATOM 2804 N N . HIS A 1 346 ? 0.247 -3.892 -9.830 1.00 97.81 346 HIS A N 1
ATOM 2805 C CA . HIS A 1 346 ? -0.523 -3.354 -10.940 1.00 97.81 346 HIS A CA 1
ATOM 2806 C C . HIS A 1 346 ? -0.209 -4.204 -12.177 1.00 97.81 346 HIS A C 1
ATOM 2808 O O . HIS A 1 346 ? 0.955 -4.324 -12.564 1.00 97.81 346 HIS A O 1
ATOM 2814 N N . ALA A 1 347 ? -1.223 -4.835 -12.766 1.00 96.81 347 ALA A N 1
ATOM 2815 C CA . ALA A 1 347 ? -1.051 -5.788 -13.857 1.00 96.81 347 ALA A CA 1
ATOM 2816 C C . ALA A 1 347 ? -2.107 -5.569 -14.940 1.00 96.81 347 ALA A C 1
ATOM 2818 O O . ALA A 1 347 ? -3.269 -5.919 -14.745 1.00 96.81 347 ALA A O 1
ATOM 2819 N N . TYR A 1 348 ? -1.702 -5.067 -16.105 1.00 95.31 348 TYR A N 1
ATOM 2820 C CA . TYR A 1 348 ? -2.609 -4.706 -17.188 1.00 95.31 348 TYR A CA 1
ATOM 2821 C C . TYR A 1 348 ? -2.546 -5.728 -18.330 1.00 95.31 348 TYR A C 1
ATOM 2823 O O . TYR A 1 348 ? -1.468 -6.191 -18.696 1.00 95.31 348 TYR A O 1
ATOM 2831 N N . PRO A 1 349 ? -3.677 -6.060 -18.973 1.00 92.00 349 PRO A N 1
ATOM 2832 C CA . PRO A 1 349 ? -3.695 -7.033 -20.067 1.00 92.00 349 PRO A CA 1
ATOM 2833 C C . PRO A 1 349 ? -3.096 -6.511 -21.383 1.00 92.00 349 PRO A C 1
ATOM 2835 O O . PRO A 1 349 ? -2.963 -7.284 -22.328 1.00 92.00 349 PRO A O 1
ATOM 2838 N N . TYR A 1 350 ? -2.806 -5.209 -21.480 1.00 88.81 350 TYR A N 1
ATOM 2839 C CA . TYR A 1 350 ? -2.376 -4.543 -22.716 1.00 88.81 350 TYR A CA 1
ATOM 2840 C C . TYR A 1 350 ? -0.936 -4.015 -22.684 1.00 88.81 350 TYR A C 1
ATOM 2842 O O . TYR A 1 350 ? -0.481 -3.491 -23.697 1.00 88.81 350 TYR A O 1
ATOM 2850 N N . TYR A 1 351 ? -0.261 -4.070 -21.535 1.00 89.06 351 TYR A N 1
ATOM 2851 C CA . TYR A 1 351 ? 1.073 -3.510 -21.335 1.00 89.06 351 TYR A CA 1
ATOM 2852 C C . TYR A 1 351 ? 1.785 -4.267 -20.207 1.00 89.06 351 TYR A C 1
ATOM 2854 O O . TYR A 1 351 ? 1.131 -4.500 -19.186 1.00 89.06 351 TYR A O 1
ATOM 2862 N N . PRO A 1 352 ? 3.097 -4.552 -20.325 1.00 92.06 352 PRO A N 1
ATOM 2863 C CA . PRO A 1 352 ? 3.965 -4.324 -21.486 1.00 92.06 352 PRO A CA 1
ATOM 2864 C C . PRO A 1 352 ? 3.727 -5.297 -22.641 1.00 92.06 352 PRO A C 1
ATOM 2866 O O . PRO A 1 352 ? 2.854 -6.167 -22.581 1.00 92.06 352 PRO A O 1
ATOM 2869 N N . ASP A 1 353 ? 4.501 -5.129 -23.711 1.00 90.62 353 ASP A N 1
ATOM 2870 C CA . ASP A 1 353 ? 4.382 -5.916 -24.936 1.00 90.62 353 ASP A CA 1
ATOM 2871 C C . ASP A 1 353 ? 4.622 -7.415 -24.672 1.00 90.62 353 ASP A C 1
ATOM 2873 O O . ASP A 1 353 ? 3.963 -8.258 -25.296 1.00 90.62 353 ASP A O 1
ATOM 2877 N N . PHE A 1 354 ? 5.463 -7.770 -23.691 1.00 93.12 354 PHE A N 1
ATOM 2878 C CA . PHE A 1 354 ? 5.681 -9.163 -23.289 1.00 93.12 354 PHE A CA 1
ATOM 2879 C C . PHE A 1 354 ? 4.422 -9.906 -22.870 1.00 93.12 354 PHE A C 1
ATOM 2881 O O . PHE A 1 354 ? 4.325 -11.109 -23.118 1.00 93.12 354 PHE A O 1
ATOM 2888 N N . VAL A 1 355 ? 3.418 -9.221 -22.308 1.00 93.62 355 VAL A N 1
ATOM 2889 C CA . VAL A 1 355 ? 2.158 -9.864 -21.902 1.00 93.62 355 VAL A CA 1
ATOM 2890 C C . VAL A 1 355 ? 1.474 -10.502 -23.112 1.00 93.62 355 VAL A C 1
ATOM 2892 O O . VAL A 1 355 ? 0.736 -11.473 -22.966 1.00 93.62 355 VAL A O 1
ATOM 2895 N N . TYR A 1 356 ? 1.721 -9.992 -24.320 1.00 92.00 356 TYR A N 1
ATOM 2896 C CA . TYR A 1 356 ? 1.202 -10.544 -25.569 1.00 92.00 356 TYR A CA 1
ATOM 2897 C C . TYR A 1 356 ? 2.252 -11.340 -26.366 1.00 92.00 356 TYR A C 1
ATOM 2899 O O . TYR A 1 356 ? 1.927 -12.360 -26.986 1.00 92.00 356 TYR A O 1
ATOM 2907 N N . ASN A 1 357 ? 3.504 -10.880 -26.372 1.00 91.56 357 ASN A N 1
ATOM 2908 C CA . ASN A 1 357 ? 4.549 -11.392 -27.257 1.00 91.56 357 ASN A CA 1
ATOM 2909 C C . ASN A 1 357 ? 5.281 -12.624 -26.713 1.00 91.56 357 ASN A C 1
ATOM 2911 O O . ASN A 1 357 ? 5.754 -13.434 -27.517 1.00 91.56 357 ASN A O 1
ATOM 2915 N N . ASP A 1 358 ? 5.347 -12.813 -25.393 1.00 92.56 358 ASP A N 1
ATOM 2916 C CA . ASP A 1 358 ? 6.028 -13.966 -24.813 1.00 92.56 358 ASP A CA 1
ATOM 2917 C C . ASP A 1 358 ? 5.317 -15.270 -25.186 1.00 92.56 358 ASP A C 1
ATOM 2919 O O . ASP A 1 358 ? 4.150 -15.511 -24.860 1.00 92.56 358 ASP A O 1
ATOM 2923 N N . ALA A 1 359 ? 6.063 -16.173 -25.825 1.00 92.50 359 ALA A N 1
ATOM 2924 C CA . ALA A 1 359 ? 5.538 -17.463 -26.262 1.00 92.50 359 ALA A CA 1
ATOM 2925 C C . ALA A 1 359 ? 4.980 -18.295 -25.092 1.00 92.50 359 ALA A C 1
ATOM 2927 O O . ALA A 1 359 ? 3.987 -19.000 -25.272 1.00 92.50 359 ALA A O 1
ATOM 2928 N N . LYS A 1 360 ? 5.563 -18.163 -23.886 1.00 92.50 360 LYS A N 1
ATOM 2929 C CA . LYS A 1 360 ? 5.098 -18.853 -22.667 1.00 92.50 360 LYS A CA 1
ATOM 2930 C C . LYS A 1 360 ? 3.661 -18.490 -22.276 1.00 92.50 360 LYS A C 1
ATOM 2932 O O . LYS A 1 360 ? 2.974 -19.317 -21.685 1.00 92.50 360 LYS A O 1
ATOM 2937 N N . TYR A 1 361 ? 3.170 -17.306 -22.647 1.00 94.69 361 TYR A N 1
ATOM 2938 C CA . TYR A 1 361 ? 1.808 -16.870 -22.323 1.00 94.69 361 TYR A CA 1
ATOM 2939 C C . TYR A 1 361 ? 0.794 -17.206 -23.414 1.00 94.69 361 TYR A C 1
ATOM 2941 O O . TYR A 1 361 ? -0.402 -17.304 -23.142 1.00 94.69 361 TYR A O 1
ATOM 2949 N N . GLN A 1 362 ? 1.247 -17.451 -24.645 1.00 90.12 362 GLN A N 1
ATOM 2950 C CA . GLN A 1 362 ? 0.368 -17.779 -25.770 1.00 90.12 362 GLN A CA 1
ATOM 2951 C C . GLN A 1 362 ? -0.328 -19.134 -25.613 1.00 90.12 362 GLN A C 1
ATOM 2953 O O . GLN A 1 362 ? -1.383 -19.339 -26.204 1.00 90.12 362 GLN A O 1
ATOM 2958 N N . GLU A 1 363 ? 0.211 -20.048 -24.813 1.00 88.06 363 GLU A N 1
ATOM 2959 C CA . GLU A 1 363 ? -0.388 -21.370 -24.597 1.00 88.06 363 GLU A CA 1
ATOM 2960 C C . GLU A 1 363 ? -1.469 -21.378 -23.501 1.00 88.06 363 GLU A C 1
ATOM 2962 O O . GLU A 1 363 ? -2.166 -22.379 -23.334 1.00 88.06 363 GLU A O 1
ATOM 2967 N N . ALA A 1 364 ? -1.639 -20.276 -22.762 1.00 94.00 364 ALA A N 1
ATOM 2968 C CA . ALA A 1 364 ? -2.598 -20.199 -21.668 1.00 94.00 364 ALA A CA 1
ATOM 2969 C C . ALA A 1 364 ? -4.045 -20.062 -22.171 1.00 94.00 364 ALA A C 1
ATOM 2971 O O . ALA A 1 364 ? -4.363 -19.237 -23.034 1.00 94.00 364 ALA A O 1
ATOM 2972 N N . GLU A 1 365 ? -4.948 -20.840 -21.573 1.00 93.88 365 GLU A N 1
ATOM 2973 C CA . GLU A 1 365 ? -6.384 -20.808 -21.853 1.00 93.88 365 GLU A CA 1
ATOM 2974 C C . GLU A 1 365 ? -7.171 -20.424 -20.596 1.00 93.88 365 GLU A C 1
ATOM 2976 O O . GLU A 1 365 ? -6.960 -20.970 -19.513 1.00 93.88 365 GLU A O 1
ATOM 2981 N N . CYS A 1 366 ? -8.123 -19.508 -20.754 1.00 91.12 366 CYS A N 1
ATOM 2982 C CA . CYS A 1 366 ? -9.131 -19.186 -19.752 1.00 91.12 366 CYS A CA 1
ATOM 2983 C C . CYS A 1 366 ? -10.528 -19.597 -20.250 1.00 91.12 366 CYS A C 1
ATOM 2985 O O . CYS A 1 366 ? -10.692 -20.174 -21.327 1.00 91.12 366 CYS A O 1
ATOM 2987 N N . SER A 1 367 ? -11.579 -19.279 -19.491 1.00 91.31 367 SER A N 1
ATOM 2988 C CA . SER A 1 367 ? -12.967 -19.611 -19.855 1.00 91.31 367 SER A CA 1
ATOM 2989 C C . SER A 1 367 ? -13.427 -19.052 -21.213 1.00 91.31 367 SER A C 1
ATOM 2991 O O . SER A 1 367 ? -14.386 -19.574 -21.782 1.00 91.31 367 SER A O 1
ATOM 2993 N N . ASN A 1 368 ? -12.745 -18.031 -21.745 1.00 87.00 368 ASN A N 1
ATOM 2994 C CA . ASN A 1 368 ? -13.045 -17.390 -23.028 1.00 87.00 368 ASN A CA 1
ATOM 2995 C C . ASN A 1 368 ? -12.112 -17.829 -24.179 1.00 87.00 368 ASN A C 1
ATOM 2997 O O . ASN A 1 368 ? -12.199 -17.265 -25.270 1.00 87.00 368 ASN A O 1
ATOM 3001 N N . GLY A 1 369 ? -11.248 -18.829 -23.965 1.00 91.69 369 GLY A N 1
ATOM 3002 C CA . GLY A 1 369 ? -10.251 -19.296 -24.934 1.00 91.69 369 GLY A CA 1
ATOM 3003 C C . GLY A 1 369 ? -8.838 -18.820 -24.595 1.00 91.69 369 GLY A C 1
ATOM 3004 O O . GLY A 1 369 ? -8.514 -18.624 -23.426 1.00 91.69 369 GLY A O 1
ATOM 3005 N N . GLN A 1 370 ? -7.996 -18.647 -25.615 1.00 92.00 370 GLN A N 1
ATOM 3006 C CA . GLN A 1 370 ? -6.606 -18.214 -25.451 1.00 92.00 370 GLN A CA 1
ATOM 3007 C C . GLN A 1 370 ? -6.532 -16.860 -24.728 1.00 92.00 370 GLN A C 1
ATOM 3009 O O . GLN A 1 370 ? -7.218 -15.907 -25.106 1.00 92.00 370 GLN A O 1
ATOM 3014 N N . CYS A 1 371 ? -5.716 -16.777 -23.678 1.00 94.50 371 CYS A N 1
ATOM 3015 C CA . CYS A 1 371 ? -5.646 -15.610 -22.809 1.00 94.50 371 CYS A CA 1
ATOM 3016 C C . CYS A 1 371 ? -4.237 -15.438 -22.245 1.00 94.50 371 CYS A C 1
ATOM 3018 O O . CYS A 1 371 ? -3.887 -16.020 -21.220 1.00 94.50 371 CYS A O 1
ATOM 3020 N N . THR A 1 372 ? -3.444 -14.596 -22.902 1.00 95.50 372 THR A N 1
ATOM 3021 C CA . THR A 1 372 ? -2.050 -14.369 -22.512 1.00 95.50 372 THR A CA 1
ATOM 3022 C C . THR A 1 372 ? -1.929 -13.691 -21.150 1.00 95.50 372 THR A C 1
ATOM 3024 O O . THR A 1 372 ? -1.098 -14.089 -20.344 1.00 95.50 372 THR A O 1
ATOM 3027 N N . TYR A 1 373 ? -2.843 -12.771 -20.821 1.00 95.69 373 TYR A N 1
ATOM 3028 C CA . TYR A 1 373 ? -2.918 -12.168 -19.488 1.00 95.69 373 TYR A CA 1
ATOM 3029 C C . TYR A 1 373 ? -3.127 -13.210 -18.378 1.00 95.69 373 TYR A C 1
ATOM 3031 O O . TYR A 1 373 ? -2.514 -13.116 -17.321 1.00 95.69 373 TYR A O 1
ATOM 3039 N N . TYR A 1 374 ? -3.937 -14.248 -18.616 1.00 95.94 374 TYR A N 1
ATOM 3040 C CA . TYR A 1 374 ? -4.077 -15.338 -17.647 1.00 95.94 374 TYR A CA 1
ATOM 3041 C C . TYR A 1 374 ? -2.770 -16.125 -17.489 1.00 95.94 374 TYR A C 1
ATOM 3043 O O . TYR A 1 374 ? -2.389 -16.431 -16.363 1.00 95.94 374 TYR A O 1
ATOM 3051 N N . GLY A 1 375 ? -2.060 -16.387 -18.592 1.00 96.00 375 GLY A N 1
ATOM 3052 C CA . GLY A 1 375 ? -0.729 -16.998 -18.561 1.00 96.00 375 GLY A CA 1
ATOM 3053 C C . GLY A 1 375 ? 0.282 -16.177 -17.760 1.00 96.00 375 GLY A C 1
ATOM 3054 O O . GLY A 1 375 ? 0.985 -16.737 -16.923 1.00 96.00 375 GLY A O 1
ATOM 3055 N N . TYR A 1 376 ? 0.288 -14.855 -17.948 1.00 96.75 376 TYR A N 1
ATOM 3056 C CA . TYR A 1 376 ? 1.105 -13.931 -17.161 1.00 96.75 376 TYR A C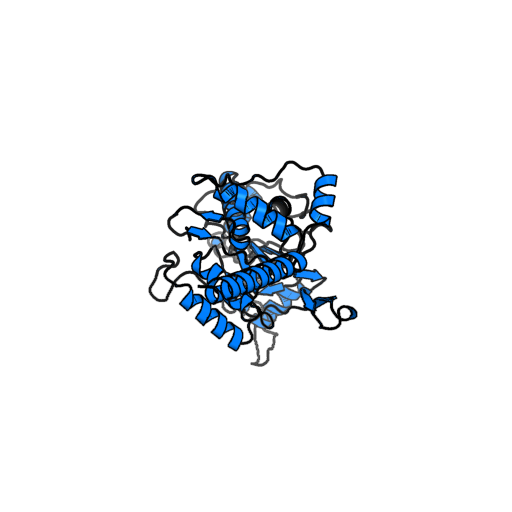A 1
ATOM 3057 C C . TYR A 1 376 ? 0.791 -14.024 -15.663 1.00 96.75 376 TYR A C 1
ATOM 3059 O O . TYR A 1 376 ? 1.692 -14.226 -14.856 1.00 96.75 376 TYR A O 1
ATOM 3067 N N . LEU A 1 377 ? -0.489 -13.962 -15.278 1.00 96.12 377 LEU A N 1
ATOM 3068 C CA . LEU A 1 377 ? -0.884 -14.063 -13.869 1.00 96.12 377 LEU A CA 1
ATOM 3069 C C . LEU A 1 377 ? -0.491 -15.407 -13.238 1.00 96.12 377 LEU A C 1
ATOM 3071 O O . LEU A 1 377 ? -0.148 -15.447 -12.060 1.00 96.12 377 LEU A O 1
ATOM 3075 N N . GLN A 1 378 ? -0.539 -16.508 -13.994 1.00 95.44 378 GLN A N 1
ATOM 3076 C CA . GLN A 1 378 ? -0.083 -17.812 -13.504 1.00 95.44 378 GLN A CA 1
ATOM 3077 C C . GLN A 1 378 ? 1.426 -17.830 -13.232 1.00 95.44 378 GLN A C 1
ATOM 3079 O O . GLN A 1 378 ? 1.840 -18.375 -12.211 1.00 95.44 378 GLN A O 1
ATOM 3084 N N . ASP A 1 379 ? 2.222 -17.233 -14.119 1.00 95.81 379 ASP A N 1
ATOM 3085 C CA . ASP A 1 379 ? 3.677 -17.107 -13.968 1.00 95.81 379 ASP A CA 1
ATOM 3086 C C . ASP A 1 379 ? 4.032 -16.193 -12.785 1.00 95.81 379 ASP A C 1
ATOM 3088 O O . ASP A 1 379 ? 4.821 -16.570 -11.923 1.00 95.81 379 ASP A O 1
ATOM 3092 N N . LEU A 1 380 ? 3.333 -15.061 -12.655 1.00 96.44 380 LEU A N 1
ATOM 3093 C CA . LEU A 1 380 ? 3.480 -14.133 -11.533 1.00 96.44 380 LEU A CA 1
ATOM 3094 C C . LEU A 1 380 ? 3.163 -14.791 -10.181 1.00 96.44 380 LEU A C 1
ATOM 3096 O O . LEU A 1 380 ? 3.886 -14.593 -9.210 1.00 96.44 380 LEU A O 1
ATOM 3100 N N . ILE A 1 381 ? 2.096 -15.593 -10.102 1.00 95.12 381 ILE A N 1
ATOM 3101 C CA . ILE A 1 381 ? 1.774 -16.358 -8.886 1.00 95.12 381 ILE A CA 1
ATOM 3102 C C . ILE A 1 381 ? 2.860 -17.404 -8.603 1.00 95.12 381 ILE A C 1
ATOM 3104 O O . ILE A 1 381 ? 3.228 -17.595 -7.448 1.00 95.12 381 ILE A O 1
ATOM 3108 N N . ALA A 1 382 ? 3.377 -18.075 -9.636 1.00 94.94 382 ALA A N 1
ATOM 3109 C CA . ALA A 1 382 ? 4.423 -19.084 -9.487 1.00 94.94 382 ALA A CA 1
ATOM 3110 C C . ALA A 1 382 ? 5.774 -18.493 -9.048 1.00 94.94 382 ALA A C 1
ATOM 3112 O O . ALA A 1 382 ? 6.555 -19.198 -8.413 1.00 94.94 382 ALA A O 1
ATOM 3113 N N . ALA A 1 383 ? 6.042 -17.221 -9.351 1.00 95.44 383 ALA A N 1
ATOM 3114 C CA . ALA A 1 383 ? 7.230 -16.518 -8.876 1.00 95.44 383 ALA A CA 1
ATOM 3115 C C . ALA A 1 383 ? 7.193 -16.217 -7.362 1.00 95.44 383 ALA A C 1
ATOM 3117 O O . ALA A 1 383 ? 8.243 -16.034 -6.753 1.00 95.44 383 ALA A O 1
ATOM 3118 N N . HIS A 1 384 ? 6.006 -16.225 -6.739 1.00 94.25 384 HIS A N 1
ATOM 3119 C CA . HIS A 1 384 ? 5.796 -15.869 -5.329 1.00 94.25 384 HIS A CA 1
ATOM 3120 C C . HIS A 1 384 ? 5.468 -17.082 -4.454 1.00 94.25 384 HIS A C 1
ATOM 3122 O O . HIS A 1 384 ? 4.354 -17.255 -3.953 1.00 94.25 384 HIS A O 1
ATOM 3128 N N . ASP A 1 385 ? 6.472 -17.928 -4.224 1.00 83.44 385 ASP A N 1
ATOM 3129 C CA . ASP A 1 385 ? 6.344 -19.096 -3.350 1.00 83.44 385 ASP A CA 1
ATOM 3130 C C . ASP A 1 385 ? 6.000 -18.694 -1.899 1.00 83.44 385 ASP A C 1
ATOM 3132 O O . ASP A 1 385 ? 6.792 -18.076 -1.190 1.00 83.44 385 ASP A O 1
ATOM 3136 N N . ASN A 1 386 ? 4.846 -19.152 -1.399 1.00 83.56 386 ASN A N 1
ATOM 3137 C CA . ASN A 1 386 ? 4.363 -18.920 -0.026 1.00 83.56 386 ASN A CA 1
ATOM 3138 C C . ASN A 1 386 ? 4.112 -17.445 0.347 1.00 83.56 386 ASN A C 1
ATOM 3140 O O . ASN A 1 386 ? 4.130 -17.119 1.536 1.00 83.56 386 ASN A O 1
ATOM 3144 N N . MET A 1 387 ? 3.832 -16.585 -0.635 1.00 94.19 387 MET A N 1
ATOM 3145 C CA . MET A 1 387 ? 3.387 -15.207 -0.423 1.00 94.19 387 MET A CA 1
ATOM 3146 C C . MET A 1 387 ? 2.079 -14.966 -1.193 1.00 94.19 387 MET A C 1
ATOM 3148 O O . MET A 1 387 ? 1.977 -15.371 -2.351 1.00 94.19 387 MET A O 1
ATOM 3152 N N . PRO A 1 388 ? 1.052 -14.324 -0.604 1.00 96.25 388 PRO A N 1
ATOM 3153 C CA . PRO A 1 388 ? -0.151 -13.993 -1.352 1.00 96.25 388 PRO A CA 1
ATOM 3154 C C . PRO A 1 388 ? 0.169 -12.924 -2.394 1.00 96.25 388 PRO A C 1
ATOM 3156 O O . PRO A 1 388 ? 0.825 -11.927 -2.084 1.00 96.25 388 PRO A O 1
ATOM 3159 N N . VAL A 1 389 ? -0.371 -13.101 -3.598 1.00 97.19 389 VAL A N 1
ATOM 3160 C CA . VAL A 1 389 ? -0.314 -12.107 -4.673 1.00 97.19 389 VAL A CA 1
ATOM 3161 C C . VAL A 1 389 ? -1.669 -11.421 -4.788 1.00 97.19 389 VAL A C 1
ATOM 3163 O O . VAL A 1 389 ? -2.696 -12.069 -4.997 1.00 97.19 389 VAL A O 1
ATOM 3166 N N . VAL A 1 390 ? -1.673 -10.097 -4.659 1.00 97.56 390 VAL A N 1
ATOM 3167 C CA . VAL A 1 390 ? -2.851 -9.246 -4.830 1.00 97.56 390 VAL A CA 1
ATOM 3168 C C . VAL A 1 390 ? -2.660 -8.405 -6.083 1.00 97.56 390 VAL A C 1
ATOM 3170 O O . VAL A 1 390 ? -1.752 -7.580 -6.154 1.00 97.56 390 VAL A O 1
ATOM 3173 N N . ILE A 1 391 ? -3.544 -8.576 -7.064 1.00 97.69 391 ILE A N 1
ATOM 3174 C CA . ILE A 1 391 ? -3.629 -7.653 -8.198 1.00 97.69 391 ILE A CA 1
ATOM 3175 C C . ILE A 1 391 ? -4.388 -6.415 -7.719 1.00 97.69 391 ILE A C 1
ATOM 3177 O O . ILE A 1 391 ? -5.617 -6.409 -7.639 1.00 97.69 391 ILE A O 1
ATOM 3181 N N . ALA A 1 392 ? -3.638 -5.399 -7.299 1.00 97.12 392 ALA A N 1
ATOM 3182 C CA . ALA A 1 392 ? -4.165 -4.180 -6.697 1.00 97.12 392 ALA A CA 1
ATOM 3183 C C . ALA A 1 392 ? -4.672 -3.175 -7.741 1.00 97.12 392 ALA A C 1
ATOM 3185 O O . ALA A 1 392 ? -5.392 -2.249 -7.374 1.00 97.12 392 ALA A O 1
ATOM 3186 N N . GLU A 1 393 ? -4.341 -3.367 -9.020 1.00 96.31 393 GLU A N 1
ATOM 3187 C CA . GLU A 1 393 ? -4.835 -2.594 -10.164 1.00 96.31 393 GLU A CA 1
ATOM 3188 C C . GLU A 1 393 ? -4.707 -3.413 -11.455 1.00 96.31 393 GLU A C 1
ATOM 3190 O O . GLU A 1 393 ? -3.761 -4.195 -11.573 1.00 96.31 393 GLU A O 1
ATOM 3195 N N . PHE A 1 394 ? -5.665 -3.285 -12.382 1.00 92.94 394 PHE A N 1
ATOM 3196 C CA . PHE A 1 394 ? -5.717 -4.074 -13.620 1.00 92.94 394 PHE A CA 1
ATOM 3197 C C . PHE A 1 394 ? -6.572 -3.449 -14.724 1.00 92.94 394 PHE A C 1
ATOM 3199 O O . PHE A 1 394 ? -7.485 -2.654 -14.391 1.00 92.94 394 PHE A O 1
#

Radius of gyration: 23.75 Å; chains: 1; bounding box: 72×47×71 Å

Sequence (394 aa):
MKGKYLVITLLVFMLAGTVTLVVRFMDRSLLNAIRDMAADITTPNAVVTKRSIPDLTTEEWESLASDAGYLTRVIQDQIQIRTTHRSQDLSLSGTSWDPMFIKGFNLGAALPGCFPSEFKATEEMYYEWLEQMADLESNSIRTYTILPPEFYQALKSYNFNNNDHPIYLIQGVWAYVLEEGSYGDSTYIEDFHAETRDVIDVIHGNAVIEPRRGHASGVYTADVSRYTAALILGREWEPNTVSDMRWQYPERTSYQGVFFSVPNGQPMECWIAETLDYTARYETATYNLQHALSFVNWLPLDPMYHDSEWIEWDEVREFDNDLEIIDPGNIHDSPLFKPGYFASYHAYPYYPDFVYNDAKYQEAECSNGQCTYYGYLQDLIAAHDNMPVVIAEF

pLDDT: mean 88.74, std 14.94, range [32.53, 98.88]